Protein AF-A0A843CFZ6-F1 (afdb_monomer)

Radius of gyration: 30.43 Å; Cα contacts (8 Å, |Δi|>4): 442; chains: 1; bounding box: 94×86×79 Å

Mean predicted aligned error: 18.76 Å

Secondary structure (DSSP, 8-state):
----------------------TTTTTSHHHHHHHHHHHHHHHHHHHHHHHHTT-HHHHHHHHHHHHHHHHHTHHHHHHHHHHHHHHHHHHHHHHHHHHHTT--HHHHHHHHHHHHHHHTTS---S-HHHHHHHHHHHHHHHHHHHHHS--HHHHHHHHHHHHHHHHHHHHS--S-HHHHHHHHHHHHHHHHHHHTT--HHHHHHHHHHHHHHHHT-------HHHHHHHHHHHHHHHHHHHHHT-HHHHHHHHHHHIIIIIGGGHHHHHHHHHHHHHHHHIIIIIIHHHHHHTT--HHHHHHHIIIIIHHHHHHHHHHHHHHHHHTTS------PPPTT-S-HHHHHHHHHHHHHHHHHHHHHHHHHTTT-HHHHHHHHHHHIIIIIHHHHHHHHTT-HHHHHHHHHHHHHHHHHHHTT--HHHHHHHHHHHHHHHHHHHHHHH---STTHHHHHHHHHHHHHHHHHHHHHHHHHHHHHHHHTT-GGGHHHHHHHHHH-

pLDDT: mean 76.3, std 19.11, range [22.31, 98.38]

Structure (mmCIF, N/CA/C/O backbone):
data_AF-A0A843CFZ6-F1
#
_entry.id   AF-A0A843CFZ6-F1
#
loop_
_atom_site.group_PDB
_atom_site.id
_atom_site.type_symbol
_atom_site.label_atom_id
_atom_site.label_alt_id
_atom_site.label_comp_id
_atom_site.label_asym_id
_atom_site.label_entity_id
_atom_site.label_seq_id
_atom_site.pdbx_PDB_ins_code
_atom_site.Cartn_x
_atom_site.Cartn_y
_atom_site.Cartn_z
_atom_site.occupancy
_atom_site.B_iso_or_equiv
_atom_site.auth_seq_id
_atom_site.auth_comp_id
_atom_site.auth_asym_id
_atom_site.auth_atom_id
_atom_site.pdbx_PDB_model_num
ATOM 1 N N . MET A 1 1 ? -48.793 -51.932 -9.263 1.00 32.00 1 MET A N 1
ATOM 2 C CA . MET A 1 1 ? -47.905 -52.326 -10.388 1.00 32.00 1 MET A CA 1
ATOM 3 C C . MET A 1 1 ? -47.410 -51.051 -11.051 1.00 32.00 1 MET A C 1
ATOM 5 O O . MET A 1 1 ? -48.258 -50.285 -11.457 1.00 32.00 1 MET A O 1
ATOM 9 N N . LYS A 1 2 ? -46.131 -50.710 -11.186 1.00 32.44 2 LYS A N 1
ATOM 10 C CA . LYS A 1 2 ? -44.848 -51.304 -10.800 1.00 32.44 2 LYS A CA 1
ATOM 11 C C . LYS A 1 2 ? -43.893 -50.121 -10.569 1.00 32.44 2 LYS A C 1
ATOM 13 O O . LYS A 1 2 ? -43.807 -49.246 -11.421 1.00 32.44 2 LYS A O 1
ATOM 18 N N . SER A 1 3 ? -43.192 -50.145 -9.441 1.00 26.53 3 SER A N 1
ATOM 19 C CA . SER A 1 3 ? -41.951 -49.403 -9.212 1.00 26.53 3 SER A CA 1
ATOM 20 C C . SER A 1 3 ? -40.882 -49.868 -10.210 1.00 26.53 3 SER A C 1
ATOM 22 O O . SER A 1 3 ? -40.821 -51.061 -10.526 1.00 26.53 3 SER A O 1
ATOM 24 N N . LYS A 1 4 ? -40.046 -48.948 -10.699 1.00 31.22 4 LYS A N 1
ATOM 25 C CA . LYS A 1 4 ? -38.750 -49.279 -11.299 1.00 31.22 4 LYS A CA 1
ATOM 26 C C . LYS A 1 4 ? -37.666 -48.366 -10.729 1.00 31.22 4 LYS A C 1
ATOM 28 O O . LYS A 1 4 ? -37.460 -47.251 -11.187 1.00 31.22 4 LYS A O 1
ATOM 33 N N . PHE A 1 5 ? -37.008 -48.917 -9.715 1.00 29.53 5 PHE A N 1
ATOM 34 C CA . PHE A 1 5 ? -35.597 -48.740 -9.386 1.00 29.53 5 PHE A CA 1
ATOM 35 C C . PHE A 1 5 ? -34.713 -48.727 -10.644 1.00 29.53 5 PHE A C 1
ATOM 37 O O . PHE A 1 5 ? -34.865 -49.610 -11.490 1.00 29.53 5 PHE A O 1
ATOM 44 N N . TYR A 1 6 ? -33.728 -47.830 -10.695 1.00 26.89 6 TYR A N 1
ATOM 45 C CA . TYR A 1 6 ? -32.476 -48.081 -11.408 1.00 26.89 6 TYR A CA 1
ATOM 46 C C . TYR A 1 6 ? -31.289 -47.726 -10.516 1.00 26.89 6 TYR A C 1
ATOM 48 O O . TYR A 1 6 ? -31.248 -46.681 -9.875 1.00 26.89 6 TYR A O 1
ATOM 56 N N . TRP A 1 7 ? -30.380 -48.691 -10.443 1.00 26.67 7 TRP A N 1
ATOM 57 C CA . TRP A 1 7 ? -29.140 -48.700 -9.687 1.00 26.67 7 TRP A CA 1
ATOM 58 C C . TRP A 1 7 ? -28.034 -47.910 -10.394 1.00 26.67 7 TRP A C 1
ATOM 60 O O . TRP A 1 7 ? -27.889 -47.987 -11.610 1.00 26.67 7 TRP A O 1
ATOM 70 N N . TYR A 1 8 ? -27.246 -47.229 -9.564 1.00 23.91 8 TYR A N 1
ATOM 71 C CA . TYR A 1 8 ? -25.804 -46.986 -9.624 1.00 23.91 8 TYR A CA 1
ATOM 72 C C . TYR A 1 8 ? -25.006 -47.424 -10.866 1.00 23.91 8 TYR A C 1
ATOM 74 O O . TYR A 1 8 ? -24.883 -48.603 -11.190 1.00 23.91 8 TYR A O 1
ATOM 82 N N . SER A 1 9 ? -24.251 -46.466 -11.401 1.00 24.36 9 SER A N 1
ATOM 83 C CA . SER A 1 9 ? -22.844 -46.673 -11.751 1.00 24.36 9 SER A CA 1
ATOM 84 C C . SER A 1 9 ? -22.065 -45.443 -11.290 1.00 24.36 9 SER A C 1
ATOM 86 O O . SER A 1 9 ? -22.062 -44.405 -11.942 1.00 24.36 9 SER A O 1
ATOM 88 N N . ILE A 1 10 ? -21.474 -45.565 -10.099 1.00 24.05 10 ILE A N 1
ATOM 89 C CA . ILE A 1 10 ? -20.398 -44.698 -9.626 1.00 24.05 10 ILE A CA 1
ATOM 90 C C . ILE A 1 10 ? -19.213 -44.937 -10.566 1.00 24.05 10 ILE A C 1
ATOM 92 O O . ILE A 1 10 ? -18.678 -46.044 -10.615 1.00 24.05 10 ILE A O 1
ATOM 96 N N . ILE A 1 11 ? -18.799 -43.905 -11.292 1.00 24.06 11 ILE A N 1
ATOM 97 C CA . ILE A 1 11 ? -17.436 -43.820 -11.808 1.00 24.06 11 ILE A CA 1
ATOM 98 C C . ILE A 1 11 ? -16.659 -43.067 -10.733 1.00 24.06 11 ILE A C 1
ATOM 100 O O . ILE A 1 11 ? -16.766 -41.851 -10.604 1.00 24.06 11 ILE A O 1
ATOM 104 N N . VAL A 1 12 ? -15.936 -43.826 -9.908 1.00 23.72 12 VAL A N 1
ATOM 105 C CA . VAL A 1 12 ? -14.871 -43.289 -9.063 1.00 23.72 12 VAL A CA 1
ATOM 106 C C . VAL A 1 12 ? -13.756 -42.873 -10.017 1.00 23.72 12 VAL A C 1
ATOM 108 O O . VAL A 1 12 ? -13.004 -43.716 -10.504 1.00 23.72 12 VAL A O 1
ATOM 111 N N . LEU A 1 13 ? -13.676 -41.581 -10.317 1.00 22.41 13 LEU A N 1
ATOM 112 C CA . LEU A 1 13 ? -12.478 -40.987 -10.889 1.00 22.41 13 LEU A CA 1
ATOM 113 C C . LEU A 1 13 ? -11.643 -40.520 -9.700 1.00 22.41 13 LEU A C 1
ATOM 115 O O . LEU A 1 13 ? -11.933 -39.509 -9.067 1.00 22.41 13 LEU A O 1
ATOM 119 N N . ILE A 1 14 ? -10.665 -41.354 -9.345 1.00 23.23 14 ILE A N 1
ATOM 120 C CA . ILE A 1 14 ? -9.602 -41.021 -8.402 1.00 23.23 14 ILE A CA 1
ATOM 121 C C . ILE A 1 14 ? -8.819 -39.883 -9.053 1.00 23.23 14 ILE A C 1
ATOM 123 O O . ILE A 1 14 ? -7.937 -40.129 -9.872 1.00 23.23 14 ILE A O 1
ATOM 127 N N . PHE A 1 15 ? -9.153 -38.640 -8.717 1.00 22.80 15 PHE A N 1
ATOM 128 C CA . PHE A 1 15 ? -8.161 -37.584 -8.786 1.00 22.80 15 PHE A CA 1
ATOM 129 C C . PHE A 1 15 ? -7.212 -37.835 -7.624 1.00 22.80 15 PHE A C 1
ATOM 131 O O . PHE A 1 15 ? -7.551 -37.655 -6.455 1.00 22.80 15 PHE A O 1
ATOM 138 N N . SER A 1 16 ? -6.034 -38.347 -7.962 1.00 22.31 16 SER A N 1
ATOM 139 C CA . SER A 1 16 ? -4.859 -38.220 -7.121 1.00 22.31 16 SER A CA 1
ATOM 140 C C . SER A 1 16 ? -4.729 -36.748 -6.752 1.00 22.31 16 SER A C 1
ATOM 142 O O . SER A 1 16 ? -4.431 -35.920 -7.615 1.00 22.31 16 SER A O 1
ATOM 144 N N . VAL A 1 17 ? -5.000 -36.436 -5.484 1.00 24.39 17 VAL A N 1
ATOM 145 C CA . VAL A 1 17 ? -4.617 -35.175 -4.858 1.00 24.39 17 VAL A CA 1
ATOM 146 C C . VAL A 1 17 ? -3.102 -35.120 -4.966 1.00 24.39 17 VAL A C 1
ATOM 148 O O . VAL A 1 17 ? -2.377 -35.728 -4.183 1.00 24.39 17 VAL A O 1
ATOM 151 N N . SER A 1 18 ? -2.632 -34.465 -6.020 1.00 22.95 18 SER A N 1
ATOM 152 C CA . SER A 1 18 ? -1.278 -33.951 -6.048 1.00 22.95 18 SER A CA 1
ATOM 153 C C . SER A 1 18 ? -1.352 -32.744 -5.136 1.00 22.95 18 SER A C 1
ATOM 155 O O . SER A 1 18 ? -1.937 -31.727 -5.496 1.00 22.95 18 SER A O 1
ATOM 157 N N . THR A 1 19 ? -0.879 -32.913 -3.906 1.00 24.81 19 THR A N 1
ATOM 158 C CA . THR A 1 19 ? -0.587 -31.812 -2.997 1.00 24.81 19 THR A CA 1
ATOM 159 C C . THR A 1 19 ? 0.476 -30.951 -3.669 1.00 24.81 19 THR A C 1
ATOM 161 O O . THR A 1 19 ? 1.671 -31.188 -3.500 1.00 24.81 19 THR A O 1
ATOM 164 N N . PHE A 1 20 ? 0.049 -29.998 -4.491 1.00 24.47 20 PHE A N 1
ATOM 165 C CA . PHE A 1 20 ? 0.874 -28.845 -4.787 1.00 24.47 20 PHE A CA 1
ATOM 166 C C . PHE A 1 20 ? 0.827 -27.988 -3.527 1.00 24.47 20 PHE A C 1
ATOM 168 O O . PHE A 1 20 ? -0.209 -27.433 -3.172 1.00 24.47 20 PHE A O 1
ATOM 175 N N . ALA A 1 21 ? 1.930 -28.016 -2.781 1.00 25.16 21 ALA A N 1
ATOM 176 C CA . ALA A 1 21 ? 2.176 -27.074 -1.708 1.00 25.16 21 ALA A CA 1
ATOM 177 C C . ALA A 1 21 ? 2.185 -25.674 -2.334 1.00 25.16 21 ALA A C 1
ATOM 179 O O . ALA A 1 21 ? 3.089 -25.338 -3.100 1.00 25.16 21 ALA A O 1
ATOM 180 N N . ASN A 1 22 ? 1.128 -24.911 -2.065 1.00 27.16 22 ASN A N 1
ATOM 181 C CA . ASN A 1 22 ? 0.983 -23.519 -2.463 1.00 27.16 22 ASN A CA 1
ATOM 182 C C . ASN A 1 22 ? 1.910 -22.690 -1.556 1.00 27.16 22 ASN A C 1
ATOM 184 O O . ASN A 1 22 ? 1.508 -22.229 -0.495 1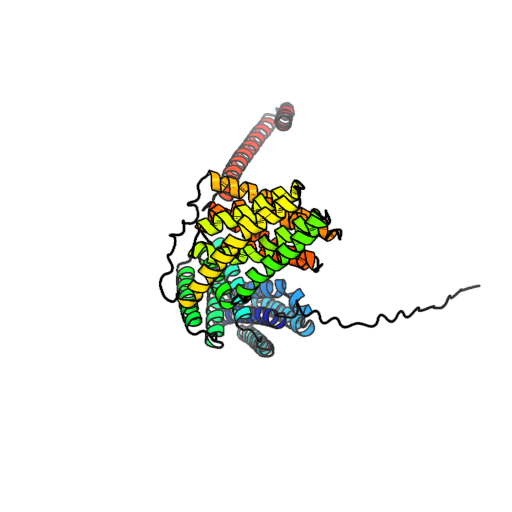.00 27.16 22 ASN A O 1
ATOM 188 N N . ASN A 1 23 ? 3.189 -22.591 -1.920 1.00 25.89 23 ASN A N 1
ATOM 189 C CA . ASN A 1 23 ? 4.229 -21.983 -1.079 1.00 25.89 23 ASN A CA 1
ATOM 190 C C . ASN A 1 23 ? 4.329 -20.444 -1.199 1.00 25.89 23 ASN A C 1
ATOM 192 O O . ASN A 1 23 ? 5.241 -19.874 -0.612 1.00 25.89 23 ASN A O 1
ATOM 196 N N . GLY A 1 24 ? 3.427 -19.773 -1.929 1.00 25.50 24 GLY A N 1
ATOM 197 C CA . GLY A 1 24 ? 3.426 -18.305 -2.077 1.00 25.50 24 GLY A CA 1
ATOM 198 C C . GLY A 1 24 ? 2.516 -17.554 -1.092 1.00 25.50 24 GLY A C 1
ATOM 199 O O . GLY A 1 24 ? 2.907 -16.519 -0.575 1.00 25.50 24 GLY A O 1
ATOM 200 N N . TYR A 1 25 ? 1.341 -18.108 -0.764 1.00 28.41 25 TYR A N 1
ATOM 201 C CA . TYR A 1 25 ? 0.340 -17.472 0.121 1.00 28.41 25 TYR A CA 1
ATOM 202 C C . TYR A 1 25 ? 0.442 -17.874 1.593 1.00 28.41 25 TYR A C 1
ATOM 204 O O . TYR A 1 25 ? -0.149 -17.246 2.463 1.00 28.41 25 TYR A O 1
ATOM 212 N N . ALA A 1 26 ? 1.229 -18.905 1.890 1.00 29.20 26 ALA A N 1
ATOM 213 C CA . ALA A 1 26 ? 1.373 -19.446 3.237 1.00 29.20 26 ALA A CA 1
ATOM 214 C C . ALA A 1 26 ? 2.342 -18.652 4.134 1.00 29.20 26 ALA A C 1
ATOM 216 O O . ALA A 1 26 ? 2.554 -19.051 5.276 1.00 29.20 26 ALA A O 1
ATOM 217 N N . GLN A 1 27 ? 2.986 -17.585 3.640 1.00 42.16 27 GLN A N 1
ATOM 218 C CA . GLN A 1 27 ? 4.142 -17.020 4.345 1.00 42.16 27 GLN A CA 1
ATOM 219 C C . GLN A 1 27 ? 3.799 -16.223 5.611 1.00 42.16 27 GLN A C 1
ATOM 221 O O . GLN A 1 27 ? 4.650 -16.197 6.490 1.00 42.16 27 GLN A O 1
ATOM 226 N N . ASN A 1 28 ? 2.585 -15.660 5.750 1.00 54.31 28 ASN A N 1
ATOM 227 C CA . ASN A 1 28 ? 2.230 -14.793 6.893 1.00 54.31 28 ASN A CA 1
ATOM 228 C C . ASN A 1 28 ? 0.838 -15.061 7.517 1.00 54.31 28 ASN A C 1
ATOM 230 O O . ASN A 1 28 ? 0.320 -14.224 8.260 1.00 54.31 28 ASN A O 1
ATOM 234 N N . GLU A 1 29 ? 0.169 -16.179 7.197 1.00 65.56 29 GLU A N 1
ATOM 235 C CA . GLU A 1 29 ? -1.179 -16.470 7.733 1.00 65.56 29 GLU A CA 1
ATOM 236 C C . GLU A 1 29 ? -1.193 -16.523 9.271 1.00 65.56 29 GLU A C 1
ATOM 238 O O . GLU A 1 29 ? -2.137 -16.046 9.905 1.00 65.56 29 GLU A O 1
ATOM 243 N N . GLU A 1 30 ? -0.132 -17.062 9.876 1.00 75.50 30 GLU A N 1
ATOM 244 C CA . GLU A 1 30 ? 0.016 -17.167 11.329 1.00 75.50 30 GLU A CA 1
ATOM 245 C C . GLU A 1 30 ? 0.242 -15.791 11.977 1.00 75.50 30 GLU A C 1
ATOM 247 O O . GLU A 1 30 ? -0.376 -15.471 12.997 1.00 75.50 30 GLU A O 1
ATOM 252 N N . GLU A 1 31 ? 1.061 -14.935 11.366 1.00 78.12 31 GLU A N 1
ATOM 253 C CA . GLU A 1 31 ? 1.310 -13.559 11.797 1.00 78.12 31 GLU A CA 1
ATOM 254 C C . GLU A 1 31 ? 0.052 -12.701 11.691 1.00 78.12 31 GLU A C 1
ATOM 256 O O . GLU A 1 31 ? -0.293 -11.999 12.642 1.00 78.12 31 GLU A O 1
ATOM 261 N N . ASN A 1 32 ? -0.676 -12.788 10.579 1.00 72.38 32 ASN A N 1
ATOM 262 C CA . ASN A 1 32 ? -1.926 -12.057 10.380 1.00 72.38 32 ASN A CA 1
ATOM 263 C C . ASN A 1 32 ? -2.992 -12.516 11.387 1.00 72.38 32 ASN A C 1
ATOM 265 O O . ASN A 1 32 ? -3.670 -11.691 12.004 1.00 72.38 32 ASN A O 1
ATOM 269 N N . TYR A 1 33 ? -3.092 -13.826 11.636 1.00 82.06 33 TYR A N 1
ATOM 270 C CA . TYR A 1 33 ? -3.968 -14.374 12.672 1.00 82.06 33 TYR A CA 1
ATOM 271 C C . TYR A 1 33 ? -3.599 -13.835 14.059 1.00 82.06 33 TYR A C 1
ATOM 273 O O . TYR A 1 33 ? -4.453 -13.316 14.781 1.00 82.06 33 TYR A O 1
ATOM 281 N N . THR A 1 34 ? -2.313 -13.883 14.411 1.00 88.94 34 THR A N 1
ATOM 282 C CA . THR A 1 34 ? -1.791 -13.374 15.688 1.00 88.94 34 THR A CA 1
ATOM 283 C C . THR A 1 34 ? -2.036 -11.873 15.840 1.00 88.94 34 THR A C 1
ATOM 285 O O . THR A 1 34 ? -2.402 -11.411 16.922 1.00 88.94 34 THR A O 1
ATOM 288 N N . SER A 1 35 ? -1.902 -11.107 14.758 1.00 87.38 35 SER A N 1
ATOM 289 C CA . SER A 1 35 ? -2.106 -9.656 14.729 1.00 87.38 35 SER A CA 1
ATOM 290 C C . SER A 1 35 ? -3.534 -9.282 15.094 1.00 87.38 35 SER A C 1
ATOM 292 O O . SER A 1 35 ? -3.753 -8.455 15.981 1.00 87.38 35 SER A O 1
ATOM 294 N N . VAL A 1 36 ? -4.518 -9.953 14.489 1.00 87.12 36 VAL A N 1
ATOM 295 C CA . VAL A 1 36 ? -5.936 -9.718 14.788 1.00 87.12 36 VAL A CA 1
ATOM 296 C C . VAL A 1 36 ? -6.250 -10.050 16.250 1.00 87.12 36 VAL A C 1
ATOM 298 O O . VAL A 1 36 ? -6.940 -9.284 16.928 1.00 87.12 36 VAL A O 1
ATOM 301 N N . ILE A 1 37 ? -5.713 -11.153 16.781 1.00 94.25 37 ILE A N 1
ATOM 302 C CA . ILE A 1 37 ? -5.885 -11.506 18.199 1.00 94.25 37 ILE A CA 1
ATOM 303 C C . ILE A 1 37 ? -5.216 -10.474 19.119 1.00 94.25 37 ILE A C 1
ATOM 305 O O . ILE A 1 37 ? -5.805 -10.076 20.125 1.00 94.25 37 ILE A O 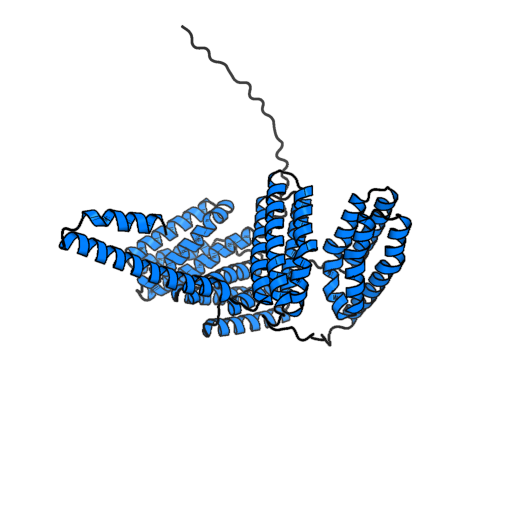1
ATOM 309 N N . THR A 1 38 ? -4.032 -9.987 18.751 1.00 94.25 38 THR A N 1
ATOM 310 C CA . THR A 1 38 ? -3.277 -8.986 19.517 1.00 94.25 38 THR A CA 1
ATOM 311 C C . THR A 1 38 ? -4.031 -7.662 19.598 1.00 94.25 38 THR A C 1
ATOM 313 O O . THR A 1 38 ? -4.274 -7.163 20.697 1.00 94.25 38 THR A O 1
ATOM 316 N N . ILE A 1 39 ? -4.483 -7.129 18.460 1.00 94.00 39 ILE A N 1
ATOM 317 C CA . ILE A 1 39 ? -5.261 -5.885 18.392 1.00 94.00 39 ILE A CA 1
ATOM 318 C C . ILE A 1 39 ? -6.549 -6.017 19.215 1.00 94.00 39 ILE A C 1
ATOM 320 O O . ILE A 1 39 ? -6.865 -5.149 20.027 1.00 94.00 39 ILE A O 1
ATOM 324 N N . THR A 1 40 ? -7.243 -7.153 19.097 1.00 96.44 40 THR A N 1
ATOM 325 C CA . THR A 1 40 ? -8.441 -7.449 19.902 1.00 96.44 40 THR A CA 1
ATOM 326 C C . THR A 1 40 ? -8.131 -7.436 21.401 1.00 96.44 40 THR A C 1
ATOM 328 O O . THR A 1 40 ? -8.904 -6.894 22.192 1.00 96.44 40 THR A O 1
ATOM 331 N N . GLY A 1 41 ? -6.990 -7.997 21.808 1.00 97.38 41 GLY A N 1
ATOM 332 C CA . GLY A 1 41 ? -6.515 -7.968 23.190 1.00 97.38 41 GLY A CA 1
ATOM 333 C C . GLY A 1 41 ? -6.246 -6.552 23.707 1.00 97.38 41 GLY A C 1
ATOM 334 O O . GLY A 1 41 ? -6.640 -6.234 24.831 1.00 97.38 41 GLY A O 1
ATOM 335 N N . VAL A 1 42 ? -5.638 -5.690 22.883 1.00 97.50 42 VAL A N 1
ATOM 336 C CA . VAL A 1 42 ? -5.397 -4.272 23.211 1.00 97.50 42 VAL A CA 1
ATOM 337 C C . VAL A 1 42 ? -6.721 -3.527 23.416 1.00 97.50 42 VAL A C 1
ATOM 339 O O . VAL A 1 42 ? -6.884 -2.828 24.417 1.00 97.50 42 VAL A O 1
ATOM 342 N N . SER A 1 43 ? -7.704 -3.722 22.534 1.00 95.69 43 SER A N 1
ATOM 343 C CA . SER A 1 43 ? -9.021 -3.078 22.653 1.00 95.69 43 SER A CA 1
ATOM 344 C C . SER A 1 43 ? -9.832 -3.583 23.859 1.00 95.69 43 SER A C 1
ATOM 346 O O . SER A 1 43 ? -10.521 -2.802 24.529 1.00 95.69 43 SER A O 1
ATOM 348 N N . LEU A 1 44 ? -9.710 -4.870 24.210 1.00 97.75 44 LEU A N 1
ATOM 349 C CA . LEU A 1 44 ? -10.300 -5.422 25.436 1.00 97.75 44 LEU A CA 1
ATOM 350 C C . LEU A 1 44 ? -9.689 -4.819 26.705 1.00 97.75 44 LEU A C 1
ATOM 352 O O . LEU A 1 44 ? -10.414 -4.582 27.672 1.00 97.75 44 LEU A O 1
ATOM 356 N N . GLU A 1 45 ? -8.389 -4.523 26.708 1.00 97.94 45 GLU A N 1
ATOM 357 C CA . GLU A 1 45 ? -7.740 -3.882 27.854 1.00 97.94 45 GLU A CA 1
ATOM 358 C C . GLU A 1 45 ? -8.302 -2.472 28.102 1.00 97.94 45 GLU A C 1
ATOM 360 O O . GLU A 1 45 ? -8.554 -2.104 29.249 1.00 97.94 45 GLU A O 1
ATOM 365 N N . LEU A 1 46 ? -8.609 -1.707 27.048 1.00 98.06 46 LEU A N 1
ATOM 366 C CA . LEU A 1 46 ? -9.297 -0.414 27.186 1.00 98.06 46 LEU A CA 1
ATOM 367 C C . LEU A 1 46 ? -10.726 -0.564 27.718 1.00 98.06 46 LEU A C 1
ATOM 369 O O . LEU A 1 46 ? -11.153 0.203 28.585 1.00 98.06 46 LEU A O 1
ATOM 373 N N . THR A 1 47 ? -11.446 -1.592 27.262 1.00 98.12 47 THR A N 1
ATOM 374 C CA . THR A 1 47 ? -12.777 -1.932 27.792 1.00 98.12 47 THR A CA 1
ATOM 375 C C . THR A 1 47 ? -12.707 -2.226 29.294 1.00 98.12 47 THR A C 1
ATOM 377 O O . THR A 1 47 ? -13.487 -1.687 30.082 1.00 98.12 47 THR A O 1
ATOM 380 N N . LYS A 1 48 ? -11.723 -3.025 29.718 1.00 98.38 48 LYS A N 1
ATOM 381 C CA . LYS A 1 48 ? -11.468 -3.351 31.125 1.00 98.38 48 LYS A CA 1
ATOM 382 C C . LYS A 1 48 ? -11.100 -2.119 31.949 1.00 98.38 48 LYS A C 1
ATOM 384 O O . LYS A 1 48 ? -11.625 -1.946 33.046 1.00 98.38 48 LYS A O 1
ATOM 389 N N . GLN A 1 49 ? -10.242 -1.242 31.430 1.00 97.75 49 GLN A N 1
ATOM 390 C CA . GLN A 1 49 ? -9.876 0.012 32.097 1.00 97.75 49 GLN A CA 1
ATOM 391 C C . GLN A 1 49 ? -11.089 0.923 32.313 1.00 97.75 49 GLN A C 1
ATOM 393 O O . GLN A 1 49 ? -11.237 1.494 33.394 1.00 97.75 49 GLN A O 1
ATOM 398 N N . ALA A 1 50 ? -11.994 1.010 31.335 1.00 97.56 50 ALA A N 1
ATOM 399 C CA . ALA A 1 50 ? -13.243 1.746 31.490 1.00 97.56 50 ALA A CA 1
ATOM 400 C C . ALA A 1 50 ? -14.125 1.139 32.600 1.00 97.56 50 ALA A C 1
ATOM 402 O O . ALA A 1 50 ? -14.573 1.869 33.489 1.00 97.56 50 ALA A O 1
ATOM 403 N N . LEU A 1 51 ? -14.286 -0.190 32.629 1.00 97.81 51 LEU A N 1
ATOM 404 C CA . LEU A 1 51 ? -15.043 -0.902 33.670 1.00 97.81 51 LEU A CA 1
ATOM 405 C C . LEU A 1 51 ? -14.436 -0.754 35.074 1.00 97.81 51 LEU A C 1
ATOM 407 O O . LEU A 1 51 ? -15.180 -0.604 36.039 1.00 97.81 51 LEU A O 1
ATOM 411 N N . LEU A 1 52 ? -13.105 -0.724 35.205 1.00 97.50 52 LEU A N 1
ATOM 412 C CA . LEU A 1 52 ? -12.417 -0.479 36.484 1.00 97.50 52 LEU A CA 1
ATOM 413 C C . LEU A 1 52 ? -12.731 0.900 37.084 1.00 97.50 52 LEU A C 1
ATOM 415 O O . LEU A 1 52 ? -12.579 1.099 38.288 1.00 97.50 52 LEU A O 1
ATOM 419 N N . THR A 1 53 ? -13.158 1.845 36.247 1.00 95.94 53 THR A N 1
ATOM 420 C CA . THR A 1 53 ? -13.590 3.190 36.654 1.00 95.94 53 THR A CA 1
ATOM 421 C C . THR A 1 53 ? -15.113 3.350 36.678 1.00 95.94 53 THR A C 1
ATOM 423 O O . THR A 1 53 ? -15.602 4.472 36.796 1.00 95.94 53 THR A O 1
ATOM 426 N N . ASP A 1 54 ? -15.860 2.244 36.554 1.00 94.69 54 ASP A N 1
ATOM 427 C CA . ASP A 1 54 ? -17.322 2.197 36.417 1.00 94.69 54 ASP A CA 1
ATOM 428 C C . ASP A 1 54 ? -17.871 3.065 35.258 1.00 94.69 54 ASP A C 1
ATOM 430 O O . ASP A 1 54 ? -19.029 3.494 35.265 1.00 94.69 54 ASP A O 1
ATOM 434 N N . ASN A 1 55 ? -17.058 3.313 34.224 1.00 96.94 55 ASN A N 1
ATOM 435 C CA . ASN A 1 55 ? -17.446 4.078 33.040 1.00 96.94 55 ASN A CA 1
ATOM 436 C C . ASN A 1 55 ? -18.013 3.153 31.950 1.00 96.94 55 ASN A C 1
ATOM 438 O O . ASN A 1 55 ? -17.321 2.768 31.005 1.00 96.94 55 ASN A O 1
ATOM 442 N N . TYR A 1 56 ? -19.293 2.800 32.089 1.00 96.88 56 TYR A N 1
ATOM 443 C CA . TYR A 1 56 ? -19.995 1.929 31.138 1.00 96.88 56 TYR A CA 1
ATOM 444 C C . TYR A 1 56 ? -20.135 2.536 29.742 1.00 96.88 56 TYR A C 1
ATOM 446 O O . TYR A 1 56 ? -20.096 1.792 28.771 1.00 96.88 56 TYR A O 1
ATOM 454 N N . ASP A 1 57 ? -20.249 3.860 29.629 1.00 95.94 57 ASP A N 1
ATOM 455 C CA . ASP A 1 57 ? -20.442 4.516 28.334 1.00 95.94 57 ASP A CA 1
ATOM 456 C C . ASP A 1 57 ? -19.180 4.364 27.462 1.00 95.94 57 ASP A C 1
ATOM 458 O O . ASP A 1 57 ? -19.262 3.998 26.290 1.00 95.94 57 ASP A O 1
ATOM 462 N N . SER A 1 58 ? -17.987 4.559 28.039 1.00 95.94 58 SER A N 1
ATOM 463 C CA . SER A 1 58 ? -16.733 4.275 27.327 1.00 95.94 58 SER A CA 1
ATOM 464 C C . SER A 1 58 ? -16.499 2.772 27.140 1.00 95.94 58 SER A C 1
ATOM 466 O O . SER A 1 58 ? -16.015 2.369 26.085 1.00 95.94 58 SER A O 1
ATOM 468 N N . ALA A 1 59 ? -16.866 1.926 28.111 1.00 97.38 59 ALA A N 1
ATOM 469 C CA . ALA A 1 59 ? -16.746 0.470 27.968 1.00 97.38 59 ALA A CA 1
ATOM 470 C C . ALA A 1 59 ? -17.602 -0.070 26.806 1.00 97.38 59 ALA A C 1
ATOM 472 O O . ALA A 1 59 ? -17.163 -0.940 26.051 1.00 97.38 59 ALA A O 1
ATOM 473 N N . GLU A 1 60 ? -18.809 0.463 26.616 1.00 93.94 60 GLU A N 1
ATOM 474 C CA . GLU A 1 60 ? -19.692 0.112 25.501 1.00 93.94 60 GLU A CA 1
ATOM 475 C C . GLU A 1 60 ? -19.061 0.489 24.155 1.00 93.94 60 GLU A C 1
ATOM 477 O O . GLU A 1 60 ? -19.033 -0.319 23.226 1.00 93.94 60 GLU A O 1
ATOM 482 N N . LYS A 1 61 ? -18.471 1.682 24.051 1.00 95.25 61 LYS A N 1
ATOM 483 C CA . LYS A 1 61 ? -17.797 2.124 22.824 1.00 95.25 61 LYS A CA 1
ATOM 484 C C . LYS A 1 61 ? -16.535 1.316 22.514 1.00 95.25 61 LYS A C 1
ATOM 486 O O . LYS A 1 61 ? -16.374 0.874 21.381 1.00 95.25 61 LYS A O 1
ATOM 491 N N . TYR A 1 62 ? -15.675 1.049 23.500 1.00 97.25 62 TYR A N 1
ATOM 492 C CA . TYR A 1 62 ? -14.493 0.201 23.291 1.00 97.25 62 TYR A CA 1
ATOM 493 C C . TYR A 1 62 ? -14.871 -1.236 22.922 1.00 97.25 62 TYR A C 1
ATOM 495 O O . TYR A 1 62 ? -14.284 -1.812 22.005 1.00 97.25 62 TYR A O 1
ATOM 503 N N . SER A 1 63 ? -15.889 -1.810 23.569 1.00 90.56 63 SER A N 1
ATOM 504 C CA . SER A 1 63 ? -16.388 -3.136 23.187 1.00 90.56 63 SER A CA 1
ATOM 505 C C . SER A 1 63 ? -17.035 -3.138 21.796 1.00 90.56 63 SER A C 1
ATOM 507 O O . SER A 1 63 ? -16.920 -4.137 21.088 1.00 90.56 63 SER A O 1
ATOM 509 N N . THR A 1 64 ? -17.630 -2.023 21.354 1.00 87.50 64 THR A N 1
ATOM 510 C CA . THR A 1 64 ? -18.113 -1.847 19.971 1.00 87.50 64 THR A CA 1
ATOM 511 C C . THR A 1 64 ? -16.954 -1.835 18.974 1.00 87.50 64 THR A C 1
ATOM 513 O O . THR A 1 64 ? -16.977 -2.605 18.017 1.00 87.50 64 THR A O 1
ATOM 516 N N . LEU A 1 65 ? -15.910 -1.033 19.218 1.00 84.88 65 LEU A N 1
ATOM 517 C CA . LEU A 1 65 ? -14.695 -1.014 18.389 1.00 84.88 65 LEU A CA 1
ATOM 518 C C . LEU A 1 65 ? -14.058 -2.410 18.310 1.00 84.88 65 LEU A C 1
ATOM 520 O O . LEU A 1 65 ? -13.726 -2.884 17.227 1.00 84.88 65 LEU A O 1
ATOM 524 N N . THR A 1 66 ? -13.983 -3.109 19.445 1.00 89.00 66 THR A N 1
ATOM 525 C CA . THR A 1 66 ? -13.460 -4.482 19.531 1.00 89.00 66 THR A CA 1
ATOM 526 C C . THR A 1 66 ? -14.277 -5.458 18.679 1.00 89.00 66 THR A C 1
ATOM 528 O O . THR A 1 66 ? -13.710 -6.239 17.916 1.00 89.00 66 THR A O 1
ATOM 531 N N . ASN A 1 67 ? -15.612 -5.420 18.779 1.00 78.69 67 ASN A N 1
ATOM 532 C CA . ASN A 1 67 ? -16.495 -6.298 18.006 1.00 78.69 67 ASN A CA 1
ATOM 533 C C . ASN A 1 67 ? -16.465 -5.985 16.507 1.00 78.69 67 ASN A C 1
ATOM 535 O O . ASN A 1 67 ? -16.464 -6.915 15.703 1.00 78.69 67 ASN A O 1
ATOM 539 N N . ASN A 1 68 ? -16.402 -4.708 16.125 1.00 75.44 68 ASN A N 1
ATOM 540 C CA . ASN A 1 68 ? -16.285 -4.302 14.727 1.00 75.44 68 ASN A CA 1
ATOM 541 C C . ASN A 1 68 ? -14.955 -4.773 14.128 1.00 75.44 68 ASN A C 1
ATOM 543 O O . ASN A 1 68 ? -14.955 -5.386 13.061 1.00 75.44 68 ASN A O 1
ATOM 547 N N . PHE A 1 69 ? -13.842 -4.565 14.839 1.00 81.94 69 PHE A N 1
ATOM 548 C CA . PHE A 1 69 ? -12.519 -5.016 14.410 1.00 81.94 69 PHE A CA 1
ATOM 549 C C . PHE A 1 69 ? -12.432 -6.546 14.289 1.00 81.94 69 PHE A C 1
ATOM 551 O O . PHE A 1 69 ? -11.974 -7.083 13.279 1.00 81.94 69 PHE A O 1
ATOM 558 N N . TYR A 1 70 ? -12.905 -7.281 15.297 1.00 81.25 70 TYR A N 1
ATOM 559 C CA . TYR A 1 70 ? -12.901 -8.743 15.245 1.00 81.25 70 TYR A CA 1
ATOM 560 C C . TYR A 1 70 ? -13.843 -9.268 14.153 1.00 81.25 70 TYR A C 1
ATOM 562 O O . TYR A 1 70 ? -13.512 -10.192 13.410 1.00 81.25 70 TYR A O 1
ATOM 570 N N . GLY A 1 71 ? -15.019 -8.648 14.033 1.00 64.88 71 GLY A N 1
ATOM 571 C CA . GLY A 1 71 ? -16.053 -8.987 13.064 1.00 64.88 71 GLY A CA 1
ATOM 572 C C . GLY A 1 71 ? -15.614 -8.770 11.618 1.00 64.88 71 GLY A C 1
ATOM 573 O O . GLY A 1 71 ? -15.860 -9.652 10.797 1.00 64.88 71 GLY A O 1
ATOM 574 N N . LYS A 1 72 ? -14.912 -7.668 11.300 1.00 70.62 72 LYS A N 1
ATOM 575 C CA . LYS A 1 72 ? -14.380 -7.433 9.941 1.00 70.62 72 LYS A CA 1
ATOM 576 C C . LYS A 1 72 ? -13.373 -8.511 9.517 1.00 70.62 72 LYS A C 1
ATOM 578 O O . LYS A 1 72 ? -13.319 -8.861 8.345 1.00 70.62 72 LYS A O 1
ATOM 583 N N . ASN A 1 73 ? -12.670 -9.118 10.477 1.00 71.56 73 ASN A N 1
ATOM 584 C CA . ASN A 1 73 ? -11.658 -10.154 10.245 1.00 71.56 73 ASN A CA 1
ATOM 585 C C . ASN A 1 73 ? -12.169 -11.604 10.410 1.00 71.56 73 ASN A C 1
ATOM 587 O O . ASN A 1 73 ? -11.404 -12.553 10.228 1.00 71.56 73 ASN A O 1
ATOM 591 N N . ILE A 1 74 ? -13.449 -11.826 10.740 1.00 74.19 74 ILE A N 1
ATOM 592 C CA . ILE A 1 74 ? -13.945 -13.156 11.151 1.00 74.19 74 ILE A CA 1
ATOM 593 C C . ILE A 1 74 ? -13.802 -14.238 10.075 1.00 74.19 74 ILE A C 1
ATOM 595 O O . ILE A 1 74 ? -13.570 -15.401 10.398 1.00 74.19 74 ILE A O 1
ATOM 599 N N . GLN A 1 75 ? -13.953 -13.885 8.795 1.00 61.78 75 GLN A N 1
ATOM 600 C CA . GLN A 1 75 ? -13.850 -14.858 7.703 1.00 61.78 75 GLN A CA 1
ATOM 601 C C . GLN A 1 75 ? -12.420 -15.386 7.565 1.00 61.78 75 GLN A C 1
ATOM 603 O O . GLN A 1 75 ? -12.231 -16.598 7.482 1.00 61.78 75 GLN A O 1
ATOM 608 N N . PHE A 1 76 ? -11.436 -14.487 7.634 1.00 67.12 76 PHE A N 1
ATOM 609 C CA . PHE A 1 76 ? -10.019 -14.833 7.654 1.00 67.12 76 PHE A CA 1
ATOM 610 C C . PHE A 1 76 ? -9.673 -15.689 8.881 1.00 67.12 76 PHE A C 1
ATOM 612 O O . PHE A 1 76 ? -9.117 -16.777 8.751 1.00 67.12 76 PHE A O 1
ATOM 619 N N . LEU A 1 77 ? -10.101 -15.267 10.075 1.00 73.50 77 LEU A N 1
ATOM 620 C CA . LEU A 1 77 ? -9.853 -16.010 11.312 1.00 73.50 77 LEU A CA 1
ATOM 621 C C . LEU A 1 77 ? -10.407 -17.447 11.261 1.00 73.50 77 LEU A C 1
ATOM 623 O O . LEU A 1 77 ? -9.742 -18.387 11.700 1.00 73.50 77 LEU A O 1
ATOM 627 N N . ARG A 1 78 ? -11.597 -17.637 10.674 1.00 75.44 78 ARG A N 1
ATOM 628 C CA . ARG A 1 78 ? -12.214 -18.961 10.508 1.00 75.44 78 ARG A CA 1
ATOM 629 C C . ARG A 1 78 ? -11.448 -19.883 9.568 1.00 75.44 78 ARG A C 1
ATOM 631 O O . ARG A 1 78 ? -11.481 -21.094 9.786 1.00 75.44 78 ARG A O 1
ATOM 638 N N . ALA A 1 79 ? -10.789 -19.332 8.548 1.00 70.75 79 ALA A N 1
ATOM 639 C CA . ALA A 1 79 ? -9.957 -20.117 7.641 1.00 70.75 79 ALA A CA 1
ATOM 640 C C . ALA A 1 79 ? -8.764 -20.751 8.377 1.00 70.75 79 ALA A C 1
ATOM 642 O O . ALA A 1 79 ? -8.413 -21.891 8.083 1.00 70.75 79 ALA A O 1
ATOM 643 N N . VAL A 1 80 ? -8.218 -20.062 9.387 1.00 74.31 80 VAL A N 1
ATOM 644 C CA . VAL A 1 80 ? -7.114 -20.565 10.219 1.00 74.31 80 VAL A CA 1
ATOM 645 C C . VAL A 1 80 ? -7.619 -21.478 11.345 1.00 74.31 80 VAL A C 1
ATOM 647 O O . VAL A 1 80 ? -7.122 -22.591 11.517 1.00 74.31 80 VAL A O 1
ATOM 650 N N . ASN A 1 81 ? -8.614 -21.039 12.131 1.00 82.31 81 ASN A N 1
ATOM 651 C CA . ASN A 1 81 ? -9.154 -21.820 13.252 1.00 82.31 81 ASN A CA 1
ATOM 652 C C . ASN A 1 81 ? -10.623 -21.486 13.569 1.00 82.31 81 ASN A C 1
ATOM 654 O O . ASN A 1 81 ? -10.924 -20.790 14.538 1.00 82.31 81 ASN A O 1
ATOM 658 N N . SER A 1 82 ? -11.556 -22.040 12.786 1.00 80.81 82 SER A N 1
ATOM 659 C CA . SER A 1 82 ? -12.999 -21.783 12.943 1.00 80.81 82 SER A CA 1
ATOM 660 C C . SER A 1 82 ? -13.530 -21.979 14.367 1.00 80.81 82 SER A C 1
ATOM 662 O O . SER A 1 82 ? -14.228 -21.099 14.866 1.00 80.81 82 SER A O 1
ATOM 664 N N . ASP A 1 83 ? -13.187 -23.082 15.043 1.00 83.00 83 ASP A N 1
ATOM 665 C CA . ASP A 1 83 ? -13.720 -23.388 16.381 1.00 83.00 83 ASP A CA 1
ATOM 666 C C . ASP A 1 83 ? -13.279 -22.351 17.424 1.00 83.00 83 ASP A C 1
ATOM 668 O O . ASP A 1 83 ? -14.075 -21.913 18.262 1.00 83.00 83 ASP A O 1
ATOM 672 N N . PHE A 1 84 ? -12.006 -21.948 17.386 1.00 88.81 84 PHE A N 1
ATOM 673 C CA . PHE A 1 84 ? -11.492 -20.909 18.271 1.00 88.81 84 PHE A CA 1
ATOM 674 C C . PHE A 1 84 ? -12.124 -19.557 17.943 1.00 88.81 84 PHE A C 1
ATOM 676 O O . PHE A 1 84 ? -12.623 -18.880 18.844 1.00 88.81 84 PHE A O 1
ATOM 683 N N . SER A 1 85 ? -12.145 -19.178 16.665 1.00 83.25 85 SER A N 1
ATOM 684 C CA . SER A 1 85 ? -12.621 -17.867 16.229 1.00 83.25 85 SER A CA 1
ATOM 685 C C . SER A 1 85 ? -14.105 -17.656 16.512 1.00 83.25 85 SER A C 1
ATOM 687 O O . SER A 1 85 ? -14.493 -16.604 17.017 1.00 83.25 85 SER A O 1
ATOM 689 N N . ASP A 1 86 ? -14.936 -18.675 16.284 1.00 77.56 86 ASP A N 1
ATOM 690 C CA . ASP A 1 86 ? -16.363 -18.620 16.604 1.00 77.56 86 ASP A CA 1
ATOM 691 C C . ASP A 1 86 ? -16.602 -18.491 18.109 1.00 77.56 86 ASP A C 1
ATOM 693 O O . ASP A 1 86 ? -17.441 -17.701 18.549 1.00 77.56 86 ASP A O 1
ATOM 697 N N . LYS A 1 87 ? -15.826 -19.216 18.922 1.00 90.62 87 LYS A N 1
ATOM 698 C CA . LYS A 1 87 ? -15.915 -19.131 20.382 1.00 90.62 87 LYS A CA 1
ATOM 699 C C . LYS A 1 87 ? -15.545 -17.741 20.897 1.00 90.62 87 LYS A C 1
ATOM 701 O O . LYS A 1 87 ? -16.219 -17.241 21.797 1.00 90.62 87 LYS A O 1
ATOM 706 N N . ILE A 1 88 ? -14.487 -17.129 20.366 1.00 90.56 88 ILE A N 1
ATOM 707 C CA . ILE A 1 88 ? -14.102 -15.763 20.736 1.00 90.56 88 ILE A CA 1
ATOM 708 C C . ILE A 1 88 ? -15.167 -14.770 20.275 1.00 90.56 88 ILE A C 1
ATOM 710 O O . ILE A 1 88 ? -15.593 -13.950 21.081 1.00 90.56 88 ILE A O 1
ATOM 714 N N . HIS A 1 89 ? -15.658 -14.882 19.038 1.00 87.62 89 HIS A N 1
ATOM 715 C CA . HIS A 1 89 ? -16.691 -13.985 18.523 1.00 87.62 89 HIS A CA 1
ATOM 716 C C . HIS A 1 89 ? -17.946 -13.982 19.404 1.00 87.62 89 HIS A C 1
ATOM 718 O O . HIS A 1 89 ? -18.415 -12.919 19.800 1.00 87.62 89 HIS A O 1
ATOM 724 N N . ILE A 1 90 ? -18.448 -15.165 19.778 1.00 82.38 90 ILE A N 1
ATOM 725 C CA . ILE A 1 90 ? -19.609 -15.295 20.672 1.00 82.38 90 ILE A CA 1
ATOM 726 C C . ILE A 1 90 ? -19.329 -14.628 22.022 1.00 82.38 90 ILE A C 1
ATOM 728 O O . ILE A 1 90 ? -20.137 -13.832 22.488 1.00 82.38 90 ILE A O 1
ATOM 732 N N . LYS A 1 91 ? -18.163 -14.887 22.625 1.00 90.94 91 LYS A N 1
ATOM 733 C CA . LYS A 1 91 ? -17.794 -14.273 23.906 1.00 90.94 91 LYS A CA 1
ATOM 734 C C . LYS A 1 91 ? -17.683 -12.747 23.834 1.00 90.94 91 LYS A C 1
ATOM 736 O O . LYS A 1 91 ? -18.053 -12.080 24.792 1.00 90.94 91 LYS A O 1
ATOM 741 N N . LEU A 1 92 ? -17.183 -12.187 22.730 1.00 83.69 92 LEU A N 1
ATOM 742 C CA . LEU A 1 92 ? -17.109 -10.734 22.536 1.00 83.69 92 LEU A CA 1
ATOM 743 C C . LEU A 1 92 ? -18.504 -10.097 22.429 1.00 83.69 92 LEU A C 1
ATOM 745 O O . LEU A 1 92 ? -18.715 -8.998 22.950 1.00 83.69 92 LEU A O 1
ATOM 749 N N . LEU A 1 93 ? -19.459 -10.793 21.803 1.00 79.81 93 LEU A N 1
ATOM 750 C CA . LEU A 1 93 ? -20.857 -10.362 21.713 1.00 79.81 93 LEU A CA 1
ATOM 751 C C . LEU A 1 93 ? -21.581 -10.465 23.062 1.00 79.81 93 LEU A C 1
ATOM 753 O O . LEU A 1 93 ? -22.327 -9.552 23.430 1.00 79.81 93 LEU A O 1
ATOM 757 N N . ASP A 1 94 ? -21.346 -11.546 23.809 1.00 83.00 94 ASP A N 1
ATOM 758 C CA . ASP A 1 94 ? -21.893 -11.741 25.156 1.00 83.00 94 ASP A CA 1
ATOM 759 C C . ASP A 1 94 ? -21.364 -10.664 26.115 1.00 83.00 94 ASP A C 1
ATOM 761 O O . ASP A 1 94 ? -22.155 -10.002 26.790 1.00 83.00 94 ASP A O 1
ATOM 765 N N . LEU A 1 95 ? -20.050 -10.408 26.093 1.00 92.81 95 LEU A N 1
ATOM 766 C CA . LEU A 1 95 ? -19.410 -9.352 26.878 1.00 92.81 95 LEU A CA 1
ATOM 767 C C . LEU A 1 95 ? -20.008 -7.977 26.554 1.00 92.81 95 LEU A C 1
ATOM 769 O O . LEU A 1 95 ? -20.388 -7.238 27.461 1.00 92.81 95 LEU A O 1
ATOM 773 N N . HIS A 1 96 ? -20.130 -7.633 25.268 1.00 89.94 96 HIS A N 1
ATOM 774 C CA . HIS A 1 96 ? -20.729 -6.365 24.846 1.00 89.94 96 HIS A CA 1
ATOM 775 C C . HIS A 1 96 ? -22.183 -6.238 25.324 1.00 89.94 96 HIS A C 1
ATOM 777 O O . HIS A 1 96 ? -22.572 -5.207 25.874 1.00 89.94 96 HIS A O 1
ATOM 783 N N . SER A 1 97 ? -22.968 -7.311 25.210 1.00 85.00 97 SER A N 1
ATOM 784 C CA . SER A 1 97 ? -24.348 -7.357 25.708 1.00 85.00 97 SER A CA 1
ATOM 785 C C . SER A 1 97 ? -24.422 -7.190 27.232 1.00 85.00 97 SER A C 1
ATOM 787 O O . SER A 1 97 ? -25.333 -6.532 27.746 1.00 85.00 97 SER A O 1
ATOM 789 N N . GLY A 1 98 ? -23.458 -7.756 27.962 1.00 88.81 98 GLY A N 1
ATOM 790 C CA . GLY A 1 98 ? -23.316 -7.609 29.409 1.00 88.81 98 GLY A CA 1
ATOM 791 C C . GLY A 1 98 ? -22.967 -6.181 29.834 1.00 88.81 98 GLY A C 1
ATOM 792 O O . GLY A 1 98 ? -23.579 -5.655 30.767 1.00 88.81 98 GLY A O 1
ATOM 793 N N . ILE A 1 99 ? -22.058 -5.523 29.107 1.00 92.25 99 ILE A N 1
ATOM 794 C CA . ILE A 1 99 ? -21.708 -4.107 29.301 1.00 92.25 99 ILE A CA 1
ATOM 795 C C . ILE A 1 99 ? -22.927 -3.217 29.034 1.00 92.25 99 ILE A C 1
ATOM 797 O O . ILE A 1 99 ? -23.286 -2.405 29.887 1.00 92.25 99 ILE A O 1
ATOM 801 N N . PHE A 1 100 ? -23.617 -3.418 27.907 1.00 89.06 100 PHE A N 1
ATOM 802 C CA . PHE A 1 100 ? -24.835 -2.680 27.554 1.00 89.06 100 PHE A CA 1
ATOM 803 C C . PHE A 1 100 ? -25.932 -2.831 28.621 1.00 89.06 100 PHE A C 1
ATOM 805 O O . PHE A 1 100 ? -26.623 -1.876 28.981 1.00 89.06 100 PHE A O 1
ATOM 812 N N . SER A 1 101 ? -26.058 -4.034 29.190 1.00 92.00 101 SER A N 1
ATOM 813 C CA . SER A 1 101 ? -27.012 -4.342 30.263 1.00 92.00 101 SER A CA 1
ATOM 814 C C . SER A 1 101 ? -26.557 -3.880 31.653 1.00 92.00 101 SER A C 1
ATOM 816 O O . SER A 1 101 ? -27.305 -4.048 32.617 1.00 92.00 101 SER A O 1
ATOM 818 N N . LYS A 1 102 ? -25.354 -3.301 31.767 1.00 94.62 102 LYS A N 1
ATOM 819 C CA . LYS A 1 102 ? -24.730 -2.847 33.018 1.00 94.62 102 LYS A CA 1
ATOM 820 C C . LYS A 1 102 ? -24.691 -3.938 34.098 1.00 94.62 102 LYS A C 1
ATOM 822 O O . LYS A 1 102 ? -25.082 -3.699 35.242 1.00 94.62 102 LYS A O 1
ATOM 827 N N . LEU A 1 103 ? -24.265 -5.147 33.714 1.00 95.38 103 LEU A N 1
ATOM 828 C CA . LEU A 1 103 ? -23.970 -6.233 34.661 1.00 95.38 103 LEU A CA 1
ATOM 829 C C . LEU A 1 103 ? -22.832 -5.843 35.618 1.00 95.38 103 LEU A C 1
ATOM 831 O O . LEU A 1 103 ? -22.162 -4.845 35.390 1.00 95.38 103 LEU A O 1
ATOM 835 N N . ASP A 1 104 ? -22.619 -6.602 36.698 1.00 96.44 104 ASP A N 1
ATOM 836 C CA . ASP A 1 104 ? -21.585 -6.282 37.694 1.00 96.44 104 ASP A CA 1
ATOM 837 C C . ASP A 1 104 ? -20.193 -6.165 37.045 1.00 96.44 104 ASP A C 1
ATOM 839 O O . ASP A 1 104 ? -19.755 -7.055 36.311 1.00 96.44 104 ASP A O 1
ATOM 843 N N . SER A 1 105 ? -19.484 -5.063 37.320 1.00 95.44 105 SER A N 1
ATOM 844 C CA . SER A 1 105 ? -18.207 -4.766 36.662 1.00 95.44 105 SER A CA 1
ATOM 845 C C . SER A 1 105 ? -17.137 -5.807 36.977 1.00 95.44 105 SER A C 1
ATOM 847 O O . SER A 1 105 ? -16.288 -6.064 36.128 1.00 95.44 105 SER A O 1
ATOM 849 N N . LYS A 1 106 ? -17.176 -6.463 38.145 1.00 96.56 106 LYS A N 1
ATOM 850 C CA . LYS A 1 106 ? -16.200 -7.509 38.487 1.00 96.56 106 LYS A CA 1
ATOM 851 C C . LYS A 1 106 ? -16.418 -8.768 37.667 1.00 96.56 106 LYS A C 1
ATOM 853 O O . LYS A 1 106 ? -15.436 -9.391 37.272 1.00 96.56 106 LYS A O 1
ATOM 858 N N . ASP A 1 107 ? -17.674 -9.120 37.410 1.00 97.31 107 ASP A N 1
ATOM 859 C CA . ASP A 1 107 ? -18.014 -10.273 36.580 1.00 97.31 107 ASP A CA 1
ATOM 860 C C . ASP A 1 107 ? -17.566 -10.026 35.131 1.00 97.31 107 ASP A C 1
ATOM 862 O O . ASP A 1 107 ? -16.859 -10.856 34.561 1.00 97.31 107 ASP A O 1
ATOM 866 N N . LEU A 1 108 ? -17.852 -8.836 34.585 1.00 97.69 108 LEU A N 1
ATOM 867 C CA . LEU A 1 108 ? -17.416 -8.430 33.241 1.00 97.69 108 LEU A CA 1
ATOM 868 C C . LEU A 1 108 ? -15.884 -8.361 33.111 1.00 97.69 108 LEU A C 1
ATOM 870 O O . LEU A 1 108 ? -15.323 -8.818 32.118 1.00 97.69 108 LEU A O 1
ATOM 874 N N . ILE A 1 109 ? -15.182 -7.829 34.117 1.00 98.25 109 ILE A N 1
ATOM 875 C CA . ILE A 1 109 ? -13.710 -7.807 34.139 1.00 98.25 109 ILE A CA 1
ATOM 876 C C . ILE A 1 109 ? -13.151 -9.233 34.165 1.00 98.25 109 ILE A C 1
ATOM 878 O O . ILE A 1 109 ? -12.213 -9.529 33.431 1.00 98.25 109 ILE A O 1
ATOM 882 N N . ASN A 1 110 ? -13.747 -10.130 34.952 1.00 97.75 110 ASN A N 1
ATOM 883 C CA . ASN A 1 110 ? -13.338 -11.531 34.995 1.00 97.75 110 ASN A CA 1
ATOM 884 C C . ASN A 1 110 ? -13.588 -12.250 33.653 1.00 97.75 110 ASN A C 1
ATOM 886 O O . ASN A 1 110 ? -12.792 -13.102 33.260 1.00 97.75 110 ASN A O 1
ATOM 890 N N . GLU A 1 111 ? -14.646 -11.904 32.915 1.00 97.38 111 GLU A N 1
ATOM 891 C CA . GLU A 1 111 ? -14.847 -12.391 31.542 1.00 97.38 111 GLU A CA 1
ATOM 892 C C . GLU A 1 111 ? -13.751 -11.901 30.584 1.00 97.38 111 GLU A C 1
ATOM 894 O O . GLU A 1 111 ? -13.233 -12.695 29.790 1.00 97.38 111 GLU A O 1
ATOM 899 N N . ILE A 1 112 ? -13.349 -10.627 30.688 1.00 98.06 112 ILE A N 1
ATOM 900 C CA . ILE A 1 112 ? -12.229 -10.073 29.910 1.00 98.06 112 ILE A CA 1
ATOM 901 C C . ILE A 1 112 ? -10.917 -10.780 30.264 1.00 98.06 112 ILE A C 1
ATOM 903 O O . ILE A 1 112 ? -10.182 -11.170 29.358 1.00 98.06 112 ILE A O 1
ATOM 907 N N . ASP A 1 113 ? -10.643 -11.012 31.549 1.00 97.81 113 ASP A N 1
ATOM 908 C CA . ASP A 1 113 ? -9.436 -11.714 32.002 1.00 97.81 113 ASP A CA 1
ATOM 909 C C . ASP A 1 113 ? -9.359 -13.131 31.411 1.00 97.81 113 ASP A C 1
ATOM 911 O O . ASP A 1 113 ? -8.311 -13.550 30.921 1.00 97.81 113 ASP A O 1
ATOM 915 N N . GLN A 1 114 ? -10.483 -13.854 31.367 1.00 96.75 114 GLN A N 1
ATOM 916 C CA . GLN A 1 114 ? -10.552 -15.179 30.739 1.00 96.75 114 GLN A CA 1
ATOM 917 C C . GLN A 1 114 ? -10.356 -15.135 29.217 1.00 96.75 114 GLN A C 1
ATOM 919 O O . GLN A 1 114 ? -9.801 -16.073 28.633 1.00 96.75 114 GLN A O 1
ATOM 924 N N . LEU A 1 115 ? -10.846 -14.088 28.547 1.00 96.38 115 LEU A N 1
ATOM 925 C CA . LEU A 1 115 ? -10.599 -13.868 27.119 1.00 96.38 115 LEU A CA 1
ATOM 926 C C . LEU A 1 115 ? -9.115 -13.602 26.856 1.00 96.38 115 LEU A C 1
ATOM 928 O O . LEU A 1 115 ? -8.530 -14.263 26.000 1.00 96.38 115 LEU A O 1
ATOM 932 N N . GLN A 1 116 ? -8.497 -12.713 27.634 1.00 95.75 116 GLN A N 1
ATOM 933 C CA . GLN A 1 116 ? -7.071 -12.402 27.536 1.00 95.75 116 GLN A CA 1
ATOM 934 C C . GLN A 1 116 ? -6.204 -13.636 27.816 1.00 95.75 116 GLN A C 1
ATOM 936 O O . GLN A 1 116 ? -5.285 -13.914 27.051 1.00 95.75 116 GLN A O 1
ATOM 941 N N . GLU A 1 117 ? -6.534 -14.439 28.835 1.00 94.56 117 GLU A N 1
ATOM 942 C CA . GLU A 1 117 ? -5.853 -15.715 29.095 1.00 94.56 117 GLU A CA 1
ATOM 943 C C . GLU A 1 117 ? -5.980 -16.664 27.894 1.00 94.56 117 GLU A C 1
ATOM 945 O O . GLU A 1 117 ? -5.000 -17.287 27.489 1.00 94.56 117 GLU A O 1
ATOM 950 N N . THR A 1 118 ? -7.153 -16.716 27.254 1.00 93.12 118 THR A N 1
ATOM 951 C CA . THR A 1 118 ? -7.358 -17.530 26.046 1.00 93.12 118 THR A CA 1
ATOM 952 C C . THR A 1 118 ? -6.483 -17.052 24.880 1.00 93.12 118 THR A C 1
ATOM 954 O O . THR A 1 118 ? -5.982 -17.88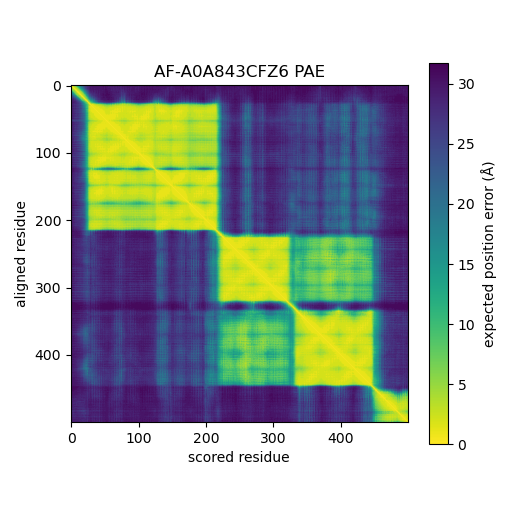2 24.124 1.00 93.12 118 THR A O 1
ATOM 957 N N . PHE A 1 119 ? -6.262 -15.743 24.735 1.00 92.69 119 PHE A N 1
ATOM 958 C CA . PHE A 1 119 ? -5.393 -15.185 23.692 1.00 92.69 119 PHE A CA 1
ATOM 959 C C . PHE A 1 119 ? -3.920 -15.552 23.884 1.00 92.69 119 PHE A C 1
ATOM 961 O O . PHE A 1 119 ? -3.226 -15.744 22.893 1.00 92.69 119 PHE A O 1
ATOM 968 N N . THR A 1 120 ? -3.456 -15.761 25.122 1.00 88.19 120 THR A N 1
ATOM 969 C CA . THR A 1 120 ? -2.075 -16.220 25.383 1.00 88.19 120 THR A CA 1
ATOM 970 C C . THR A 1 120 ? -1.775 -17.629 24.861 1.00 88.19 120 THR A C 1
ATOM 972 O O . THR A 1 120 ? -0.614 -18.024 24.788 1.00 88.19 120 THR A O 1
ATOM 975 N N . LEU A 1 121 ? -2.809 -18.398 24.498 1.00 86.81 121 LEU A N 1
ATOM 976 C CA . LEU A 1 121 ? -2.664 -19.726 23.898 1.00 86.81 121 LEU A CA 1
ATOM 977 C C . LEU A 1 121 ? -2.384 -19.667 22.390 1.00 86.81 121 LEU A C 1
ATOM 979 O O . LEU A 1 121 ? -2.038 -20.694 21.805 1.00 86.81 121 LEU A O 1
ATOM 983 N N . VAL A 1 122 ? -2.570 -18.503 21.761 1.00 85.12 122 VAL A N 1
ATOM 984 C CA . VAL A 1 122 ? -2.222 -18.287 20.356 1.00 85.12 122 VAL A CA 1
ATOM 985 C C . VAL A 1 122 ? -0.700 -18.155 20.267 1.00 85.12 122 VAL A C 1
ATOM 987 O O . VAL A 1 122 ? -0.130 -17.371 21.029 1.00 85.12 122 VAL A O 1
ATOM 990 N N . PRO A 1 123 ? -0.026 -18.931 19.399 1.00 75.06 123 PRO A N 1
ATOM 991 C CA . PRO A 1 123 ? 1.412 -18.811 19.215 1.00 75.06 123 PRO A CA 1
ATOM 992 C C . PRO A 1 123 ? 1.805 -17.365 18.914 1.00 75.06 123 PRO A C 1
ATOM 994 O O . PRO A 1 123 ? 1.143 -16.682 18.138 1.00 75.06 123 PRO A O 1
ATOM 997 N N . SER A 1 124 ? 2.888 -16.894 19.529 1.00 65.56 124 SER A N 1
ATOM 998 C CA . SER A 1 124 ? 3.535 -15.662 19.089 1.00 65.56 124 SER A CA 1
ATOM 999 C C . SER A 1 124 ? 4.072 -15.922 17.679 1.00 65.56 124 SER A C 1
ATOM 1001 O O . SER A 1 124 ? 5.003 -16.715 17.545 1.00 65.56 124 SER A O 1
ATOM 1003 N N . GLY A 1 125 ? 3.454 -15.327 16.651 1.00 61.47 125 GLY A N 1
ATOM 1004 C CA . GLY A 1 125 ? 3.908 -15.434 15.259 1.00 61.47 125 GLY A CA 1
ATOM 1005 C C . GLY A 1 125 ? 5.418 -15.203 15.123 1.00 61.47 125 GLY A C 1
ATOM 1006 O O . GLY A 1 125 ? 6.023 -14.497 15.935 1.00 61.47 125 GLY A O 1
ATOM 1007 N N . VAL A 1 126 ? 6.041 -15.832 14.124 1.00 65.12 126 VAL A N 1
ATOM 1008 C CA . VAL A 1 126 ? 7.507 -15.888 13.997 1.00 65.12 126 VAL A CA 1
ATOM 1009 C C . VAL A 1 126 ? 8.077 -14.509 13.668 1.00 65.12 126 VAL A C 1
ATOM 1011 O O . VAL A 1 126 ? 9.162 -14.166 14.141 1.00 65.12 126 VAL A O 1
ATOM 1014 N N . ASN A 1 127 ? 7.338 -13.703 12.899 1.00 76.50 127 ASN A N 1
ATOM 1015 C CA . ASN A 1 127 ? 7.755 -12.362 12.508 1.00 76.50 127 ASN A CA 1
ATOM 1016 C C . ASN A 1 127 ? 6.997 -11.260 13.273 1.00 76.50 127 ASN A C 1
ATOM 1018 O O . ASN A 1 127 ? 5.905 -10.829 12.893 1.00 76.50 127 ASN A O 1
ATOM 1022 N N . SER A 1 128 ? 7.620 -10.746 14.338 1.00 84.88 128 SER A N 1
ATOM 1023 C CA . SER A 1 128 ? 7.088 -9.636 15.139 1.00 84.88 128 SER A CA 1
ATOM 1024 C C . SER A 1 128 ? 6.878 -8.348 14.342 1.00 84.88 128 SER A C 1
ATOM 1026 O O . SER A 1 128 ? 6.022 -7.548 14.713 1.00 84.88 128 SER A O 1
ATOM 1028 N N . ASN A 1 129 ? 7.612 -8.140 13.247 1.00 81.75 129 ASN A N 1
ATOM 1029 C CA . ASN A 1 129 ? 7.522 -6.909 12.465 1.00 81.75 129 ASN A CA 1
ATOM 1030 C C . ASN A 1 129 ? 6.187 -6.818 11.721 1.00 81.75 129 ASN A C 1
ATOM 1032 O O . ASN A 1 129 ? 5.575 -5.755 11.697 1.00 81.75 129 ASN A O 1
ATOM 1036 N N . ILE A 1 130 ? 5.683 -7.943 11.207 1.00 75.19 130 ILE A N 1
ATOM 1037 C CA . ILE A 1 130 ? 4.368 -8.023 10.548 1.00 75.19 130 ILE A CA 1
ATOM 1038 C C . ILE A 1 130 ? 3.243 -7.730 11.544 1.00 75.19 130 ILE A C 1
ATOM 1040 O O . ILE A 1 130 ? 2.277 -7.032 11.221 1.00 75.19 130 ILE A O 1
ATOM 1044 N N . ILE A 1 131 ? 3.405 -8.200 12.784 1.00 84.38 131 ILE A N 1
ATOM 1045 C CA . ILE A 1 131 ? 2.469 -7.911 13.873 1.00 84.38 131 ILE A CA 1
ATOM 1046 C C . ILE A 1 131 ? 2.463 -6.414 14.187 1.00 84.38 131 ILE A C 1
ATOM 1048 O O . ILE A 1 131 ? 1.393 -5.808 14.263 1.00 84.38 131 ILE A O 1
ATOM 1052 N N . ILE A 1 132 ? 3.642 -5.796 14.319 1.00 86.38 132 ILE A N 1
ATOM 1053 C CA . ILE A 1 132 ? 3.759 -4.353 14.558 1.00 86.38 132 ILE A CA 1
ATOM 1054 C C . ILE A 1 132 ? 3.120 -3.560 13.411 1.00 86.38 132 ILE A C 1
ATOM 1056 O O . ILE A 1 132 ? 2.364 -2.625 13.675 1.00 86.38 132 ILE A O 1
ATOM 1060 N N . THR A 1 133 ? 3.368 -3.946 12.158 1.00 78.88 133 THR A N 1
ATOM 1061 C CA . THR A 1 133 ? 2.786 -3.276 10.991 1.00 78.88 133 THR A CA 1
ATOM 1062 C C . THR A 1 133 ? 1.267 -3.361 10.990 1.00 78.88 133 THR A C 1
ATOM 1064 O O . THR A 1 133 ? 0.611 -2.335 10.834 1.00 78.88 133 THR A O 1
ATOM 1067 N N . SER A 1 134 ? 0.698 -4.534 11.262 1.00 78.44 134 SER A N 1
ATOM 1068 C CA . SER A 1 134 ? -0.756 -4.710 11.341 1.00 78.44 134 SER A CA 1
ATOM 1069 C C . SER A 1 134 ? -1.388 -3.867 12.454 1.00 78.44 134 SER A C 1
ATOM 1071 O O . SER A 1 134 ? -2.445 -3.266 12.264 1.00 78.44 134 SER A O 1
ATOM 1073 N N . ILE A 1 135 ? -0.728 -3.778 13.616 1.00 88.25 135 ILE A N 1
ATOM 1074 C CA . ILE A 1 135 ? -1.163 -2.913 14.724 1.00 88.25 135 ILE A CA 1
ATOM 1075 C C . ILE A 1 135 ? -1.131 -1.442 14.307 1.00 88.25 135 ILE A C 1
ATOM 1077 O O . ILE A 1 135 ? -2.049 -0.695 14.637 1.00 88.25 135 ILE A O 1
ATOM 1081 N N . LEU A 1 136 ? -0.088 -1.025 13.588 1.00 79.44 136 LEU A N 1
ATOM 1082 C CA . LEU A 1 136 ? 0.045 0.339 13.091 1.00 79.44 136 LEU A CA 1
ATOM 1083 C C . LEU A 1 136 ? -0.997 0.688 12.019 1.00 79.44 136 LEU A C 1
ATOM 1085 O O . LEU A 1 136 ? -1.486 1.811 12.030 1.00 79.44 136 LEU A O 1
ATOM 1089 N N . SER A 1 137 ? -1.403 -0.262 11.171 1.00 76.62 137 SER A N 1
ATOM 1090 C CA . SER A 1 137 ? -2.495 -0.054 10.208 1.00 76.62 137 SER A CA 1
ATOM 1091 C C . SER A 1 137 ? -3.823 0.203 10.915 1.00 76.62 137 SER A C 1
ATOM 1093 O O . SER A 1 137 ? -4.549 1.124 10.553 1.00 76.62 137 SER A O 1
ATOM 1095 N N . GLU A 1 138 ? -4.128 -0.561 11.968 1.00 85.19 138 GLU A N 1
ATOM 1096 C CA . GLU A 1 138 ? -5.317 -0.285 12.779 1.00 85.19 138 GLU A CA 1
ATOM 1097 C C . GLU A 1 138 ? -5.172 1.031 13.557 1.00 85.19 138 GLU A C 1
ATOM 1099 O O . GLU A 1 138 ? -6.146 1.762 13.713 1.00 85.19 138 GLU A O 1
ATOM 1104 N N . ALA A 1 139 ? -3.970 1.365 14.040 1.00 85.19 139 ALA A N 1
ATOM 1105 C CA . ALA A 1 139 ? -3.732 2.638 14.716 1.00 85.19 139 ALA A CA 1
ATOM 1106 C C . ALA A 1 139 ? -4.004 3.824 13.784 1.00 85.19 139 ALA A C 1
ATOM 1108 O O . ALA A 1 139 ? -4.622 4.791 14.222 1.00 85.19 139 ALA A O 1
ATOM 1109 N N . ASP A 1 140 ? -3.595 3.735 12.518 1.00 69.50 140 ASP A N 1
ATOM 1110 C CA . ASP A 1 140 ? -3.896 4.745 11.507 1.00 69.50 140 ASP A CA 1
ATOM 1111 C C . ASP A 1 140 ? -5.408 4.856 11.252 1.00 69.50 140 ASP A C 1
ATOM 1113 O O . ASP A 1 140 ? -5.968 5.942 11.390 1.00 69.50 140 ASP A O 1
ATOM 1117 N N . GLU A 1 141 ? -6.106 3.736 11.011 1.00 74.56 141 GLU A N 1
ATOM 1118 C CA . GLU A 1 141 ? -7.570 3.715 10.821 1.00 74.56 141 GLU A CA 1
ATOM 1119 C C . GLU A 1 141 ? -8.301 4.376 12.006 1.00 74.56 141 GLU A C 1
ATOM 1121 O O . GLU A 1 141 ? -9.176 5.229 11.830 1.00 74.56 141 GLU A O 1
ATOM 1126 N N . GLN A 1 142 ? -7.904 4.045 13.238 1.00 83.56 142 GLN A N 1
ATOM 1127 C CA . GLN A 1 142 ? -8.489 4.637 14.440 1.00 83.56 142 GLN A CA 1
ATOM 1128 C C . GLN A 1 142 ? -8.099 6.106 14.624 1.00 83.56 142 GLN A C 1
ATOM 1130 O O . GLN A 1 142 ? -8.909 6.890 15.122 1.00 83.56 142 GLN A O 1
ATOM 1135 N N . TYR A 1 143 ? -6.906 6.520 14.205 1.00 81.94 143 TYR A N 1
ATOM 1136 C CA . TYR A 1 143 ? -6.508 7.921 14.281 1.00 81.94 143 TYR A CA 1
ATOM 1137 C C . TYR A 1 143 ? -7.309 8.783 13.310 1.00 81.94 143 TYR A C 1
ATOM 1139 O O . TYR A 1 143 ? -7.761 9.870 13.674 1.00 81.94 143 TYR A O 1
ATOM 1147 N N . GLN A 1 144 ? -7.560 8.276 12.103 1.00 72.19 144 GLN A N 1
ATOM 1148 C CA . GLN A 1 144 ? -8.419 8.940 11.128 1.00 72.19 144 GLN A CA 1
ATOM 1149 C C . GLN A 1 144 ? -9.823 9.161 11.700 1.00 72.19 144 GLN A C 1
ATOM 1151 O O . GLN A 1 144 ? -10.303 10.295 11.709 1.00 72.19 144 GLN A O 1
ATOM 1156 N N . LEU A 1 145 ? -10.437 8.120 12.276 1.00 73.38 145 LEU A N 1
ATOM 1157 C CA . LEU A 1 145 ? -11.733 8.232 12.961 1.00 73.38 145 LEU A CA 1
ATOM 1158 C C . LEU A 1 145 ? -11.682 9.222 14.134 1.00 73.38 145 LEU A C 1
ATOM 1160 O O . LEU A 1 145 ? -12.605 10.009 14.338 1.00 73.38 145 LEU A O 1
ATOM 1164 N N . ALA A 1 146 ? -10.592 9.219 14.901 1.00 83.62 146 ALA A N 1
ATOM 1165 C CA . ALA A 1 146 ? -10.411 10.125 16.028 1.00 83.62 146 ALA A CA 1
ATOM 1166 C C . ALA A 1 146 ? -10.395 11.602 15.613 1.00 83.62 146 ALA A C 1
ATOM 1168 O O . ALA A 1 146 ? -10.975 12.435 16.310 1.00 83.62 146 ALA A O 1
ATOM 1169 N N . ILE A 1 147 ? -9.728 11.927 14.503 1.00 80.94 147 ILE A N 1
ATOM 1170 C CA . ILE A 1 147 ? -9.594 13.301 14.008 1.00 80.94 147 ILE A CA 1
ATOM 1171 C C . ILE A 1 147 ? -10.833 13.741 13.219 1.00 80.94 147 ILE A C 1
ATOM 1173 O O . ILE A 1 147 ? -11.285 14.872 13.393 1.00 80.94 147 ILE A O 1
ATOM 1177 N N . GLN A 1 148 ? -11.397 12.871 12.379 1.00 73.44 148 GLN A N 1
ATOM 1178 C CA . GLN A 1 148 ? -12.532 13.213 11.515 1.00 73.44 148 GLN A CA 1
ATOM 1179 C C . GLN A 1 148 ? -13.853 13.313 12.287 1.00 73.44 148 GLN A C 1
ATOM 1181 O O . GLN A 1 148 ? -14.608 14.263 12.076 1.00 73.44 148 GLN A O 1
ATOM 1186 N N . ASP A 1 149 ? -14.102 12.384 13.213 1.00 77.38 149 ASP A N 1
ATOM 1187 C CA . ASP A 1 149 ? -15.373 12.290 13.943 1.00 77.38 149 ASP A CA 1
ATOM 1188 C C . ASP A 1 149 ? -15.295 12.850 15.377 1.00 77.38 149 ASP A C 1
ATOM 1190 O O . ASP A 1 149 ? -16.252 12.717 16.143 1.00 77.38 149 ASP A O 1
ATOM 1194 N N . ASP A 1 150 ? -14.162 13.459 15.759 1.00 86.44 150 ASP A N 1
ATOM 1195 C CA . ASP A 1 150 ? -13.839 13.869 17.140 1.00 86.44 150 ASP A CA 1
ATOM 1196 C C . ASP A 1 150 ? -14.104 12.730 18.147 1.00 86.44 150 ASP A C 1
ATOM 1198 O O . ASP A 1 150 ? -14.742 12.909 19.186 1.00 86.44 150 ASP A O 1
ATOM 1202 N N . ASN A 1 151 ? -13.651 11.517 17.802 1.00 87.81 151 ASN A N 1
ATOM 1203 C CA . ASN A 1 151 ? -13.902 10.297 18.566 1.00 87.81 151 ASN A CA 1
ATOM 1204 C C . ASN A 1 151 ? -12.775 10.042 19.593 1.00 87.81 151 ASN A C 1
ATOM 1206 O O . ASN A 1 151 ? -11.687 9.580 19.225 1.00 87.81 151 ASN A O 1
ATOM 1210 N N . PRO A 1 152 ? -12.997 10.306 20.899 1.00 94.19 152 PRO A N 1
ATOM 1211 C CA . PRO A 1 152 ? -11.951 10.156 21.903 1.00 94.19 152 PRO A CA 1
ATOM 1212 C C . PRO A 1 152 ? -11.594 8.690 22.166 1.00 94.19 152 PRO A C 1
ATOM 1214 O O . PRO A 1 152 ? -10.449 8.401 22.500 1.00 94.19 152 PRO A O 1
ATOM 1217 N N . GLU A 1 153 ? -12.531 7.754 22.012 1.00 95.25 153 GLU A N 1
ATOM 1218 C CA . GLU A 1 153 ? -12.251 6.330 22.192 1.00 95.25 153 GLU A CA 1
ATOM 1219 C C . GLU A 1 153 ? -11.318 5.796 21.094 1.00 95.25 153 GLU A C 1
ATOM 1221 O O . GLU A 1 153 ? -10.343 5.111 21.406 1.00 95.25 153 GLU A O 1
ATOM 1226 N N . SER A 1 154 ? -11.527 6.188 19.835 1.00 89.69 154 SER A N 1
ATOM 1227 C CA . SER A 1 154 ? -10.596 5.875 18.741 1.00 89.69 154 SER A CA 1
ATOM 1228 C C . SER A 1 154 ? -9.222 6.533 18.948 1.00 89.69 154 SER A C 1
ATOM 1230 O O . SER A 1 154 ? -8.191 5.907 18.692 1.00 89.69 154 SER A O 1
ATOM 1232 N N . TYR A 1 155 ? -9.170 7.741 19.526 1.00 96.69 155 TYR A N 1
ATOM 1233 C CA . TYR A 1 155 ? -7.902 8.392 19.890 1.00 96.69 155 TYR A CA 1
ATOM 1234 C C . TYR A 1 155 ? -7.116 7.589 20.940 1.00 96.69 155 TYR A C 1
ATOM 1236 O O . TYR A 1 155 ? -5.921 7.332 20.783 1.00 96.69 155 TYR A O 1
ATOM 1244 N N . PHE A 1 156 ? -7.776 7.150 22.016 1.00 97.12 156 PHE A N 1
ATOM 1245 C CA . PHE A 1 156 ? -7.127 6.343 23.055 1.00 97.12 156 PHE A CA 1
ATOM 1246 C C . PHE A 1 156 ? -6.747 4.942 22.570 1.00 97.12 156 PHE A C 1
ATOM 1248 O O . PHE A 1 156 ? -5.723 4.405 23.006 1.00 97.12 156 PHE A O 1
ATOM 1255 N N . LEU A 1 157 ? -7.528 4.366 21.653 1.00 96.94 157 LEU A N 1
ATOM 1256 C CA . LEU A 1 157 ? -7.168 3.121 20.984 1.00 96.94 157 LEU A CA 1
ATOM 1257 C C . LEU A 1 157 ? -5.907 3.298 20.132 1.00 96.94 157 LEU A C 1
ATOM 1259 O O . LEU A 1 157 ? -4.971 2.523 20.307 1.00 96.94 157 LEU A O 1
ATOM 1263 N N . THR A 1 158 ? -5.814 4.370 19.341 1.00 96.69 158 THR A N 1
ATOM 1264 C CA . THR A 1 158 ? -4.604 4.728 18.574 1.00 96.69 158 THR A CA 1
ATOM 1265 C C . THR A 1 158 ? -3.364 4.767 19.469 1.00 96.69 158 THR A C 1
ATOM 1267 O O . THR A 1 158 ? -2.377 4.079 19.214 1.00 96.69 158 THR A O 1
ATOM 1270 N N . LEU A 1 159 ? -3.425 5.525 20.572 1.00 98.06 159 LEU A N 1
ATOM 1271 C CA . LEU A 1 159 ? -2.316 5.631 21.526 1.00 98.06 159 LEU A CA 1
ATOM 1272 C C . LEU A 1 159 ? -1.927 4.270 22.120 1.00 98.06 159 LEU A C 1
ATOM 1274 O O . LEU A 1 159 ? -0.746 3.989 22.334 1.00 98.06 159 LEU A O 1
ATOM 1278 N N . SER A 1 160 ? -2.919 3.424 22.399 1.00 98.00 160 SER A N 1
ATOM 1279 C CA . SER A 1 160 ? -2.700 2.097 22.978 1.00 98.00 160 SER A CA 1
ATOM 1280 C C . SER A 1 160 ? -2.053 1.139 21.984 1.00 98.00 160 SER A C 1
ATOM 1282 O O . SER A 1 160 ? -1.146 0.402 22.368 1.00 98.00 160 SER A O 1
ATOM 1284 N N . LEU A 1 161 ? -2.460 1.196 20.716 1.00 97.75 161 LEU A N 1
ATOM 1285 C CA . LEU A 1 161 ? -1.888 0.411 19.625 1.00 97.75 161 LEU A CA 1
ATOM 1286 C C . LEU A 1 161 ? -0.436 0.827 19.356 1.00 97.75 161 LEU A C 1
ATOM 1288 O O . LEU A 1 161 ? 0.446 -0.023 19.427 1.00 97.75 161 LEU A O 1
ATOM 1292 N N . ILE A 1 162 ? -0.149 2.126 19.203 1.00 97.81 162 ILE A N 1
ATOM 1293 C CA . ILE A 1 162 ? 1.227 2.638 19.027 1.00 97.81 162 ILE A CA 1
ATOM 1294 C C . ILE A 1 162 ? 2.118 2.239 20.209 1.00 97.81 162 ILE A C 1
ATOM 1296 O O . ILE A 1 162 ? 3.260 1.805 20.040 1.00 97.81 162 ILE A O 1
ATOM 1300 N N . LYS A 1 163 ? 1.604 2.347 21.440 1.00 97.69 163 LYS A N 1
ATOM 1301 C CA . LYS A 1 163 ? 2.330 1.892 22.629 1.00 97.69 163 LYS A CA 1
ATOM 1302 C C . LYS A 1 163 ? 2.626 0.394 22.572 1.00 97.69 163 LYS A C 1
ATOM 1304 O O . LYS A 1 163 ? 3.731 -0.009 22.930 1.00 97.69 163 LYS A O 1
ATOM 1309 N N . HIS A 1 164 ? 1.663 -0.420 22.151 1.00 96.38 164 HIS A N 1
ATOM 1310 C CA . HIS A 1 164 ? 1.836 -1.865 22.055 1.00 96.38 164 HIS A CA 1
ATOM 1311 C C . HIS A 1 164 ? 2.851 -2.248 20.968 1.00 96.38 164 HIS A C 1
ATOM 1313 O O . HIS A 1 164 ? 3.718 -3.078 21.227 1.00 96.38 164 HIS A O 1
ATOM 1319 N N . SER A 1 165 ? 2.831 -1.566 19.819 1.00 95.50 165 SER A N 1
ATOM 1320 C CA . SER A 1 165 ? 3.843 -1.678 18.761 1.00 95.50 165 SER A CA 1
ATOM 1321 C C . SER A 1 165 ? 5.265 -1.486 19.292 1.00 95.50 165 SER A C 1
ATOM 1323 O O . SER A 1 165 ? 6.134 -2.324 19.056 1.00 95.50 165 SER A O 1
ATOM 1325 N N . LYS A 1 166 ? 5.494 -0.434 20.090 1.00 96.50 166 LYS A N 1
ATOM 1326 C CA . LYS A 1 166 ? 6.800 -0.174 20.722 1.00 96.50 166 LYS A CA 1
ATOM 1327 C C . LYS A 1 166 ? 7.208 -1.281 21.696 1.00 96.50 166 LYS A C 1
ATOM 1329 O O . LYS A 1 166 ? 8.359 -1.697 21.690 1.00 96.50 166 LYS A O 1
ATOM 1334 N N . ILE A 1 167 ? 6.268 -1.800 22.493 1.00 94.75 167 ILE A N 1
ATOM 1335 C CA . ILE A 1 167 ? 6.534 -2.912 23.422 1.00 94.75 167 ILE A CA 1
ATOM 1336 C C . ILE A 1 167 ? 6.966 -4.173 22.661 1.00 94.75 167 ILE A C 1
ATOM 1338 O O . ILE A 1 167 ? 7.921 -4.828 23.073 1.00 94.75 167 ILE A O 1
ATOM 1342 N N . ILE A 1 168 ? 6.290 -4.512 21.558 1.00 92.25 168 ILE A N 1
ATOM 1343 C CA . ILE A 1 168 ? 6.648 -5.681 20.742 1.00 92.25 168 ILE A CA 1
ATOM 1344 C C . ILE A 1 168 ? 8.043 -5.502 20.133 1.00 92.25 168 ILE A C 1
ATOM 1346 O O . ILE A 1 168 ? 8.837 -6.443 20.183 1.00 92.25 168 ILE A O 1
ATOM 1350 N N . LEU A 1 169 ? 8.360 -4.303 19.628 1.00 90.88 169 LEU A N 1
ATOM 1351 C CA . LEU A 1 169 ? 9.676 -3.979 19.069 1.00 90.88 169 LEU A CA 1
ATOM 1352 C C . LEU A 1 169 ? 10.792 -4.066 20.123 1.00 90.88 169 LEU A C 1
ATOM 1354 O O . LEU A 1 169 ? 11.852 -4.619 19.859 1.00 90.88 169 LEU A O 1
ATOM 1358 N N . GLU A 1 170 ? 10.557 -3.575 21.342 1.00 91.75 170 GLU A N 1
ATOM 1359 C CA . GLU A 1 170 ? 11.523 -3.667 22.447 1.00 91.75 170 GLU A CA 1
ATOM 1360 C C . GLU A 1 170 ? 11.768 -5.114 22.902 1.00 91.75 170 GLU A C 1
ATOM 1362 O O . GLU A 1 170 ? 12.883 -5.466 23.295 1.00 91.75 170 GLU A O 1
ATOM 1367 N N . GLN A 1 171 ? 10.732 -5.958 22.866 1.00 90.88 171 GLN A N 1
ATOM 1368 C CA . GLN A 1 171 ? 10.830 -7.377 23.218 1.00 90.88 171 GLN A CA 1
ATOM 1369 C C . GLN A 1 171 ? 11.489 -8.213 22.116 1.00 90.88 171 GLN A C 1
ATOM 1371 O O . GLN A 1 171 ? 12.126 -9.221 22.422 1.00 90.88 171 GLN A O 1
ATOM 1376 N N . ASN A 1 172 ? 11.359 -7.784 20.859 1.00 88.19 172 ASN A N 1
ATOM 1377 C CA . ASN A 1 172 ? 11.871 -8.467 19.674 1.00 88.19 172 ASN A CA 1
ATOM 1378 C C . ASN A 1 172 ? 12.659 -7.475 18.799 1.00 88.19 172 ASN A C 1
ATOM 1380 O O . ASN A 1 172 ? 12.212 -7.130 17.704 1.00 88.19 172 ASN A O 1
ATOM 1384 N N . PRO A 1 173 ? 13.811 -6.970 19.280 1.00 83.50 173 PRO A N 1
ATOM 1385 C CA . PRO A 1 173 ? 14.565 -5.958 18.554 1.00 83.50 173 PRO A CA 1
ATOM 1386 C C . PRO A 1 173 ? 15.095 -6.515 17.233 1.00 83.50 173 PRO A C 1
ATOM 1388 O O . PRO A 1 173 ? 15.526 -7.669 17.150 1.00 83.50 173 PRO A O 1
ATOM 1391 N N . ILE A 1 174 ? 15.129 -5.662 16.209 1.00 79.75 174 ILE A N 1
ATOM 1392 C CA . ILE A 1 174 ? 15.671 -6.030 14.898 1.00 79.75 174 ILE A CA 1
ATOM 1393 C C . ILE A 1 174 ? 17.183 -6.268 15.029 1.00 79.75 174 ILE A C 1
ATOM 1395 O O . ILE A 1 174 ? 17.847 -5.682 15.884 1.00 79.75 174 ILE A O 1
ATOM 1399 N N . SER A 1 175 ? 17.771 -7.122 14.190 1.00 74.25 175 SER A N 1
ATOM 1400 C CA . SER A 1 175 ? 19.216 -7.400 14.266 1.00 74.25 175 SER A CA 1
ATOM 1401 C C . SER A 1 175 ? 20.091 -6.165 13.980 1.00 74.25 175 SER A C 1
ATOM 1403 O O . SER A 1 175 ? 21.191 -6.058 14.524 1.00 74.25 175 SER A O 1
ATOM 1405 N N . ASP A 1 176 ? 19.617 -5.220 13.159 1.00 71.88 176 ASP A N 1
ATOM 1406 C CA . ASP A 1 176 ? 20.319 -3.965 12.867 1.00 71.88 176 ASP A CA 1
ATOM 1407 C C . ASP A 1 176 ? 20.098 -2.932 13.989 1.00 71.88 176 ASP A C 1
ATOM 1409 O O . ASP A 1 176 ? 19.016 -2.365 14.164 1.00 71.88 176 ASP A O 1
ATOM 1413 N N . SER A 1 177 ? 21.152 -2.649 14.759 1.00 70.06 177 SER A N 1
ATOM 1414 C CA . SER A 1 177 ? 21.108 -1.669 15.851 1.00 70.06 177 SER A CA 1
ATOM 1415 C C . SER A 1 177 ? 20.839 -0.234 15.391 1.00 70.06 177 SER A C 1
ATOM 1417 O O . SER A 1 177 ? 20.279 0.541 16.162 1.00 70.06 177 SER A O 1
ATOM 1419 N N . ARG A 1 178 ? 21.246 0.135 14.169 1.00 61.72 178 ARG A N 1
ATOM 1420 C CA . ARG A 1 178 ? 21.010 1.471 13.606 1.00 61.72 178 ARG A CA 1
ATOM 1421 C C . ARG A 1 178 ? 19.533 1.636 13.272 1.00 61.72 178 ARG A C 1
ATOM 1423 O O . ARG A 1 178 ? 18.937 2.624 13.685 1.00 61.72 178 ARG A O 1
ATOM 1430 N N . LEU A 1 179 ? 18.942 0.634 12.624 1.00 69.38 179 LEU A N 1
ATOM 1431 C CA . LEU A 1 179 ? 17.518 0.632 12.298 1.00 69.38 179 LEU A CA 1
ATOM 1432 C C . LEU A 1 179 ? 16.643 0.720 13.556 1.00 69.38 179 LEU A C 1
ATOM 1434 O O . LEU A 1 179 ? 15.700 1.498 13.595 1.00 69.38 179 LEU A O 1
ATOM 1438 N N . ASN A 1 180 ? 16.987 0.003 14.632 1.00 75.75 180 ASN A N 1
ATOM 1439 C CA . ASN A 1 180 ? 16.255 0.148 15.899 1.00 75.75 180 ASN A CA 1
ATOM 1440 C C . ASN A 1 180 ? 16.326 1.577 16.473 1.00 75.75 180 ASN A C 1
ATOM 1442 O O . ASN A 1 180 ? 15.368 2.033 17.094 1.00 75.75 180 ASN A O 1
ATOM 1446 N N . GLN A 1 181 ? 17.449 2.287 16.303 1.00 72.44 181 GLN A N 1
ATOM 1447 C CA . GLN A 1 181 ? 17.571 3.682 16.750 1.00 72.44 181 GLN A CA 1
ATOM 1448 C C . GLN A 1 181 ? 16.723 4.630 15.898 1.00 72.44 181 GLN A C 1
ATOM 1450 O O . GLN A 1 181 ? 16.088 5.530 16.445 1.00 72.44 181 GLN A O 1
ATOM 1455 N N . GLU A 1 182 ? 16.706 4.414 14.586 1.00 69.94 182 GLU A N 1
ATOM 1456 C CA . GLU A 1 182 ? 15.908 5.172 13.621 1.00 69.94 182 GLU A CA 1
ATOM 1457 C C . GLU A 1 182 ? 14.409 4.990 13.870 1.00 69.94 182 GLU A C 1
ATOM 1459 O O . GLU A 1 182 ? 13.712 5.971 14.131 1.00 69.94 182 GLU A O 1
ATOM 1464 N N . LEU A 1 183 ? 13.949 3.739 13.970 1.00 80.00 183 LEU A N 1
ATOM 1465 C CA . LEU A 1 183 ? 12.582 3.408 14.376 1.00 80.00 183 LEU A CA 1
ATOM 1466 C C . LEU A 1 183 ? 12.235 4.031 15.730 1.00 80.00 183 LEU A C 1
ATOM 1468 O O . LEU A 1 183 ? 11.151 4.584 15.898 1.00 80.00 183 LEU A O 1
ATOM 1472 N N . GLY A 1 184 ? 13.161 4.010 16.692 1.00 82.38 184 GLY A N 1
ATOM 1473 C CA . GLY A 1 184 ? 12.983 4.685 17.977 1.00 82.38 184 GLY A CA 1
ATOM 1474 C C . GLY A 1 184 ? 12.758 6.198 17.847 1.00 82.38 184 GLY A C 1
ATOM 1475 O O . GLY A 1 184 ? 11.957 6.757 18.599 1.00 82.38 184 GLY A O 1
ATOM 1476 N N . SER A 1 185 ? 13.421 6.863 16.893 1.00 73.75 185 SER A N 1
ATOM 1477 C CA . SER A 1 185 ? 13.164 8.276 16.585 1.00 73.75 185 SER A CA 1
ATOM 1478 C C . SER A 1 185 ? 11.793 8.459 15.946 1.00 73.75 185 SER A C 1
ATOM 1480 O O . SER A 1 185 ? 11.017 9.273 16.437 1.00 73.75 185 SER A O 1
ATOM 1482 N N . PHE A 1 186 ? 11.456 7.667 14.928 1.00 76.00 186 PHE A N 1
ATOM 1483 C CA . PHE A 1 186 ? 10.165 7.770 14.246 1.00 76.00 186 PHE A CA 1
ATOM 1484 C C . PHE A 1 186 ? 8.988 7.519 15.181 1.00 76.00 186 PHE A C 1
ATOM 1486 O O . PHE A 1 186 ? 8.022 8.269 15.163 1.00 76.00 186 PHE A O 1
ATOM 1493 N N . PHE A 1 187 ? 9.076 6.534 16.072 1.00 93.88 187 PHE A N 1
ATOM 1494 C CA . PHE A 1 187 ? 8.040 6.298 17.074 1.00 93.88 187 PHE A CA 1
ATOM 1495 C C . PHE A 1 187 ? 7.882 7.461 18.064 1.00 93.88 187 PHE A C 1
ATOM 1497 O O . PHE A 1 187 ? 6.771 7.727 18.522 1.00 93.88 187 PHE A O 1
ATOM 1504 N N . ARG A 1 188 ? 8.971 8.163 18.400 1.00 90.88 188 ARG A N 1
ATOM 1505 C CA . ARG A 1 188 ? 8.913 9.362 19.247 1.00 90.88 188 ARG A CA 1
ATOM 1506 C C . ARG A 1 188 ? 8.279 10.536 18.503 1.00 90.88 188 ARG A C 1
ATOM 1508 O O . ARG A 1 188 ? 7.473 11.252 19.091 1.00 90.88 188 ARG A O 1
ATOM 1515 N N . ASP A 1 189 ? 8.625 10.716 17.235 1.00 78.38 189 ASP A N 1
ATOM 1516 C CA . ASP A 1 189 ? 8.044 11.761 16.396 1.00 78.38 189 ASP A CA 1
ATOM 1517 C C . ASP A 1 189 ? 6.546 11.470 16.169 1.00 78.38 189 ASP A C 1
ATOM 1519 O O . ASP A 1 189 ? 5.712 12.365 16.274 1.00 78.38 189 ASP A O 1
ATOM 1523 N N . LEU A 1 190 ? 6.175 10.195 16.005 1.00 88.81 190 LEU A N 1
ATOM 1524 C CA . LEU A 1 190 ? 4.789 9.732 15.925 1.00 88.81 190 LEU A CA 1
ATOM 1525 C C . LEU A 1 190 ? 4.013 10.033 17.210 1.00 88.81 190 LEU A C 1
ATOM 1527 O O . LEU A 1 190 ? 2.901 10.557 17.139 1.00 88.81 190 LEU A O 1
ATOM 1531 N N . ASP A 1 191 ? 4.598 9.759 18.382 1.00 94.69 191 ASP A N 1
ATOM 1532 C CA . ASP A 1 191 ? 3.996 10.132 19.667 1.00 94.69 191 ASP A CA 1
ATOM 1533 C C . ASP A 1 191 ? 3.736 11.647 19.736 1.00 94.69 191 ASP A C 1
ATOM 1535 O O . ASP A 1 191 ? 2.675 12.065 20.200 1.00 94.69 191 ASP A O 1
ATOM 1539 N N . GLU A 1 192 ? 4.678 12.475 19.273 1.00 90.69 192 GLU A N 1
ATOM 1540 C CA . GLU A 1 192 ? 4.539 13.935 19.267 1.00 90.69 192 GLU A CA 1
ATOM 1541 C C . GLU A 1 192 ? 3.423 14.404 18.323 1.00 90.69 192 GLU A C 1
ATOM 1543 O O . GLU A 1 192 ? 2.566 15.194 18.731 1.00 90.69 192 GLU A O 1
ATOM 1548 N N . LEU A 1 193 ? 3.382 13.894 17.090 1.00 80.06 193 LEU A N 1
ATOM 1549 C CA . LEU A 1 193 ? 2.340 14.228 16.114 1.00 80.06 193 LEU A CA 1
ATOM 1550 C C . LEU A 1 193 ? 0.944 13.842 16.627 1.00 80.06 193 LEU A C 1
ATOM 1552 O O . LEU A 1 193 ? 0.014 14.652 16.587 1.00 80.06 193 LEU A O 1
ATOM 1556 N N . VAL A 1 194 ? 0.803 12.628 17.168 1.00 91.81 194 VAL A N 1
ATOM 1557 C CA . VAL A 1 194 ? -0.468 12.127 17.708 1.00 91.81 194 VAL A CA 1
ATOM 1558 C C . VAL A 1 194 ? -0.876 12.903 18.964 1.00 91.81 194 VAL A C 1
ATOM 1560 O O . VAL A 1 194 ? -2.051 13.259 19.113 1.00 91.81 194 VAL A O 1
ATOM 1563 N N . ALA A 1 195 ? 0.064 13.229 19.859 1.00 93.81 195 ALA A N 1
ATOM 1564 C CA . ALA A 1 195 ? -0.199 14.032 21.057 1.00 93.81 195 ALA A CA 1
ATOM 1565 C C . ALA A 1 195 ? -0.669 15.454 20.718 1.00 93.81 195 ALA A C 1
ATOM 1567 O O . ALA A 1 195 ? -1.563 15.987 21.379 1.00 93.81 195 ALA A O 1
ATOM 1568 N N . ASN A 1 196 ? -0.111 16.043 19.660 1.00 90.12 196 ASN A N 1
ATOM 1569 C CA . ASN A 1 196 ? -0.491 17.364 19.169 1.00 90.12 196 ASN A CA 1
ATOM 1570 C C . ASN A 1 196 ? -1.787 17.360 18.337 1.00 90.12 196 ASN A C 1
ATOM 1572 O O . ASN A 1 196 ? -2.249 18.431 17.943 1.00 90.12 196 ASN A O 1
ATOM 1576 N N . LYS A 1 197 ? -2.407 16.187 18.124 1.00 91.31 197 LYS A N 1
ATOM 1577 C CA . LYS A 1 197 ? -3.582 16.001 17.254 1.00 91.31 197 LYS A CA 1
ATOM 1578 C C . LYS A 1 197 ? -3.347 16.575 15.851 1.00 91.31 197 LYS A C 1
ATOM 1580 O O . LYS A 1 197 ? -4.198 17.286 15.315 1.00 91.31 197 LYS A O 1
ATOM 1585 N N . ASN A 1 198 ? -2.162 16.311 15.304 1.00 78.25 198 ASN A N 1
ATOM 1586 C CA . ASN A 1 198 ? -1.813 16.734 13.957 1.00 78.25 198 ASN A CA 1
ATOM 1587 C C . ASN A 1 198 ? -2.721 16.066 12.914 1.00 78.25 198 ASN A C 1
ATOM 1589 O O . ASN A 1 198 ? -3.451 15.119 13.197 1.00 78.25 198 ASN A O 1
ATOM 1593 N N . ASP A 1 199 ? -2.689 16.596 11.694 1.00 72.94 199 ASP A N 1
ATOM 1594 C CA . ASP A 1 199 ? -3.475 16.058 10.590 1.00 72.94 199 ASP A CA 1
ATOM 1595 C C . ASP A 1 199 ? -3.177 14.563 10.364 1.00 72.94 199 ASP A C 1
ATOM 1597 O O . ASP A 1 199 ? -2.017 14.136 10.421 1.00 72.94 199 ASP A O 1
ATOM 1601 N N . PHE A 1 200 ? -4.228 13.772 10.124 1.00 60.78 200 PHE A N 1
ATOM 1602 C CA . PHE A 1 200 ? -4.116 12.317 10.009 1.00 60.78 200 PHE A CA 1
ATOM 1603 C C . PHE A 1 200 ? -3.230 11.883 8.839 1.00 60.78 200 PHE A C 1
ATOM 1605 O O . PHE A 1 200 ? -2.638 10.817 8.915 1.00 60.78 200 PHE A O 1
ATOM 1612 N N . VAL A 1 201 ? -3.052 12.719 7.810 1.00 46.78 201 VAL A N 1
ATOM 1613 C CA . VAL A 1 201 ? -2.127 12.443 6.704 1.00 46.78 201 VAL A CA 1
ATOM 1614 C C . VAL A 1 201 ? -0.675 12.499 7.177 1.00 46.78 201 VAL A C 1
ATOM 1616 O O . VAL A 1 201 ? 0.125 11.634 6.840 1.00 46.78 201 VAL A O 1
ATOM 1619 N N . VAL A 1 202 ? -0.317 13.489 8.002 1.00 55.56 202 VAL A N 1
ATOM 1620 C CA . VAL A 1 202 ? 1.054 13.623 8.529 1.00 55.56 202 VAL A CA 1
ATOM 1621 C C . VAL A 1 202 ? 1.397 12.437 9.434 1.00 55.56 202 VAL A C 1
ATOM 1623 O O . VAL A 1 202 ? 2.516 11.927 9.397 1.00 55.56 202 VAL A O 1
ATOM 1626 N N . VAL A 1 203 ? 0.424 11.980 10.224 1.00 55.25 203 VAL A N 1
ATOM 1627 C CA . VAL A 1 203 ? 0.558 10.792 11.075 1.00 55.25 203 VAL A CA 1
ATOM 1628 C C . VAL A 1 203 ? 0.632 9.511 10.239 1.00 55.25 203 VAL A C 1
ATOM 1630 O O . VAL A 1 203 ? 1.542 8.712 10.457 1.00 55.25 203 VAL A O 1
ATOM 1633 N N . GLY A 1 204 ? -0.251 9.348 9.251 1.00 46.81 204 GLY A N 1
ATOM 1634 C CA . GLY A 1 204 ? -0.287 8.193 8.352 1.00 46.81 204 GLY A CA 1
ATOM 1635 C C . GLY A 1 204 ? 0.990 8.030 7.523 1.00 46.81 204 GLY A C 1
ATOM 1636 O O . GLY A 1 204 ? 1.499 6.917 7.393 1.00 46.81 204 GLY A O 1
ATOM 1637 N N . ASN A 1 205 ? 1.589 9.129 7.052 1.00 51.47 205 ASN A N 1
ATOM 1638 C CA . ASN A 1 205 ? 2.872 9.103 6.339 1.00 51.47 205 ASN A CA 1
ATOM 1639 C C . ASN A 1 205 ? 4.003 8.557 7.217 1.00 51.47 205 ASN A C 1
ATOM 1641 O O . ASN A 1 205 ? 4.788 7.714 6.782 1.00 51.47 205 ASN A O 1
ATOM 1645 N N . LEU A 1 206 ? 4.078 9.002 8.474 1.00 58.28 206 LEU A N 1
ATOM 1646 C CA . LEU A 1 206 ? 5.093 8.508 9.400 1.00 58.28 206 LEU A CA 1
ATOM 1647 C C . LEU A 1 206 ? 4.836 7.051 9.803 1.00 58.28 206 LEU A C 1
ATOM 1649 O O . LEU A 1 206 ? 5.782 6.274 9.906 1.00 58.28 206 LEU A O 1
ATOM 1653 N N . ILE A 1 207 ? 3.571 6.662 9.990 1.00 61.00 207 ILE A N 1
ATOM 1654 C CA . ILE A 1 207 ? 3.192 5.259 10.195 1.00 61.00 207 ILE A CA 1
ATOM 1655 C C . ILE A 1 207 ? 3.657 4.404 9.011 1.00 61.00 207 ILE A C 1
ATOM 1657 O O . ILE A 1 207 ? 4.283 3.370 9.232 1.00 61.00 207 ILE A O 1
ATOM 1661 N N . THR A 1 208 ? 3.436 4.861 7.781 1.00 57.12 208 THR A N 1
ATOM 1662 C CA . THR A 1 208 ? 3.849 4.158 6.558 1.00 57.12 208 THR A CA 1
ATOM 1663 C C . THR A 1 208 ? 5.371 4.012 6.486 1.00 57.12 208 THR A C 1
ATOM 1665 O O . THR A 1 208 ? 5.870 2.915 6.240 1.00 57.12 208 THR A O 1
ATOM 1668 N N . ALA A 1 209 ? 6.130 5.070 6.798 1.00 55.56 209 ALA A N 1
ATOM 1669 C CA . ALA A 1 209 ? 7.593 5.010 6.864 1.00 55.56 209 ALA A CA 1
ATOM 1670 C C . ALA A 1 209 ? 8.089 3.994 7.911 1.00 55.56 209 ALA A C 1
ATOM 1672 O O . ALA A 1 209 ? 8.976 3.189 7.632 1.00 55.56 209 ALA A O 1
ATOM 1673 N N . ILE A 1 210 ? 7.468 3.971 9.097 1.00 71.38 210 ILE A N 1
ATOM 1674 C CA . ILE A 1 210 ? 7.768 2.983 10.142 1.00 71.38 210 ILE A CA 1
ATOM 1675 C C . ILE A 1 210 ? 7.447 1.562 9.654 1.00 71.38 210 ILE A C 1
ATOM 1677 O O . ILE A 1 210 ? 8.250 0.653 9.847 1.00 71.38 210 ILE A O 1
ATOM 1681 N N . GLN A 1 211 ? 6.288 1.352 9.027 1.00 64.81 211 GLN A N 1
ATOM 1682 C CA . GLN A 1 211 ? 5.858 0.050 8.509 1.00 64.81 211 GLN A CA 1
ATOM 1683 C C . GLN A 1 211 ? 6.798 -0.480 7.422 1.00 64.81 211 GLN A C 1
ATOM 1685 O O . GLN A 1 211 ? 7.164 -1.657 7.461 1.00 64.81 211 GLN A O 1
ATOM 1690 N N . ARG A 1 212 ? 7.231 0.387 6.502 1.00 58.16 212 ARG A N 1
ATOM 1691 C CA . ARG A 1 212 ? 8.231 0.089 5.468 1.00 58.16 212 ARG A CA 1
ATOM 1692 C C . ARG A 1 212 ? 9.538 -0.405 6.087 1.00 58.16 212 ARG A C 1
ATOM 1694 O O . ARG A 1 212 ? 10.023 -1.486 5.753 1.00 58.16 212 ARG A O 1
ATOM 1701 N N . ASP A 1 213 ? 10.070 0.360 7.035 1.00 64.25 213 ASP A N 1
ATOM 1702 C CA . ASP A 1 213 ? 11.337 0.073 7.708 1.00 64.25 213 ASP A CA 1
ATOM 1703 C C . ASP A 1 213 ? 11.265 -1.190 8.593 1.00 64.25 213 ASP A C 1
ATOM 1705 O O . ASP A 1 213 ? 12.249 -1.921 8.721 1.00 64.25 213 ASP A O 1
ATOM 1709 N N . LEU A 1 214 ? 10.096 -1.477 9.181 1.00 69.38 214 LEU A N 1
ATOM 1710 C CA . LEU A 1 214 ? 9.830 -2.661 10.007 1.00 69.38 214 LEU A CA 1
ATOM 1711 C C . LEU A 1 214 ? 9.713 -3.938 9.198 1.00 69.38 214 LEU A C 1
ATOM 1713 O O . LEU A 1 214 ? 10.361 -4.933 9.526 1.00 69.38 214 LEU A O 1
ATOM 1717 N N . ILE A 1 215 ? 8.871 -3.932 8.161 1.00 63.53 215 ILE A N 1
ATOM 1718 C CA . ILE A 1 215 ? 8.750 -5.096 7.285 1.00 63.53 215 ILE A CA 1
ATOM 1719 C C . ILE A 1 215 ? 10.117 -5.380 6.679 1.00 63.53 215 ILE A C 1
ATOM 1721 O O . ILE A 1 215 ? 10.360 -6.537 6.347 1.00 63.53 215 ILE A O 1
ATOM 1725 N N . GLN A 1 216 ? 10.996 -4.355 6.607 1.00 55.78 216 GLN A N 1
ATOM 1726 C CA . GLN A 1 216 ? 12.150 -4.342 5.733 1.00 55.78 216 GLN A CA 1
ATOM 1727 C C . GLN A 1 216 ? 11.657 -5.026 4.484 1.00 55.78 216 GLN A C 1
ATOM 1729 O O . GLN A 1 216 ? 12.169 -6.124 4.253 1.00 55.78 216 GLN A O 1
ATOM 1734 N N . THR A 1 217 ? 10.577 -4.494 3.831 1.00 38.06 217 THR A N 1
ATOM 1735 C CA . THR A 1 217 ? 10.055 -5.042 2.550 1.00 38.06 217 THR A CA 1
ATOM 1736 C C . THR A 1 217 ? 11.290 -5.518 1.922 1.00 38.06 217 THR A C 1
ATOM 1738 O O . THR A 1 217 ? 12.154 -4.632 1.785 1.00 38.06 217 THR A O 1
ATOM 1741 N N . GLU A 1 218 ? 11.446 -6.852 1.808 1.00 33.03 218 GLU A N 1
ATOM 1742 C CA . GLU A 1 218 ? 12.733 -7.390 1.438 1.00 33.03 218 GLU A CA 1
ATOM 1743 C C . GLU A 1 218 ? 13.068 -6.457 0.298 1.00 33.03 218 GLU A C 1
ATOM 1745 O O . GLU A 1 218 ? 12.348 -6.375 -0.704 1.00 33.03 218 GLU A O 1
ATOM 1750 N N . THR A 1 219 ? 14.128 -5.660 0.478 1.00 31.11 219 THR A N 1
ATOM 1751 C CA . THR A 1 219 ? 14.944 -5.473 -0.673 1.00 31.11 219 THR A CA 1
ATOM 1752 C C . THR A 1 219 ? 15.232 -6.939 -0.864 1.00 31.11 219 THR A C 1
ATOM 1754 O O . THR A 1 219 ? 16.032 -7.540 -0.147 1.00 31.11 219 THR A O 1
ATOM 1757 N N . ILE A 1 220 ? 14.444 -7.558 -1.768 1.00 32.94 220 ILE A N 1
ATOM 1758 C CA . ILE A 1 220 ? 14.960 -8.521 -2.682 1.00 32.94 220 ILE A CA 1
ATOM 1759 C C . ILE A 1 220 ? 16.285 -7.849 -2.901 1.00 32.94 220 ILE A C 1
ATOM 1761 O O . ILE A 1 220 ? 16.350 -6.682 -3.330 1.00 32.94 220 ILE A O 1
ATOM 1765 N N . VAL A 1 221 ? 17.327 -8.453 -2.344 1.00 32.56 221 VAL A N 1
ATOM 1766 C CA . VAL A 1 221 ? 18.655 -8.090 -2.748 1.00 32.56 221 VAL A CA 1
ATOM 1767 C C . VAL A 1 221 ? 18.577 -8.558 -4.185 1.00 32.56 221 VAL A C 1
ATOM 1769 O O . VAL A 1 221 ? 18.882 -9.706 -4.493 1.00 32.56 221 VAL A O 1
ATOM 1772 N N . ILE A 1 222 ? 17.950 -7.720 -5.023 1.00 40.53 222 ILE A N 1
ATOM 1773 C CA . ILE A 1 222 ? 17.921 -7.839 -6.438 1.00 40.53 222 ILE A CA 1
ATOM 1774 C C . ILE A 1 222 ? 19.387 -7.644 -6.608 1.00 40.53 222 ILE A C 1
ATOM 1776 O O . ILE A 1 222 ? 19.930 -6.588 -6.268 1.00 40.53 222 ILE A O 1
ATOM 1780 N N . ASP A 1 223 ? 20.044 -8.758 -6.874 1.00 48.06 223 ASP A N 1
ATOM 1781 C CA . ASP A 1 223 ? 21.450 -8.748 -7.125 1.00 48.06 223 ASP A CA 1
ATOM 1782 C C . ASP A 1 223 ? 21.579 -7.802 -8.318 1.00 48.06 223 ASP A C 1
ATOM 1784 O O . ASP A 1 223 ? 21.279 -8.165 -9.452 1.00 48.06 223 ASP A O 1
ATOM 1788 N N . LYS A 1 224 ? 21.848 -6.520 -8.043 1.00 52.59 224 LYS A N 1
ATOM 1789 C CA . LYS A 1 224 ? 21.805 -5.465 -9.056 1.00 52.59 224 LYS A CA 1
ATOM 1790 C C . LYS A 1 224 ? 22.906 -5.734 -10.074 1.00 52.59 224 LYS A C 1
ATOM 1792 O O . LYS A 1 224 ? 22.775 -5.387 -11.241 1.00 52.59 224 LYS A O 1
ATOM 1797 N N . THR A 1 225 ? 23.953 -6.444 -9.642 1.00 57.88 225 THR A N 1
ATOM 1798 C CA . THR A 1 225 ? 24.980 -7.031 -10.498 1.00 57.88 225 THR A CA 1
ATOM 1799 C C . THR A 1 225 ? 24.397 -8.098 -11.433 1.00 57.88 225 THR A C 1
ATOM 1801 O O . THR A 1 225 ? 24.787 -8.163 -12.596 1.00 57.88 225 THR A O 1
ATOM 1804 N N . ASN A 1 226 ? 23.421 -8.889 -10.983 1.00 71.81 226 ASN A N 1
ATOM 1805 C CA . ASN A 1 226 ? 22.681 -9.819 -11.837 1.00 71.81 226 ASN A CA 1
ATOM 1806 C C . ASN A 1 226 ? 21.738 -9.098 -12.821 1.00 71.81 226 ASN A C 1
ATOM 1808 O O . ASN A 1 226 ? 21.644 -9.531 -13.962 1.00 71.81 226 ASN A O 1
ATOM 1812 N N . LEU A 1 227 ? 21.112 -7.968 -12.467 1.00 75.69 227 LEU A N 1
ATOM 1813 C CA . LEU A 1 227 ? 20.215 -7.242 -13.392 1.00 75.69 227 LEU A CA 1
ATOM 1814 C C . LEU A 1 227 ? 20.912 -6.789 -14.678 1.00 75.69 227 LEU A C 1
ATOM 1816 O O . LEU A 1 227 ? 20.391 -7.003 -15.771 1.00 75.69 227 LEU A O 1
ATOM 1820 N N . TYR A 1 228 ? 22.121 -6.224 -14.582 1.00 85.25 228 TYR A N 1
ATOM 1821 C CA . TYR A 1 228 ? 22.895 -5.860 -15.774 1.00 85.25 228 TYR A CA 1
ATOM 1822 C C . TYR A 1 228 ? 23.222 -7.077 -16.653 1.00 85.25 228 TYR A C 1
ATOM 1824 O O . TYR A 1 228 ? 23.333 -6.943 -17.873 1.00 85.25 228 TYR A O 1
ATOM 1832 N N . ALA A 1 229 ? 23.408 -8.261 -16.062 1.00 82.75 229 ALA A N 1
ATOM 1833 C CA . ALA A 1 229 ? 23.603 -9.501 -16.810 1.00 82.75 229 ALA A CA 1
ATOM 1834 C C . ALA A 1 229 ? 22.293 -9.971 -17.465 1.00 82.75 229 ALA A C 1
ATOM 1836 O O . ALA A 1 229 ? 22.288 -10.229 -18.667 1.00 82.75 229 ALA A O 1
ATOM 1837 N N . VAL A 1 230 ? 21.182 -9.971 -16.724 1.00 79.31 230 VAL A N 1
ATOM 1838 C CA . VAL A 1 230 ? 19.845 -10.327 -17.227 1.00 79.31 230 VAL A CA 1
ATOM 1839 C C . VAL A 1 230 ? 19.448 -9.444 -18.410 1.00 79.31 230 VAL A C 1
ATOM 1841 O O . VAL A 1 230 ? 19.036 -9.963 -19.442 1.00 79.31 230 VAL A O 1
ATOM 1844 N N . ILE A 1 231 ? 19.661 -8.126 -18.336 1.00 90.75 231 ILE A N 1
ATOM 1845 C CA . ILE A 1 231 ? 19.377 -7.199 -19.447 1.00 90.75 231 ILE A CA 1
ATOM 1846 C C . ILE A 1 231 ? 20.178 -7.568 -20.708 1.00 90.75 231 ILE A C 1
ATOM 1848 O O . ILE A 1 231 ? 19.661 -7.502 -21.824 1.00 90.75 231 ILE A O 1
ATOM 1852 N N . ARG A 1 232 ? 21.444 -7.981 -20.564 1.00 93.12 232 ARG A N 1
ATOM 1853 C CA . ARG A 1 232 ? 22.286 -8.400 -21.702 1.00 93.12 232 ARG A CA 1
ATOM 1854 C C . ARG A 1 232 ? 21.834 -9.730 -22.301 1.00 93.12 232 ARG A C 1
ATOM 1856 O O . ARG A 1 232 ? 21.887 -9.891 -23.525 1.00 93.12 232 ARG A O 1
ATOM 1863 N N . ASP A 1 233 ? 21.393 -10.657 -21.460 1.00 88.12 233 ASP A N 1
ATOM 1864 C CA . ASP A 1 233 ? 20.836 -11.935 -21.900 1.00 88.12 233 ASP A CA 1
ATOM 1865 C C . ASP A 1 233 ? 19.517 -11.706 -22.652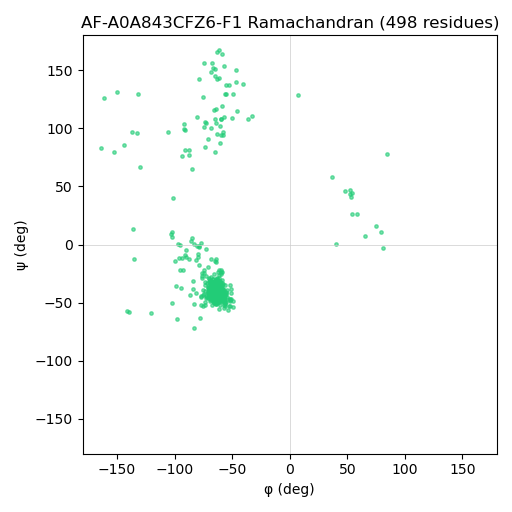 1.00 88.12 233 ASP A C 1
ATOM 1867 O O . ASP A 1 233 ? 19.379 -12.164 -23.788 1.00 88.12 233 ASP A O 1
ATOM 1871 N N . LEU A 1 234 ? 18.626 -10.868 -22.112 1.00 84.06 234 LEU A N 1
ATOM 1872 C CA . LEU A 1 234 ? 17.403 -10.428 -22.787 1.00 84.06 234 LEU A CA 1
ATOM 1873 C C . LEU A 1 234 ? 17.718 -9.772 -24.137 1.00 84.06 234 LEU A C 1
ATOM 1875 O O . LEU A 1 234 ? 17.122 -10.133 -25.145 1.00 84.06 234 LEU A O 1
ATOM 1879 N N . TYR A 1 235 ? 18.714 -8.888 -24.238 1.00 97.06 235 TYR A N 1
ATOM 1880 C CA . TYR A 1 235 ? 19.094 -8.341 -25.546 1.00 97.06 235 TYR A CA 1
ATOM 1881 C C . TYR A 1 235 ? 19.638 -9.389 -26.523 1.00 97.06 235 TYR A C 1
ATOM 1883 O O . TYR A 1 235 ? 19.391 -9.284 -27.726 1.00 97.06 235 TYR A O 1
ATOM 1891 N N . SER A 1 236 ? 20.303 -10.436 -26.040 1.00 94.00 236 SER A N 1
ATOM 1892 C CA . SER A 1 236 ? 20.734 -11.557 -26.885 1.00 94.00 236 SER A CA 1
ATOM 1893 C C . SER A 1 236 ? 19.541 -12.371 -27.412 1.00 94.00 236 SER A C 1
ATOM 1895 O O . SER A 1 236 ? 19.528 -12.799 -28.574 1.00 94.00 236 SER A O 1
ATOM 1897 N N . GLU A 1 237 ? 18.504 -12.545 -26.595 1.00 88.75 237 GLU A N 1
ATOM 1898 C CA . GLU A 1 237 ? 17.232 -13.142 -27.012 1.00 88.75 237 GLU A CA 1
ATOM 1899 C C . GLU A 1 237 ? 16.484 -12.241 -27.999 1.00 88.75 237 GLU A C 1
ATOM 1901 O O . GLU A 1 237 ? 16.031 -12.714 -29.045 1.00 88.75 237 GLU A O 1
ATOM 1906 N N . LEU A 1 238 ? 16.457 -10.929 -27.748 1.00 95.44 238 LEU A N 1
ATOM 1907 C CA . LEU A 1 238 ? 15.880 -9.927 -28.643 1.00 95.44 238 LEU A CA 1
ATOM 1908 C C . LEU A 1 238 ? 16.538 -9.990 -30.020 1.00 95.44 238 LEU A C 1
ATOM 1910 O O . LEU A 1 238 ? 15.835 -10.010 -31.029 1.00 95.44 238 LEU A O 1
ATOM 1914 N N . PHE A 1 239 ? 17.871 -10.096 -30.085 1.00 96.62 239 PHE A N 1
ATOM 1915 C CA . PHE A 1 239 ? 18.600 -10.266 -31.346 1.00 96.62 239 PHE A CA 1
ATOM 1916 C C . PHE A 1 239 ? 18.124 -11.503 -32.111 1.00 96.62 239 PHE A C 1
ATOM 1918 O O . PHE A 1 239 ? 18.001 -11.472 -33.338 1.00 96.62 239 PHE A O 1
ATOM 1925 N N . THR A 1 240 ? 17.835 -12.594 -31.405 1.00 93.88 240 THR A N 1
ATOM 1926 C CA . THR A 1 240 ? 17.306 -13.820 -32.010 1.00 93.88 240 THR A CA 1
ATOM 1927 C C . THR A 1 240 ? 15.888 -13.598 -32.539 1.00 93.88 240 THR A C 1
ATOM 1929 O O . THR A 1 240 ? 15.604 -13.948 -33.689 1.00 93.88 240 THR A O 1
ATOM 1932 N N . ALA A 1 241 ? 15.029 -12.949 -31.752 1.00 89.06 241 ALA A N 1
ATOM 1933 C CA . ALA A 1 241 ? 13.653 -12.635 -32.120 1.00 89.06 241 ALA A CA 1
ATOM 1934 C C . ALA A 1 241 ? 13.583 -11.746 -33.376 1.00 89.06 241 ALA A C 1
ATOM 1936 O O . ALA A 1 241 ? 12.969 -12.146 -34.370 1.00 89.06 241 ALA A O 1
ATOM 1937 N N . VAL A 1 242 ? 14.308 -10.619 -33.417 1.00 94.31 242 VAL A N 1
ATOM 1938 C CA . VAL A 1 242 ? 14.305 -9.721 -34.592 1.00 94.31 242 VAL A CA 1
ATOM 1939 C C . VAL A 1 242 ? 14.881 -10.389 -35.843 1.00 94.31 242 VAL A C 1
ATOM 1941 O O . VAL A 1 242 ? 14.342 -10.209 -36.933 1.00 94.31 242 VAL A O 1
ATOM 1944 N N . ASN A 1 243 ? 15.920 -11.225 -35.714 1.00 94.88 243 ASN A N 1
ATOM 1945 C CA . ASN A 1 243 ? 16.482 -11.969 -36.850 1.00 94.88 243 ASN A CA 1
ATOM 1946 C C . ASN A 1 243 ? 15.533 -13.051 -37.384 1.00 94.88 243 ASN A C 1
ATOM 1948 O O . ASN A 1 243 ? 15.577 -13.383 -38.570 1.00 94.88 243 ASN A O 1
ATOM 1952 N N . SER A 1 244 ? 14.669 -13.595 -36.526 1.00 93.62 244 SER A N 1
ATOM 1953 C CA . SER A 1 244 ? 13.614 -14.530 -36.927 1.00 93.62 244 SER A CA 1
ATOM 1954 C C . SER A 1 244 ? 12.379 -13.837 -37.525 1.00 93.62 244 SER A C 1
ATOM 1956 O O . SER A 1 244 ? 11.512 -14.506 -38.089 1.00 93.62 244 SER A O 1
ATOM 1958 N N . GLY A 1 245 ? 12.318 -12.501 -37.460 1.00 92.88 245 GLY A N 1
ATOM 1959 C CA . GLY A 1 245 ? 11.169 -11.697 -37.880 1.00 92.88 245 GLY A CA 1
ATOM 1960 C C . GLY A 1 245 ? 10.028 -11.661 -36.858 1.00 92.88 245 GLY A C 1
ATOM 1961 O O . GLY A 1 245 ? 8.943 -11.175 -37.186 1.00 92.88 245 GLY A O 1
ATOM 1962 N N . ASP A 1 246 ? 10.257 -12.159 -35.640 1.00 91.25 246 ASP A N 1
ATOM 1963 C CA . ASP A 1 246 ? 9.290 -12.133 -34.545 1.00 91.25 246 ASP A CA 1
ATOM 1964 C C . ASP A 1 246 ? 9.398 -10.821 -33.758 1.00 91.25 246 ASP A C 1
ATOM 1966 O O . ASP A 1 246 ? 9.992 -10.732 -32.685 1.00 91.25 246 ASP A O 1
ATOM 1970 N N . TYR A 1 247 ? 8.845 -9.761 -34.346 1.00 85.62 247 TYR A N 1
ATOM 1971 C CA . TYR A 1 247 ? 8.856 -8.427 -33.743 1.00 85.62 247 TYR A CA 1
ATOM 1972 C C . TYR A 1 247 ? 7.942 -8.305 -32.518 1.00 85.62 247 TYR A C 1
ATOM 1974 O O . TYR A 1 247 ? 8.136 -7.386 -31.733 1.00 85.62 247 TYR A O 1
ATOM 1982 N N . LEU A 1 248 ? 6.969 -9.208 -32.343 1.00 77.06 248 LEU A N 1
ATOM 1983 C CA . LEU A 1 248 ? 6.122 -9.216 -31.148 1.00 77.06 248 LEU A CA 1
ATOM 1984 C C . LEU A 1 248 ? 6.915 -9.738 -29.951 1.00 77.06 248 LEU A C 1
ATOM 1986 O O . LEU A 1 248 ? 6.993 -9.050 -28.938 1.00 77.06 248 LEU A O 1
ATOM 1990 N N . ALA A 1 249 ? 7.588 -10.883 -30.109 1.00 76.56 249 ALA A N 1
ATOM 1991 C CA . ALA A 1 249 ? 8.488 -11.401 -29.083 1.00 76.56 249 ALA A CA 1
ATOM 1992 C C . ALA A 1 249 ? 9.648 -10.430 -28.807 1.00 76.56 249 ALA A C 1
ATOM 1994 O O . ALA A 1 249 ? 10.012 -10.204 -27.658 1.00 76.56 249 ALA A O 1
ATOM 1995 N N . ALA A 1 250 ? 10.208 -9.804 -29.850 1.00 85.06 250 ALA A N 1
ATOM 1996 C CA . ALA A 1 250 ? 11.257 -8.801 -29.674 1.00 85.06 250 ALA A CA 1
ATOM 1997 C C . ALA A 1 250 ? 10.781 -7.586 -28.866 1.00 85.06 250 ALA A C 1
ATOM 1999 O O . ALA A 1 250 ? 11.547 -7.064 -28.058 1.00 85.06 250 ALA A O 1
ATOM 2000 N N . GLU A 1 251 ? 9.539 -7.135 -29.079 1.00 82.25 251 GLU A N 1
ATOM 2001 C CA . GLU A 1 251 ? 8.973 -6.046 -28.289 1.00 82.25 251 GLU A CA 1
ATOM 2002 C C . GLU A 1 251 ? 8.835 -6.479 -26.830 1.00 82.25 251 GLU A C 1
ATOM 2004 O O . GLU A 1 251 ? 9.362 -5.775 -25.976 1.00 82.25 251 GLU A O 1
ATOM 2009 N N . GLU A 1 252 ? 8.221 -7.644 -26.562 1.00 72.94 252 GLU A N 1
ATOM 2010 C CA . GLU A 1 252 ? 8.067 -8.249 -25.222 1.00 72.94 252 GLU A CA 1
ATOM 2011 C C . GLU A 1 252 ? 9.387 -8.291 -24.444 1.00 72.94 252 GLU A C 1
ATOM 2013 O O . GLU A 1 252 ? 9.457 -7.799 -23.317 1.00 72.94 252 GLU A O 1
ATOM 2018 N N . ILE A 1 253 ? 10.449 -8.777 -25.085 1.00 73.19 253 ILE A N 1
ATOM 2019 C CA . ILE A 1 253 ? 11.789 -8.849 -24.498 1.00 73.19 253 ILE A CA 1
ATOM 2020 C C . ILE A 1 253 ? 12.364 -7.449 -24.223 1.00 73.19 253 ILE A C 1
ATOM 2022 O O . ILE A 1 253 ? 12.985 -7.238 -23.183 1.00 73.19 253 ILE A O 1
ATOM 2026 N N . ALA A 1 254 ? 12.156 -6.475 -25.119 1.00 80.12 254 ALA A N 1
ATOM 2027 C CA . ALA A 1 254 ? 12.630 -5.102 -24.916 1.00 80.12 254 ALA A CA 1
ATOM 2028 C C . ALA A 1 254 ? 11.974 -4.440 -23.697 1.00 80.12 254 ALA A C 1
ATOM 2030 O O . ALA A 1 254 ? 12.632 -3.721 -22.949 1.00 80.12 254 ALA A O 1
ATOM 2031 N N . ILE A 1 255 ? 10.682 -4.694 -23.484 1.00 72.56 255 ILE A N 1
ATOM 2032 C CA . ILE A 1 255 ? 9.956 -4.180 -22.317 1.00 72.56 255 ILE A CA 1
ATOM 2033 C C . ILE A 1 255 ? 10.429 -4.868 -21.054 1.00 72.56 255 ILE A C 1
ATOM 2035 O O . ILE A 1 255 ? 10.609 -4.196 -20.053 1.00 72.56 255 ILE A O 1
ATOM 2039 N N . GLU A 1 256 ? 10.626 -6.184 -21.089 1.00 74.31 256 GLU A N 1
ATOM 2040 C CA . GLU A 1 256 ? 11.121 -6.923 -19.931 1.00 74.31 256 GLU A CA 1
ATOM 2041 C C . GLU A 1 256 ? 12.516 -6.437 -19.524 1.00 74.31 256 GLU A C 1
ATOM 2043 O O . GLU A 1 256 ? 12.782 -6.232 -18.342 1.00 74.31 256 GLU A O 1
ATOM 2048 N N . ALA A 1 257 ? 13.381 -6.153 -20.500 1.00 78.38 257 ALA A N 1
ATOM 2049 C CA . ALA A 1 257 ? 14.692 -5.564 -20.251 1.00 78.38 257 ALA A CA 1
ATOM 2050 C C . ALA A 1 257 ? 14.601 -4.167 -19.614 1.00 78.38 257 ALA A C 1
ATOM 2052 O O . ALA A 1 257 ? 15.456 -3.818 -18.801 1.00 78.38 257 ALA A O 1
ATOM 2053 N N . TYR A 1 258 ? 13.586 -3.376 -19.969 1.00 84.44 258 TYR A N 1
ATOM 2054 C CA . TYR A 1 258 ? 13.368 -2.049 -19.399 1.00 84.44 258 TYR A CA 1
ATOM 2055 C C . TYR A 1 258 ? 12.615 -2.107 -18.056 1.00 84.44 258 TYR A C 1
ATOM 2057 O O . TYR A 1 258 ? 13.226 -1.943 -17.006 1.00 84.44 258 TYR A O 1
ATOM 2065 N N . LEU A 1 259 ? 11.321 -2.425 -18.089 1.00 67.38 259 LEU A N 1
ATOM 2066 C CA . LEU A 1 259 ? 10.403 -2.363 -16.948 1.00 67.38 259 LEU A CA 1
ATOM 2067 C C . LEU A 1 259 ? 10.731 -3.342 -15.824 1.00 67.38 259 LEU A C 1
ATOM 2069 O O . LEU A 1 259 ? 10.630 -3.022 -14.651 1.00 67.38 259 LEU A O 1
ATOM 2073 N N . GLU A 1 260 ? 11.076 -4.583 -16.163 1.00 70.06 260 GLU A N 1
ATOM 2074 C CA . GLU A 1 260 ? 11.243 -5.621 -15.136 1.00 70.06 260 GLU A CA 1
ATOM 2075 C C . GLU A 1 260 ? 12.681 -5.680 -14.606 1.00 70.06 260 GLU A C 1
ATOM 2077 O O . GLU A 1 260 ? 12.972 -6.462 -13.703 1.00 70.06 260 GLU A O 1
ATOM 2082 N N . ASN A 1 261 ? 13.604 -4.896 -15.178 1.00 77.00 261 ASN A N 1
ATOM 2083 C CA . ASN A 1 261 ? 15.024 -4.982 -14.844 1.00 77.00 261 ASN A CA 1
ATOM 2084 C C . ASN A 1 261 ? 15.714 -3.617 -14.751 1.00 77.00 261 ASN A C 1
ATOM 2086 O O . ASN A 1 261 ? 16.299 -3.311 -13.715 1.00 77.00 261 ASN A O 1
ATOM 2090 N N . PHE A 1 262 ? 15.701 -2.810 -15.813 1.00 84.69 262 PHE A N 1
ATOM 2091 C CA . PHE A 1 262 ? 16.423 -1.535 -15.835 1.00 84.69 262 PHE A CA 1
ATOM 2092 C C . PHE A 1 262 ? 15.838 -0.487 -14.885 1.00 84.69 262 PHE A C 1
ATOM 2094 O O . PHE A 1 262 ? 16.616 0.223 -14.257 1.00 84.69 262 PHE A O 1
ATOM 2101 N N . GLU A 1 263 ? 14.515 -0.437 -14.729 1.00 73.25 263 GLU A N 1
ATOM 2102 C CA . GLU A 1 263 ? 13.806 0.492 -13.830 1.00 73.25 263 GLU A CA 1
ATOM 2103 C C . GLU A 1 263 ? 14.393 0.453 -12.399 1.00 73.25 263 GLU A C 1
ATOM 2105 O O . GLU A 1 263 ? 14.747 1.468 -11.803 1.00 73.25 263 GLU A O 1
ATOM 2110 N N . TYR A 1 264 ? 14.704 -0.746 -11.893 1.00 68.69 264 TYR A N 1
ATOM 2111 C CA . TYR A 1 264 ? 15.326 -0.948 -10.575 1.00 68.69 264 TYR A CA 1
ATOM 2112 C C . TYR A 1 264 ? 16.782 -0.456 -10.451 1.00 68.69 264 TYR A C 1
ATOM 2114 O O . TYR A 1 264 ? 17.341 -0.403 -9.344 1.00 68.69 264 TYR A O 1
ATOM 2122 N N . LEU A 1 265 ? 17.431 -0.143 -11.573 1.00 79.00 265 LEU A N 1
ATOM 2123 C CA . LEU A 1 265 ? 18.781 0.414 -11.632 1.00 79.00 265 LEU A CA 1
ATOM 2124 C C . LEU A 1 265 ? 18.767 1.948 -11.674 1.00 79.00 265 LEU A C 1
ATOM 2126 O O . LEU A 1 265 ? 19.767 2.553 -11.276 1.00 79.00 265 LEU A O 1
ATOM 2130 N N . GLU A 1 266 ? 17.660 2.574 -12.092 1.00 77.69 266 GLU A N 1
ATOM 2131 C CA . GLU A 1 266 ? 17.557 4.027 -12.293 1.00 77.69 266 GLU A CA 1
ATOM 2132 C C . GLU A 1 266 ? 18.011 4.840 -11.069 1.00 77.69 266 GLU A C 1
ATOM 2134 O O . GLU A 1 266 ? 18.882 5.703 -11.238 1.00 77.69 266 GLU A O 1
ATOM 2139 N N . PRO A 1 267 ? 17.591 4.521 -9.822 1.00 70.62 267 PRO A N 1
ATOM 2140 C CA . PRO A 1 267 ? 17.966 5.326 -8.658 1.00 70.62 267 PRO A CA 1
ATOM 2141 C C . PRO A 1 267 ? 19.474 5.355 -8.375 1.00 70.62 267 PRO A C 1
ATOM 2143 O O . PRO A 1 267 ? 19.992 6.323 -7.819 1.00 70.62 267 PRO A O 1
ATOM 2146 N N . ASP A 1 268 ? 20.208 4.290 -8.710 1.00 71.50 268 ASP A N 1
ATOM 2147 C CA . ASP A 1 268 ? 21.659 4.247 -8.494 1.00 71.50 268 ASP A CA 1
ATOM 2148 C C . ASP A 1 268 ? 22.422 4.916 -9.639 1.00 71.50 268 ASP A C 1
ATOM 2150 O O . ASP A 1 268 ? 23.470 5.525 -9.403 1.00 71.50 268 ASP A O 1
ATOM 2154 N N . ILE A 1 269 ? 21.884 4.855 -10.859 1.00 83.12 269 ILE A N 1
ATOM 2155 C CA . ILE A 1 269 ? 22.443 5.544 -12.024 1.00 83.12 269 ILE A CA 1
ATOM 2156 C C . ILE A 1 269 ? 22.240 7.061 -11.889 1.00 83.12 269 ILE A C 1
ATOM 2158 O O . ILE A 1 269 ? 23.184 7.812 -12.141 1.00 83.12 269 ILE A O 1
ATOM 2162 N N . GLU A 1 270 ? 21.078 7.521 -11.409 1.00 79.31 270 GLU A N 1
ATOM 2163 C CA . GLU A 1 270 ? 20.799 8.949 -11.181 1.00 79.31 270 GLU A CA 1
ATOM 2164 C C . GLU A 1 270 ? 21.851 9.581 -10.256 1.00 79.31 270 GLU A C 1
ATOM 2166 O O . GLU A 1 270 ? 22.377 10.661 -10.537 1.00 79.31 270 GLU A O 1
ATOM 2171 N N . LYS A 1 271 ? 22.228 8.867 -9.184 1.00 76.00 271 LYS A N 1
ATOM 2172 C CA . LYS A 1 271 ? 23.222 9.327 -8.197 1.00 76.00 271 LYS A CA 1
ATOM 2173 C C . LYS A 1 271 ? 24.611 9.546 -8.795 1.00 76.00 271 LYS A C 1
ATOM 2175 O O . LYS A 1 271 ? 25.362 10.372 -8.275 1.00 76.00 271 LYS A O 1
ATOM 2180 N N . VAL A 1 272 ? 24.989 8.791 -9.830 1.00 81.44 272 VAL A N 1
ATOM 2181 C CA . VAL A 1 272 ? 26.330 8.875 -10.436 1.00 81.44 272 VAL A CA 1
ATOM 2182 C C . VAL A 1 272 ? 26.374 9.725 -11.695 1.00 81.44 272 VAL A C 1
ATOM 2184 O O . VAL A 1 272 ? 27.390 10.379 -11.936 1.00 81.44 272 VAL A O 1
ATOM 2187 N N . ASP A 1 273 ? 25.321 9.695 -12.514 1.00 84.50 273 ASP A N 1
ATOM 2188 C CA . ASP A 1 273 ? 25.258 10.380 -13.806 1.00 84.50 273 ASP A CA 1
ATOM 2189 C C . ASP A 1 273 ? 23.801 10.486 -14.310 1.00 84.50 273 ASP A C 1
ATOM 2191 O O . ASP A 1 273 ? 23.356 9.702 -15.145 1.00 84.50 273 ASP A O 1
ATOM 2195 N N . GLU A 1 274 ? 23.067 11.501 -13.839 1.00 82.94 274 GLU A N 1
ATOM 2196 C CA . GLU A 1 274 ? 21.683 11.821 -14.257 1.00 82.94 274 GLU A CA 1
ATOM 2197 C C . GLU A 1 274 ? 21.521 11.927 -15.790 1.00 82.94 274 GLU A C 1
ATOM 2199 O O . GLU A 1 274 ? 20.517 11.497 -16.347 1.00 82.94 274 GLU A O 1
ATOM 2204 N N . LYS A 1 275 ? 22.536 12.426 -16.514 1.00 88.38 275 LYS A N 1
ATOM 2205 C CA . LYS A 1 275 ? 22.485 12.521 -17.988 1.00 88.38 275 LYS A CA 1
ATOM 2206 C C . LYS A 1 275 ? 22.633 11.170 -18.674 1.00 88.38 275 LYS A C 1
ATOM 2208 O O . LYS A 1 275 ? 22.127 10.976 -19.778 1.00 88.38 275 LYS A O 1
ATOM 2213 N N . LEU A 1 276 ? 23.403 10.268 -18.070 1.00 91.81 276 LEU A N 1
ATOM 2214 C CA . LEU A 1 276 ? 23.520 8.897 -18.549 1.00 91.81 276 LEU A CA 1
ATOM 2215 C C . LEU A 1 276 ? 22.206 8.146 -18.335 1.00 91.81 276 LEU A C 1
ATOM 2217 O O . LEU A 1 276 ? 21.797 7.431 -19.246 1.00 91.81 276 LEU A O 1
ATOM 2221 N N . LEU A 1 277 ? 21.549 8.348 -17.187 1.00 88.62 277 LEU A N 1
ATOM 2222 C CA . LEU A 1 277 ? 20.213 7.815 -16.922 1.00 88.62 277 LEU A CA 1
ATOM 2223 C C . LEU A 1 277 ? 19.214 8.284 -17.986 1.00 88.62 277 LEU A C 1
ATOM 2225 O O . LEU A 1 277 ? 18.647 7.445 -18.675 1.00 88.62 277 LEU A O 1
ATOM 2229 N N . GLU A 1 278 ? 19.101 9.597 -18.210 1.00 82.81 278 GLU A N 1
ATOM 2230 C CA . GLU A 1 278 ? 18.189 10.168 -19.216 1.00 82.81 278 GLU A CA 1
ATOM 2231 C C . GLU A 1 278 ? 18.445 9.577 -20.621 1.00 82.81 278 GLU A C 1
ATOM 2233 O O . GLU A 1 278 ? 17.518 9.227 -21.352 1.00 82.81 278 GLU A O 1
ATOM 2238 N N . SER A 1 279 ? 19.718 9.405 -21.009 1.00 91.25 279 SER A N 1
ATOM 2239 C CA . SER A 1 279 ? 20.085 8.746 -22.275 1.00 91.25 279 SER A CA 1
ATOM 2240 C C . SER A 1 279 ? 19.601 7.294 -22.334 1.00 91.25 279 SER A C 1
ATOM 2242 O O . SER A 1 279 ? 19.075 6.860 -23.364 1.00 91.25 279 SER A O 1
ATOM 2244 N N . LEU A 1 280 ? 19.795 6.534 -21.254 1.00 93.88 280 LEU A N 1
ATOM 2245 C CA . LEU A 1 280 ? 19.416 5.127 -21.167 1.00 93.88 280 LEU A CA 1
ATOM 2246 C C . LEU A 1 280 ? 17.898 4.944 -21.166 1.00 93.88 280 LEU A C 1
ATOM 2248 O O . LEU A 1 280 ? 17.424 4.139 -21.965 1.00 93.88 280 LEU A O 1
ATOM 2252 N N . GLU A 1 281 ? 17.156 5.723 -20.375 1.00 84.75 281 GLU A N 1
ATOM 2253 C CA . GLU A 1 281 ? 15.687 5.744 -20.364 1.00 84.75 281 GLU A CA 1
ATOM 2254 C C . GLU A 1 281 ? 15.157 5.983 -21.782 1.00 84.75 281 GLU A C 1
ATOM 2256 O O . GLU A 1 281 ? 14.492 5.121 -22.355 1.00 84.75 281 GLU A O 1
ATOM 2261 N N . ILE A 1 282 ? 15.564 7.080 -22.433 1.00 84.38 282 ILE A N 1
ATOM 2262 C CA . ILE A 1 282 ? 15.118 7.412 -23.797 1.00 84.38 282 ILE A CA 1
ATOM 2263 C C . ILE A 1 282 ? 15.453 6.288 -24.789 1.00 84.38 282 ILE A C 1
ATOM 2265 O O . ILE A 1 282 ? 14.658 5.957 -25.675 1.00 84.38 282 ILE A O 1
ATOM 2269 N N . ASN A 1 283 ? 16.652 5.713 -24.707 1.00 92.44 283 ASN A N 1
ATOM 2270 C CA . ASN A 1 283 ? 17.083 4.717 -25.682 1.00 92.44 283 ASN A CA 1
ATOM 2271 C C . ASN A 1 283 ? 16.407 3.355 -25.463 1.00 92.44 283 ASN A C 1
ATOM 2273 O O . ASN A 1 283 ? 15.989 2.742 -26.446 1.00 92.44 283 ASN A O 1
ATOM 2277 N N . MET A 1 284 ? 16.302 2.882 -24.219 1.00 93.56 284 MET A N 1
ATOM 2278 C CA . MET A 1 284 ? 15.735 1.573 -23.879 1.00 93.56 284 MET A CA 1
ATOM 2279 C C . MET A 1 284 ? 14.209 1.577 -23.941 1.00 93.56 284 MET A C 1
ATOM 2281 O O . MET A 1 284 ? 13.619 0.678 -24.543 1.00 93.56 284 MET A O 1
ATOM 2285 N N . ARG A 1 285 ? 13.577 2.610 -23.381 1.00 84.25 285 ARG A N 1
ATOM 2286 C CA . ARG A 1 285 ? 12.123 2.728 -23.305 1.00 84.25 285 ARG A CA 1
ATOM 2287 C C . ARG A 1 285 ? 11.500 3.141 -24.625 1.00 84.25 285 ARG A C 1
ATOM 2289 O O . ARG A 1 285 ? 10.555 2.510 -25.087 1.00 84.25 285 ARG A O 1
ATOM 2296 N N . GLU A 1 286 ? 11.997 4.220 -25.223 1.00 84.25 286 GLU A N 1
ATOM 2297 C CA . GLU A 1 286 ? 11.299 4.876 -26.331 1.00 84.25 286 GLU A CA 1
ATOM 2298 C C . GLU A 1 286 ? 11.864 4.439 -27.676 1.00 84.25 286 GLU A C 1
ATOM 2300 O O . GLU A 1 286 ? 11.175 3.781 -28.455 1.00 84.25 286 GLU A O 1
ATOM 2305 N N . LYS A 1 287 ? 13.136 4.756 -27.949 1.00 92.19 287 LYS A N 1
ATOM 2306 C CA . LYS A 1 287 ? 13.711 4.564 -29.289 1.00 92.19 287 LYS A CA 1
ATOM 2307 C C . LYS A 1 287 ? 13.796 3.100 -29.686 1.00 92.19 287 LYS A C 1
ATOM 2309 O O . LYS A 1 287 ? 13.443 2.758 -30.811 1.00 92.19 287 LYS A O 1
ATOM 2314 N N . LEU A 1 288 ? 14.251 2.224 -28.787 1.00 95.69 288 LEU A N 1
ATOM 2315 C CA . LEU A 1 288 ? 14.334 0.798 -29.094 1.00 95.69 288 LEU A CA 1
ATOM 2316 C C . LEU A 1 288 ? 12.948 0.227 -29.417 1.00 95.69 288 LEU A C 1
ATOM 2318 O O . LEU A 1 288 ? 12.782 -0.454 -30.432 1.00 95.69 288 LEU A O 1
ATOM 2322 N N . ARG A 1 289 ? 11.944 0.543 -28.589 1.00 90.19 289 ARG A N 1
ATOM 2323 C CA . ARG A 1 289 ? 10.561 0.120 -28.830 1.00 90.19 289 ARG A CA 1
ATOM 2324 C C . ARG A 1 289 ? 10.019 0.688 -30.136 1.00 90.19 289 ARG A C 1
ATOM 2326 O O . ARG A 1 289 ? 9.415 -0.060 -30.899 1.00 90.19 289 ARG A O 1
ATOM 2333 N N . GLU A 1 290 ? 10.277 1.960 -30.435 1.00 92.00 290 GLU A N 1
ATOM 2334 C CA . GLU A 1 290 ? 9.882 2.590 -31.697 1.00 92.00 290 GLU A CA 1
ATOM 2335 C C . GLU A 1 290 ? 10.439 1.819 -32.903 1.00 92.00 290 GLU A C 1
ATOM 2337 O O . GLU A 1 290 ? 9.670 1.425 -33.783 1.00 92.00 290 GLU A O 1
ATOM 2342 N N . MET A 1 291 ? 11.742 1.521 -32.916 1.00 96.69 291 MET A N 1
ATOM 2343 C CA . MET A 1 291 ? 12.381 0.778 -34.010 1.00 96.69 291 MET A CA 1
ATOM 2344 C C . MET A 1 291 ? 11.784 -0.631 -34.184 1.00 96.69 291 MET A C 1
ATOM 2346 O O . MET A 1 291 ? 11.582 -1.094 -35.313 1.00 96.69 291 MET A O 1
ATOM 2350 N N . ILE A 1 292 ? 11.481 -1.323 -33.079 1.00 93.38 292 ILE A N 1
ATOM 2351 C CA . ILE A 1 292 ? 10.878 -2.666 -33.095 1.00 93.38 292 ILE A CA 1
ATOM 2352 C C . ILE A 1 292 ? 9.439 -2.614 -33.623 1.00 93.38 292 ILE A C 1
ATOM 2354 O O . ILE A 1 292 ? 9.088 -3.377 -34.527 1.00 93.38 292 ILE A O 1
ATOM 2358 N N . VAL A 1 293 ? 8.619 -1.688 -33.119 1.00 85.44 293 VAL A N 1
ATOM 2359 C CA . VAL A 1 293 ? 7.213 -1.514 -33.523 1.00 85.44 293 VAL A CA 1
ATOM 2360 C C . VAL A 1 293 ? 7.109 -1.094 -34.993 1.00 85.44 293 VAL A C 1
ATOM 2362 O O . VAL A 1 293 ? 6.245 -1.588 -35.723 1.00 85.44 293 VAL A O 1
ATOM 2365 N N . GLN A 1 294 ? 8.030 -0.249 -35.468 1.00 95.25 294 GLN A N 1
ATOM 2366 C CA . GLN A 1 294 ? 8.142 0.136 -36.881 1.00 95.25 294 GLN A CA 1
ATOM 2367 C C . GLN A 1 294 ? 8.708 -0.979 -37.774 1.00 95.25 294 GLN A C 1
ATOM 2369 O O . GLN A 1 294 ? 8.732 -0.834 -39.000 1.00 95.25 294 GLN A O 1
ATOM 2374 N N . LYS A 1 295 ? 9.103 -2.116 -37.186 1.00 94.69 295 LYS A N 1
ATOM 2375 C CA . LYS A 1 295 ? 9.691 -3.274 -37.868 1.00 94.69 295 LYS A CA 1
ATOM 2376 C C . LYS A 1 295 ? 10.897 -2.886 -38.711 1.00 94.69 295 LYS A C 1
ATOM 2378 O O . LYS A 1 295 ? 11.030 -3.302 -39.867 1.00 94.69 295 LYS A O 1
ATOM 2383 N N . GLU A 1 296 ? 11.767 -2.061 -38.139 1.00 96.12 296 GLU A N 1
ATOM 2384 C CA . GLU A 1 296 ? 13.015 -1.685 -38.783 1.00 96.12 296 GLU A CA 1
ATOM 2385 C C . GLU A 1 296 ? 13.889 -2.909 -39.095 1.00 96.12 296 GLU A C 1
ATOM 2387 O O . GLU A 1 296 ? 13.686 -4.021 -38.593 1.00 96.12 296 GLU A O 1
ATOM 2392 N N . ASN A 1 297 ? 14.879 -2.707 -39.968 1.00 95.69 297 ASN A N 1
ATOM 2393 C CA . ASN A 1 297 ? 15.816 -3.760 -40.340 1.00 95.69 297 ASN A CA 1
ATOM 2394 C C . ASN A 1 297 ? 16.484 -4.342 -39.071 1.00 95.69 297 ASN A C 1
ATOM 2396 O O . ASN A 1 297 ? 17.033 -3.558 -38.292 1.00 95.69 297 ASN A O 1
ATOM 2400 N N . PRO A 1 298 ? 16.510 -5.679 -38.880 1.00 96.25 298 PRO A N 1
ATOM 2401 C CA . PRO A 1 298 ? 17.142 -6.307 -37.717 1.00 96.25 298 PRO A CA 1
ATOM 2402 C C . PRO A 1 298 ? 18.579 -5.834 -37.467 1.00 96.25 298 PRO A C 1
ATOM 2404 O O . PRO A 1 298 ? 18.962 -5.589 -36.329 1.00 96.25 298 PRO A O 1
ATOM 2407 N N . GLU A 1 299 ? 19.365 -5.612 -38.525 1.00 96.31 299 GLU A N 1
ATOM 2408 C CA . GLU A 1 299 ? 20.739 -5.111 -38.417 1.00 96.31 299 GLU A CA 1
ATOM 2409 C C . GLU A 1 299 ? 20.800 -3.681 -37.853 1.00 96.31 299 GLU A C 1
ATOM 2411 O O . GLU A 1 299 ? 21.759 -3.331 -37.169 1.00 96.31 299 GLU A O 1
ATOM 2416 N N . ALA A 1 300 ? 19.791 -2.846 -38.122 1.00 97.00 300 ALA A N 1
ATOM 2417 C CA . ALA A 1 300 ? 19.709 -1.495 -37.570 1.00 97.00 300 ALA A CA 1
ATOM 2418 C C . ALA A 1 300 ? 19.373 -1.523 -36.072 1.00 97.00 300 ALA A C 1
ATOM 2420 O O . ALA A 1 300 ? 20.049 -0.850 -35.297 1.00 97.00 300 ALA A O 1
ATOM 2421 N N . ILE A 1 301 ? 18.400 -2.349 -35.667 1.00 96.38 301 ILE A N 1
ATOM 2422 C CA . ILE A 1 301 ? 18.001 -2.527 -34.259 1.00 96.38 301 ILE A CA 1
ATOM 2423 C C . ILE A 1 301 ? 19.176 -3.063 -33.432 1.00 96.38 301 ILE A C 1
ATOM 2425 O O . ILE A 1 301 ? 19.523 -2.493 -32.399 1.00 96.38 301 ILE A O 1
ATOM 2429 N N . ILE A 1 302 ? 19.847 -4.112 -33.922 1.00 97.44 302 ILE A N 1
ATOM 2430 C CA . ILE A 1 302 ? 21.009 -4.707 -33.247 1.00 97.44 302 ILE A CA 1
ATOM 2431 C C . ILE A 1 302 ? 22.127 -3.669 -33.101 1.00 97.44 302 ILE A C 1
ATOM 2433 O O . ILE A 1 302 ? 22.647 -3.475 -32.006 1.00 97.44 302 ILE A O 1
ATOM 2437 N N . LYS A 1 303 ? 22.448 -2.923 -34.169 1.00 97.38 303 LYS A N 1
ATOM 2438 C CA . LYS A 1 303 ? 23.465 -1.863 -34.104 1.00 97.38 303 LYS A CA 1
ATOM 2439 C C . LYS A 1 303 ? 23.096 -0.743 -33.142 1.00 97.38 303 LYS A C 1
ATOM 2441 O O . LYS A 1 303 ? 24.003 -0.163 -32.552 1.00 97.38 303 LYS A O 1
ATOM 2446 N N . PHE A 1 304 ? 21.821 -0.394 -33.009 1.00 98.06 304 PHE A N 1
ATOM 2447 C CA . PHE A 1 304 ? 21.395 0.610 -32.039 1.00 98.06 304 PHE A CA 1
ATOM 2448 C C . PHE A 1 304 ? 21.670 0.133 -30.607 1.00 98.06 304 PHE A C 1
ATOM 2450 O O . PHE A 1 304 ? 22.316 0.844 -29.838 1.00 98.06 304 PHE A O 1
ATOM 2457 N N . ILE A 1 305 ? 21.298 -1.108 -30.280 1.00 97.19 305 ILE A N 1
ATOM 2458 C CA . ILE A 1 305 ? 21.584 -1.704 -28.968 1.00 97.19 305 ILE A CA 1
ATOM 2459 C C . ILE A 1 305 ? 23.100 -1.782 -28.715 1.00 97.19 305 ILE A C 1
ATOM 2461 O O . ILE A 1 305 ? 23.572 -1.339 -27.669 1.00 97.19 305 ILE A O 1
ATOM 2465 N N . GLU A 1 306 ? 23.879 -2.283 -29.678 1.00 97.38 306 GLU A N 1
ATOM 2466 C CA . GLU A 1 306 ? 25.333 -2.466 -29.546 1.00 97.38 306 GLU A CA 1
ATOM 2467 C C . GLU A 1 306 ? 26.118 -1.154 -29.430 1.00 97.38 306 GLU A C 1
ATOM 2469 O O . GLU A 1 306 ? 27.123 -1.104 -28.722 1.00 97.38 306 GLU A O 1
ATOM 2474 N N . ASN A 1 307 ? 25.695 -0.098 -30.132 1.00 96.50 307 ASN A N 1
ATOM 2475 C CA . ASN A 1 307 ? 26.452 1.155 -30.205 1.00 96.50 307 ASN A CA 1
ATOM 2476 C C . ASN A 1 307 ? 25.932 2.249 -29.267 1.00 96.50 307 ASN A C 1
ATOM 2478 O O . ASN A 1 307 ? 26.629 3.246 -29.085 1.00 96.50 307 ASN A O 1
ATOM 2482 N N . SER A 1 308 ? 24.725 2.106 -28.715 1.00 94.94 308 SER A N 1
ATOM 2483 C CA . SER A 1 308 ? 24.113 3.115 -27.843 1.00 94.94 308 SER A CA 1
ATOM 2484 C C . SER A 1 308 ? 23.804 2.557 -26.458 1.00 94.94 308 SER A C 1
ATOM 2486 O O . SER A 1 308 ? 24.374 3.031 -25.484 1.00 94.94 308 SER A O 1
ATOM 2488 N N . ILE A 1 309 ? 22.983 1.510 -26.354 1.00 96.88 309 ILE A N 1
ATOM 2489 C CA . ILE A 1 309 ? 22.491 1.030 -25.052 1.00 96.88 309 ILE A CA 1
ATOM 2490 C C . ILE A 1 309 ? 23.563 0.252 -24.272 1.00 96.88 309 ILE A C 1
ATOM 2492 O O . ILE A 1 309 ? 23.853 0.577 -23.125 1.00 96.88 309 ILE A O 1
ATOM 2496 N N . LEU A 1 310 ? 24.181 -0.772 -24.873 1.00 96.69 310 LEU A N 1
ATOM 2497 C CA . LEU A 1 310 ? 25.148 -1.633 -24.174 1.00 96.69 310 LEU A CA 1
ATOM 2498 C C . LEU A 1 310 ? 26.397 -0.888 -23.658 1.00 96.69 310 LEU A C 1
ATOM 2500 O O . LEU A 1 310 ? 26.849 -1.198 -22.547 1.00 96.69 310 LEU A O 1
ATOM 2504 N N . PRO A 1 311 ? 26.976 0.079 -24.400 1.00 97.06 311 PRO A N 1
ATOM 2505 C CA . PRO A 1 311 ? 28.077 0.890 -23.889 1.00 97.06 311 PRO A CA 1
ATOM 2506 C C . PRO A 1 311 ? 27.662 1.747 -22.690 1.00 97.06 311 PRO A C 1
ATOM 2508 O O . PRO A 1 311 ? 28.398 1.793 -21.703 1.00 97.06 311 PRO A O 1
ATOM 2511 N N . ASP A 1 312 ? 26.481 2.368 -22.751 1.00 96.12 312 ASP A N 1
ATOM 2512 C CA . ASP A 1 312 ? 25.957 3.206 -21.672 1.00 96.12 312 ASP A CA 1
ATOM 2513 C C . ASP A 1 312 ? 25.632 2.365 -20.425 1.00 96.12 312 ASP A C 1
ATOM 2515 O O . ASP A 1 312 ? 26.032 2.747 -19.328 1.00 96.12 312 ASP A O 1
ATOM 2519 N N . LEU A 1 313 ? 25.051 1.167 -20.579 1.00 94.06 313 LEU A N 1
ATOM 2520 C CA . LEU A 1 313 ? 24.841 0.215 -19.477 1.00 94.06 313 LEU A CA 1
ATOM 2521 C C . LEU A 1 313 ? 26.158 -0.237 -18.840 1.00 94.06 313 LEU A C 1
ATOM 2523 O O . LEU A 1 313 ? 26.258 -0.351 -17.624 1.00 94.06 313 LEU A O 1
ATOM 2527 N N . THR A 1 314 ? 27.195 -0.473 -19.647 1.00 94.06 314 THR A N 1
ATOM 2528 C CA . THR A 1 314 ? 28.524 -0.855 -19.139 1.00 94.06 314 THR A CA 1
ATOM 2529 C C . THR A 1 314 ? 29.174 0.290 -18.363 1.00 94.06 314 THR A C 1
ATOM 2531 O O . THR A 1 314 ? 29.828 0.066 -17.344 1.00 94.06 314 THR A O 1
ATOM 2534 N N . LYS A 1 315 ? 28.994 1.529 -18.834 1.00 93.69 315 LYS A N 1
ATOM 2535 C CA . LYS A 1 315 ? 29.446 2.728 -18.128 1.00 93.69 315 LYS A CA 1
ATOM 2536 C C . LYS A 1 315 ? 28.683 2.899 -16.810 1.00 93.69 315 LYS A C 1
ATOM 2538 O O . LYS A 1 315 ? 29.326 3.119 -15.788 1.00 93.69 315 LYS A O 1
ATOM 2543 N N . ALA A 1 316 ? 27.357 2.762 -16.837 1.00 91.00 316 ALA A N 1
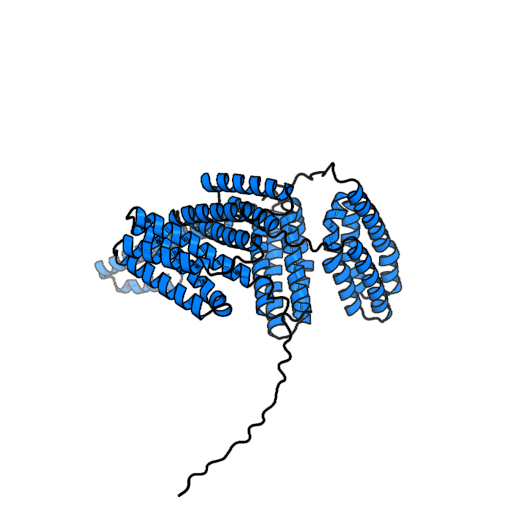ATOM 2544 C CA . ALA A 1 316 ? 26.495 2.835 -15.663 1.00 91.00 316 ALA A CA 1
ATOM 2545 C C . ALA A 1 316 ? 26.913 1.798 -14.612 1.00 91.00 316 ALA A C 1
ATOM 2547 O O . ALA A 1 316 ? 27.254 2.181 -13.499 1.00 91.00 316 ALA A O 1
ATOM 2548 N N . GLU A 1 317 ? 27.042 0.526 -15.002 1.00 90.69 317 GLU A N 1
ATOM 2549 C CA . GLU A 1 317 ? 27.470 -0.567 -14.121 1.00 90.69 317 GLU A CA 1
ATOM 2550 C C . GLU A 1 317 ? 28.830 -0.292 -13.463 1.00 90.69 317 GLU A C 1
ATOM 2552 O O . GLU A 1 317 ? 29.002 -0.508 -12.263 1.00 90.69 317 GLU A O 1
ATOM 2557 N N . ALA A 1 318 ? 29.807 0.219 -14.220 1.00 89.06 318 ALA A N 1
ATOM 2558 C CA . ALA A 1 318 ? 31.114 0.572 -13.671 1.00 89.06 318 ALA A CA 1
ATOM 2559 C C . ALA A 1 318 ? 31.018 1.706 -12.633 1.00 89.06 318 ALA A C 1
ATOM 2561 O O . ALA A 1 318 ? 31.638 1.623 -11.573 1.00 89.06 318 ALA A O 1
ATOM 2562 N N . MET A 1 319 ? 30.224 2.743 -12.916 1.00 84.88 319 MET A N 1
ATOM 2563 C CA . MET A 1 319 ? 30.051 3.899 -12.030 1.00 84.88 319 MET A CA 1
ATOM 2564 C C . MET A 1 319 ? 29.263 3.544 -10.762 1.00 84.88 319 MET A C 1
ATOM 2566 O O . MET A 1 319 ? 29.632 3.978 -9.670 1.00 84.88 319 MET A O 1
ATOM 2570 N N . THR A 1 320 ? 28.218 2.720 -10.878 1.00 81.19 320 THR A N 1
ATOM 2571 C CA . THR A 1 320 ? 27.417 2.266 -9.733 1.00 81.19 320 THR A CA 1
ATOM 2572 C C . THR A 1 320 ? 28.172 1.258 -8.867 1.00 81.19 320 THR A C 1
ATOM 2574 O O . THR A 1 320 ? 28.036 1.274 -7.645 1.00 81.19 320 THR A O 1
ATOM 2577 N N . ASN A 1 321 ? 29.033 0.421 -9.455 1.00 74.69 321 ASN A N 1
ATOM 2578 C CA . ASN A 1 321 ? 29.904 -0.471 -8.685 1.00 74.69 321 ASN A CA 1
ATOM 2579 C C . ASN A 1 321 ? 30.968 0.309 -7.893 1.00 74.69 321 ASN A C 1
ATOM 2581 O O . ASN A 1 321 ? 31.249 -0.044 -6.747 1.00 74.69 321 ASN A O 1
ATOM 2585 N N . ASP A 1 322 ? 31.502 1.412 -8.428 1.00 59.81 322 ASP A N 1
ATOM 2586 C CA . ASP A 1 322 ? 32.437 2.272 -7.689 1.00 59.81 322 ASP A CA 1
ATOM 2587 C C . ASP A 1 322 ? 31.779 2.952 -6.464 1.00 59.81 322 ASP A C 1
ATOM 2589 O O . ASP A 1 322 ? 32.436 3.083 -5.425 1.00 59.81 322 ASP A O 1
ATOM 2593 N N . LEU A 1 323 ? 30.474 3.281 -6.506 1.00 54.75 323 LEU A N 1
ATOM 2594 C CA . LEU A 1 323 ? 29.717 3.769 -5.333 1.00 54.75 323 LEU A CA 1
ATOM 2595 C C . LEU A 1 323 ? 29.706 2.753 -4.178 1.00 54.75 323 LEU A C 1
ATOM 2597 O O . LEU A 1 323 ? 29.880 3.143 -3.020 1.00 54.75 323 LEU A O 1
ATOM 2601 N N . THR A 1 324 ? 29.562 1.452 -4.461 1.00 46.78 324 THR A N 1
ATOM 2602 C CA . THR A 1 324 ? 29.548 0.416 -3.406 1.00 46.78 324 THR A CA 1
ATOM 2603 C C . THR A 1 324 ? 30.875 0.309 -2.642 1.00 46.78 324 THR A C 1
ATOM 2605 O O . THR A 1 324 ? 30.909 -0.232 -1.537 1.00 46.78 324 THR A O 1
ATOM 2608 N N . SER A 1 325 ? 31.961 0.888 -3.173 1.00 40.44 325 SER A N 1
ATOM 2609 C CA . SER A 1 325 ? 33.278 0.918 -2.525 1.00 40.44 325 SER A CA 1
ATOM 2610 C C . SER A 1 325 ? 33.585 2.203 -1.731 1.00 40.44 325 SER A C 1
ATOM 2612 O O . SER A 1 325 ? 34.548 2.209 -0.960 1.00 40.44 325 SER A O 1
ATOM 2614 N N . VAL A 1 326 ? 32.787 3.280 -1.864 1.00 37.78 326 VAL A N 1
ATOM 2615 C CA . VAL A 1 326 ? 33.108 4.611 -1.287 1.00 37.78 326 VAL A CA 1
ATOM 2616 C C . VAL A 1 326 ? 31.939 5.322 -0.570 1.00 37.78 326 VAL A C 1
ATOM 2618 O O . VAL A 1 326 ? 32.188 6.254 0.195 1.00 37.78 326 VAL A O 1
ATOM 2621 N N . VAL A 1 327 ? 30.675 4.898 -0.683 1.00 38.06 327 VAL A N 1
ATOM 2622 C CA . VAL A 1 327 ? 29.536 5.639 -0.086 1.00 38.06 327 VAL A CA 1
ATOM 2623 C C . VAL A 1 327 ? 29.303 5.281 1.392 1.00 38.06 327 VAL A C 1
ATOM 2625 O O . VAL A 1 327 ? 28.279 4.744 1.794 1.00 38.06 327 VAL A O 1
ATOM 2628 N N . ALA A 1 328 ? 30.284 5.623 2.228 1.00 34.00 328 ALA A N 1
ATOM 2629 C CA . ALA A 1 328 ? 30.088 5.956 3.643 1.00 34.00 328 ALA A CA 1
ATOM 2630 C C . ALA A 1 328 ? 30.151 7.480 3.877 1.00 34.00 328 ALA A C 1
ATOM 2632 O O . ALA A 1 328 ? 30.203 7.947 5.014 1.00 34.00 328 ALA A O 1
ATOM 2633 N N . SER A 1 329 ? 30.175 8.285 2.816 1.00 31.92 329 SER A N 1
ATOM 2634 C CA . SER A 1 329 ? 30.242 9.738 2.933 1.00 31.92 329 SER A CA 1
ATOM 2635 C C . SER A 1 329 ? 29.797 10.406 1.638 1.00 31.92 329 SER A C 1
ATOM 2637 O O . SER A 1 329 ? 30.391 10.137 0.602 1.00 31.92 329 SER A O 1
ATOM 2639 N N . SER A 1 330 ? 28.820 11.308 1.767 1.00 33.12 330 SER A N 1
ATOM 2640 C CA . SER A 1 330 ? 28.235 12.216 0.766 1.00 33.12 330 SER A CA 1
ATOM 2641 C C . SER A 1 330 ? 27.119 11.650 -0.120 1.00 33.12 330 SER A C 1
ATOM 2643 O O . SER A 1 330 ? 27.318 11.395 -1.305 1.00 33.12 330 SER A O 1
ATOM 2645 N N . SER A 1 331 ? 25.911 11.561 0.439 1.00 34.94 331 SER A N 1
ATOM 2646 C CA . SER A 1 331 ? 24.685 11.800 -0.323 1.00 34.94 331 SER A CA 1
ATOM 2647 C C . SER A 1 331 ? 24.663 13.273 -0.739 1.00 34.94 331 SER A C 1
ATOM 2649 O O . SER A 1 331 ? 24.637 14.178 0.095 1.00 34.94 331 SER A O 1
ATOM 2651 N N . SER A 1 332 ? 24.718 13.535 -2.040 1.00 33.53 332 SER A N 1
ATOM 2652 C CA . SER A 1 332 ? 24.195 14.788 -2.570 1.00 33.53 332 SER A CA 1
ATOM 2653 C C . SER A 1 332 ? 22.676 14.699 -2.464 1.00 33.53 332 SER A C 1
ATOM 2655 O O . SER A 1 332 ? 22.030 14.148 -3.345 1.00 33.53 332 SER A O 1
ATOM 2657 N N . GLU A 1 333 ? 22.118 15.164 -1.346 1.00 41.03 333 GLU A N 1
ATOM 2658 C CA . GLU A 1 333 ? 20.681 15.412 -1.224 1.00 41.03 333 GLU A CA 1
ATOM 2659 C C . GLU A 1 333 ? 20.302 16.463 -2.275 1.00 41.03 333 GLU A C 1
ATOM 2661 O O . GLU A 1 333 ? 20.597 17.652 -2.130 1.00 41.03 333 GLU A O 1
ATOM 2666 N N . LYS A 1 334 ? 19.710 16.014 -3.385 1.00 47.31 334 LYS A N 1
ATOM 2667 C CA . LYS A 1 334 ? 18.911 16.870 -4.265 1.00 47.31 334 LYS A CA 1
ATOM 2668 C C . LYS A 1 334 ? 17.794 17.419 -3.368 1.00 47.31 334 LYS A C 1
ATOM 2670 O O . LYS A 1 334 ? 17.083 16.629 -2.756 1.00 47.31 334 LYS A O 1
ATOM 2675 N N . GLU A 1 335 ? 17.706 18.742 -3.197 1.00 51.03 335 GLU A N 1
ATOM 2676 C CA . GLU A 1 335 ? 16.615 19.355 -2.421 1.00 51.03 335 GLU A CA 1
ATOM 2677 C C . GLU A 1 335 ? 15.286 18.918 -3.050 1.00 51.03 335 GLU A C 1
ATOM 2679 O O . GLU A 1 335 ? 14.970 19.317 -4.174 1.00 51.03 335 GLU A O 1
ATOM 2684 N N . LEU A 1 336 ? 14.546 18.059 -2.344 1.00 67.50 336 LEU A N 1
ATOM 2685 C CA . LEU A 1 336 ? 13.223 17.614 -2.768 1.00 67.50 336 LEU A CA 1
ATOM 2686 C C . LEU A 1 336 ? 12.277 18.814 -2.815 1.00 67.50 336 LEU A C 1
ATOM 2688 O O . LEU A 1 336 ? 12.340 19.716 -1.972 1.00 67.50 336 LEU A O 1
ATOM 2692 N N . LYS A 1 337 ? 11.391 18.828 -3.810 1.00 69.19 337 LYS A N 1
ATOM 2693 C CA . LYS A 1 337 ? 10.295 19.796 -3.862 1.00 69.19 337 LYS A CA 1
ATOM 2694 C C . LYS A 1 337 ? 9.301 19.491 -2.744 1.00 69.19 337 LYS A C 1
ATOM 2696 O O . LYS A 1 337 ? 9.103 18.333 -2.385 1.00 69.19 337 LYS A O 1
ATOM 2701 N N . SER A 1 338 ? 8.640 20.517 -2.210 1.00 65.31 338 SER A N 1
ATOM 2702 C CA . SER A 1 338 ? 7.567 20.277 -1.246 1.00 65.31 338 SER A CA 1
ATOM 2703 C C . SER A 1 338 ? 6.325 19.762 -1.968 1.00 65.31 338 SER A C 1
ATOM 2705 O O . SER A 1 338 ? 6.088 20.031 -3.147 1.00 65.31 338 SER A O 1
ATOM 2707 N N . MET A 1 339 ? 5.483 19.054 -1.228 1.00 63.75 339 MET A N 1
ATOM 2708 C CA . MET A 1 339 ? 4.151 18.670 -1.677 1.00 63.75 339 MET A CA 1
ATOM 2709 C C . MET A 1 339 ? 3.383 19.877 -2.244 1.00 63.75 339 MET A C 1
ATOM 2711 O O . MET A 1 339 ? 3.282 20.916 -1.590 1.00 63.75 339 MET A O 1
ATOM 2715 N N . GLY A 1 340 ? 2.808 19.740 -3.441 1.00 62.25 340 GLY A N 1
ATOM 2716 C CA . GLY A 1 340 ? 2.076 20.826 -4.105 1.00 62.25 340 GLY A CA 1
ATOM 2717 C C . GLY A 1 340 ? 2.915 21.863 -4.851 1.00 62.25 340 GLY A C 1
ATOM 2718 O O . GLY A 1 340 ? 2.327 22.734 -5.502 1.00 62.25 340 GLY A O 1
ATOM 2719 N N . ASP A 1 341 ? 4.248 21.757 -4.812 1.00 69.44 341 ASP A N 1
ATOM 2720 C CA . ASP A 1 341 ? 5.168 22.664 -5.517 1.00 69.44 341 ASP A CA 1
ATOM 2721 C C . ASP A 1 341 ? 5.264 22.377 -7.030 1.00 69.44 341 ASP A C 1
ATOM 2723 O O . ASP A 1 341 ? 6.003 23.056 -7.751 1.00 69.44 341 ASP A O 1
ATOM 2727 N N . ALA A 1 342 ? 4.522 21.388 -7.542 1.00 74.25 342 ALA A N 1
ATOM 2728 C CA . ALA A 1 342 ? 4.372 21.168 -8.976 1.00 74.25 342 ALA A CA 1
ATOM 2729 C C . ALA A 1 342 ? 3.639 22.345 -9.654 1.00 74.25 342 ALA A C 1
ATOM 2731 O O . ALA A 1 342 ? 2.806 23.035 -9.059 1.00 74.25 342 ALA A O 1
ATOM 2732 N N . SER A 1 343 ? 3.936 22.582 -10.928 1.00 76.56 343 SER A N 1
ATOM 2733 C CA . SER A 1 343 ? 3.236 23.558 -11.762 1.00 76.56 343 SER A CA 1
ATOM 2734 C C . SER A 1 343 ? 1.790 23.131 -12.036 1.00 76.56 343 SER A C 1
ATOM 2736 O O . SER A 1 343 ? 1.451 21.952 -12.011 1.00 76.56 343 SER A O 1
ATOM 2738 N N . GLU A 1 344 ? 0.913 24.088 -12.350 1.00 71.19 344 GLU A N 1
ATOM 2739 C CA . GLU A 1 344 ? -0.491 23.784 -12.679 1.00 71.19 344 GLU A CA 1
ATOM 2740 C C . GLU A 1 344 ? -0.636 22.884 -13.920 1.00 71.19 344 GLU A C 1
ATOM 2742 O O . GLU A 1 344 ? -1.606 22.135 -14.033 1.00 71.19 344 GLU A O 1
ATOM 2747 N N . GLU A 1 345 ? 0.339 22.928 -14.832 1.00 73.12 345 GLU A N 1
ATOM 2748 C CA . GLU A 1 345 ? 0.394 22.055 -16.007 1.00 73.12 345 GLU A CA 1
ATOM 2749 C C . GLU A 1 345 ? 0.772 20.617 -15.617 1.00 73.12 345 GLU A C 1
ATOM 2751 O O . GLU A 1 345 ? 0.072 19.690 -16.016 1.00 73.12 345 GLU A O 1
ATOM 2756 N N . GLU A 1 346 ? 1.775 20.430 -14.748 1.00 77.38 346 GLU A N 1
ATOM 2757 C CA . GLU A 1 346 ? 2.124 19.119 -14.168 1.00 77.38 346 GLU A CA 1
ATOM 2758 C C . GLU A 1 346 ? 0.954 18.531 -13.361 1.00 77.38 346 GLU A C 1
ATOM 2760 O O . GLU A 1 346 ? 0.618 17.361 -13.527 1.00 77.38 346 GLU A O 1
ATOM 2765 N N . LYS A 1 347 ? 0.267 19.346 -12.549 1.00 76.62 347 LYS A N 1
ATOM 2766 C CA . LYS A 1 347 ? -0.910 18.918 -11.769 1.00 76.62 347 LYS A CA 1
ATOM 2767 C C . LYS A 1 347 ? -2.054 18.441 -12.659 1.00 76.62 347 LYS A C 1
ATOM 2769 O O . LYS A 1 347 ? -2.644 17.393 -12.406 1.00 76.62 347 LYS A O 1
ATOM 2774 N N . SER A 1 348 ? -2.390 19.215 -13.694 1.00 69.94 348 SER A N 1
ATOM 2775 C CA . SER A 1 348 ? -3.446 18.824 -14.629 1.00 69.94 348 SER A CA 1
ATOM 2776 C C . SER A 1 348 ? -3.044 17.615 -15.474 1.00 69.94 348 SER A C 1
ATOM 2778 O O . SER A 1 348 ? -3.921 16.820 -15.803 1.00 69.94 348 SER A O 1
ATOM 2780 N N . GLY A 1 349 ? -1.763 17.491 -15.834 1.00 73.00 349 GLY A N 1
ATOM 2781 C CA . GLY A 1 349 ? -1.220 16.331 -16.536 1.00 73.00 349 GLY A CA 1
ATOM 2782 C C . GLY A 1 349 ? -1.379 15.061 -15.707 1.00 73.00 349 GLY A C 1
ATOM 2783 O O . GLY A 1 349 ? -2.070 14.145 -16.136 1.00 73.00 349 GLY A O 1
ATOM 2784 N N . VAL A 1 350 ? -0.861 15.065 -14.476 1.00 80.50 350 VAL A N 1
ATOM 2785 C CA . VAL A 1 350 ? -0.952 13.941 -13.529 1.00 80.50 350 VAL A CA 1
ATOM 2786 C C . VAL A 1 350 ? -2.387 13.469 -13.336 1.00 80.50 350 VAL A C 1
ATOM 2788 O O . VAL A 1 350 ? -2.661 12.278 -13.434 1.00 80.50 350 VAL A O 1
ATOM 2791 N N . LYS A 1 351 ? -3.327 14.395 -13.131 1.00 79.12 351 LYS A N 1
ATOM 2792 C CA . LYS A 1 351 ? -4.739 14.039 -12.981 1.00 79.12 351 LYS A CA 1
ATOM 2793 C C . LYS A 1 351 ? -5.301 13.310 -14.208 1.00 79.12 351 LYS A C 1
ATOM 2795 O O . LYS A 1 351 ? -5.998 12.310 -14.058 1.00 79.12 351 LYS A O 1
ATOM 2800 N N . ASN A 1 352 ? -5.025 13.822 -15.409 1.00 74.50 352 ASN A N 1
ATOM 2801 C CA . ASN A 1 352 ? -5.522 13.216 -16.644 1.00 74.50 352 ASN A CA 1
ATOM 2802 C C . ASN A 1 352 ? -4.942 11.811 -16.845 1.00 74.50 352 ASN A C 1
ATOM 2804 O O . ASN A 1 352 ? -5.679 10.898 -17.204 1.00 74.50 352 ASN A O 1
ATOM 2808 N N . GLU A 1 353 ? -3.647 11.636 -16.582 1.00 84.88 353 GLU A N 1
ATOM 2809 C CA . GLU A 1 353 ? -2.982 10.340 -16.715 1.00 84.88 353 GLU A CA 1
ATOM 2810 C C . GLU A 1 353 ? -3.508 9.334 -15.692 1.00 84.88 353 GLU A C 1
ATOM 2812 O O . GLU A 1 353 ? -3.813 8.202 -16.050 1.00 84.88 353 GLU A O 1
ATOM 2817 N N . ILE A 1 354 ? -3.751 9.750 -14.447 1.00 85.12 354 ILE A N 1
ATOM 2818 C CA . ILE A 1 354 ? -4.374 8.893 -13.430 1.00 85.12 354 ILE A CA 1
ATOM 2819 C C . ILE A 1 354 ? -5.757 8.387 -13.871 1.00 85.12 354 ILE A C 1
ATOM 2821 O O . ILE A 1 354 ? -6.078 7.215 -13.653 1.00 85.12 354 ILE A O 1
ATOM 2825 N N . ASP A 1 355 ? -6.574 9.222 -14.514 1.00 75.69 355 ASP A N 1
ATOM 2826 C CA . ASP A 1 355 ? -7.872 8.784 -15.040 1.00 75.69 355 ASP A CA 1
ATOM 2827 C C . ASP A 1 355 ? -7.715 7.719 -16.145 1.00 75.69 355 ASP A C 1
ATOM 2829 O O . ASP A 1 355 ? -8.453 6.729 -16.146 1.00 75.69 355 ASP A O 1
ATOM 2833 N N . VAL A 1 356 ? -6.715 7.858 -17.025 1.00 75.25 356 VAL A N 1
ATOM 2834 C CA . VAL A 1 356 ? -6.383 6.848 -18.050 1.00 75.25 356 VAL A CA 1
ATOM 2835 C C . VAL A 1 356 ? -5.897 5.546 -17.406 1.00 75.25 356 VAL A C 1
ATOM 2837 O O . VAL A 1 356 ? -6.338 4.459 -17.790 1.00 75.25 356 VAL A O 1
ATOM 2840 N N . ILE A 1 357 ? -5.045 5.632 -16.383 1.00 88.19 357 ILE A N 1
ATOM 2841 C CA . ILE A 1 357 ? -4.556 4.469 -15.632 1.00 88.19 357 ILE A CA 1
ATOM 2842 C C . ILE A 1 357 ? -5.730 3.708 -15.017 1.00 88.19 357 ILE A C 1
ATOM 2844 O O . ILE A 1 357 ? -5.813 2.486 -15.150 1.00 88.19 357 ILE A O 1
ATOM 2848 N N . ARG A 1 358 ? -6.675 4.408 -14.376 1.00 83.62 358 ARG A N 1
ATOM 2849 C CA . ARG A 1 358 ? -7.855 3.778 -13.765 1.00 83.62 358 ARG A CA 1
ATOM 2850 C C . ARG A 1 358 ? -8.661 2.980 -14.790 1.00 83.62 358 ARG A C 1
ATOM 2852 O O . ARG A 1 358 ? -9.039 1.852 -14.468 1.00 83.62 358 ARG A O 1
ATOM 2859 N N . GLU A 1 359 ? -8.871 3.519 -15.994 1.00 75.31 359 GLU A N 1
ATOM 2860 C CA . GLU A 1 359 ? -9.540 2.827 -17.107 1.00 75.31 359 GLU A CA 1
ATOM 2861 C C . GLU A 1 359 ? -8.764 1.569 -17.537 1.00 75.31 359 GLU A C 1
ATOM 2863 O O . GLU A 1 359 ? -9.334 0.478 -17.610 1.00 75.31 359 GLU A O 1
ATOM 2868 N N . ARG A 1 360 ? -7.443 1.672 -17.722 1.00 76.69 360 ARG A N 1
ATOM 2869 C CA . ARG A 1 360 ? -6.578 0.538 -18.103 1.00 76.69 360 ARG A CA 1
ATOM 2870 C C . ARG A 1 360 ? -6.544 -0.576 -17.053 1.00 76.69 360 ARG A C 1
ATOM 2872 O O . ARG A 1 360 ? -6.492 -1.760 -17.401 1.00 76.69 360 ARG A O 1
ATOM 2879 N N . LEU A 1 361 ? -6.626 -0.235 -15.769 1.00 87.44 361 LEU A N 1
ATOM 2880 C CA . LEU A 1 361 ? -6.737 -1.218 -14.688 1.00 87.44 361 LEU A CA 1
ATOM 2881 C C . LEU A 1 361 ? -8.101 -1.941 -14.703 1.00 87.44 361 LEU A C 1
ATOM 2883 O O . LEU A 1 361 ? -8.170 -3.126 -14.376 1.00 87.44 361 LEU A O 1
ATOM 2887 N N . GLU A 1 362 ? -9.187 -1.287 -15.136 1.00 82.19 362 GLU A N 1
ATOM 2888 C CA . GLU A 1 362 ? -10.486 -1.960 -15.343 1.00 82.19 362 GLU A CA 1
ATOM 2889 C C . GLU A 1 362 ? -10.448 -2.913 -16.527 1.00 82.19 362 GLU A C 1
ATOM 2891 O O . GLU A 1 362 ? -10.947 -4.037 -16.435 1.00 82.19 362 GLU A O 1
ATOM 2896 N N . GLU A 1 363 ? -9.826 -2.488 -17.626 1.00 71.38 363 GLU A N 1
ATOM 2897 C CA . GLU A 1 363 ? -9.595 -3.346 -18.786 1.00 71.38 363 GLU A CA 1
ATOM 2898 C C . GLU A 1 363 ? -8.774 -4.577 -18.398 1.00 71.38 363 GLU A C 1
ATOM 2900 O O . GLU A 1 363 ? -9.157 -5.696 -18.744 1.00 71.38 363 GLU A O 1
ATOM 2905 N N . THR A 1 364 ? -7.717 -4.391 -17.602 1.00 78.75 364 THR A N 1
ATOM 2906 C CA . THR A 1 364 ? -6.894 -5.479 -17.052 1.00 78.75 364 THR A CA 1
ATOM 2907 C C . THR A 1 364 ? -7.757 -6.521 -16.342 1.00 78.75 364 THR A C 1
ATOM 2909 O O . THR A 1 364 ? -7.715 -7.702 -16.693 1.00 78.75 364 THR A O 1
ATOM 2912 N N . LEU A 1 365 ? -8.605 -6.093 -15.400 1.00 84.25 365 LEU A N 1
ATOM 2913 C CA . LEU A 1 365 ? -9.512 -6.986 -14.670 1.00 84.25 365 LEU A CA 1
ATOM 2914 C C . LEU A 1 365 ? -10.520 -7.686 -15.584 1.00 84.25 365 LEU A C 1
ATOM 2916 O O . LEU A 1 365 ? -10.826 -8.866 -15.395 1.00 84.25 365 LEU A O 1
ATOM 2920 N N . LEU A 1 366 ? -11.053 -6.967 -16.569 1.00 80.88 366 LEU A N 1
ATOM 2921 C CA . LEU A 1 366 ? -12.046 -7.486 -17.501 1.00 80.88 366 LEU A CA 1
ATOM 2922 C C . LEU A 1 366 ? -11.453 -8.537 -18.445 1.00 80.88 366 LEU A C 1
ATOM 2924 O O . LEU A 1 366 ? -12.110 -9.549 -18.706 1.00 80.88 366 LEU A O 1
ATOM 2928 N N . HIS A 1 367 ? -10.239 -8.319 -18.951 1.00 77.88 367 HIS A N 1
ATOM 2929 C CA . HIS A 1 367 ? -9.513 -9.297 -19.757 1.00 77.88 367 HIS A CA 1
ATOM 2930 C C . HIS A 1 367 ? -9.139 -10.520 -18.921 1.00 77.88 367 HIS A C 1
ATOM 2932 O O . HIS A 1 367 ? -9.438 -11.651 -19.317 1.00 77.88 367 HIS A O 1
ATOM 2938 N N . TYR A 1 368 ? -8.607 -10.300 -17.718 1.00 87.38 368 TYR A N 1
ATOM 2939 C CA . TYR A 1 368 ? -8.184 -11.384 -16.841 1.00 87.38 368 TYR A CA 1
ATOM 2940 C C . TYR A 1 368 ? -9.356 -12.275 -16.413 1.00 87.38 368 TYR A C 1
ATOM 2942 O O . TYR A 1 368 ? -9.299 -13.495 -16.546 1.00 87.38 368 TYR A O 1
ATOM 2950 N N . GLY A 1 369 ? -10.489 -11.677 -16.025 1.00 82.12 369 GLY A N 1
ATOM 2951 C CA . GLY A 1 369 ? -11.707 -12.411 -15.663 1.00 82.12 369 GLY A CA 1
ATOM 2952 C C . GLY A 1 369 ? -12.341 -13.208 -16.815 1.00 82.12 369 GLY A C 1
ATOM 2953 O O . GLY A 1 369 ? -13.215 -14.044 -16.584 1.00 82.12 369 GLY A O 1
ATOM 2954 N N . ARG A 1 370 ? -11.920 -12.974 -18.065 1.00 88.81 370 ARG A N 1
ATOM 2955 C CA . ARG A 1 370 ? -12.314 -13.765 -19.246 1.00 88.81 370 ARG A CA 1
ATOM 2956 C C . ARG A 1 370 ? -11.307 -14.865 -19.596 1.00 88.81 370 ARG A C 1
ATOM 2958 O O . ARG A 1 370 ? -11.540 -15.589 -20.563 1.00 88.81 370 ARG A O 1
ATOM 2965 N N . GLY A 1 371 ? -10.220 -14.989 -18.834 1.00 85.06 371 GLY A N 1
ATOM 2966 C CA . GLY A 1 371 ? -9.097 -15.880 -19.126 1.00 85.06 371 GLY A CA 1
ATOM 2967 C C . GLY A 1 371 ? -8.186 -15.376 -20.249 1.00 85.06 371 GLY A C 1
ATOM 2968 O O . GLY A 1 371 ? -7.425 -16.161 -20.803 1.00 85.06 371 GLY A O 1
ATOM 2969 N N . ASP A 1 372 ? -8.277 -14.095 -20.621 1.00 80.81 372 ASP A N 1
ATOM 2970 C CA . ASP A 1 372 ? -7.424 -13.468 -21.636 1.00 80.81 372 ASP A CA 1
ATOM 2971 C C . ASP A 1 372 ? -6.219 -12.795 -20.961 1.00 80.81 372 ASP A C 1
ATOM 2973 O O . ASP A 1 372 ? -6.176 -11.579 -20.762 1.00 80.81 372 ASP A O 1
ATOM 2977 N N . THR A 1 373 ? -5.255 -13.622 -20.550 1.00 75.94 373 THR A N 1
ATOM 2978 C CA . THR A 1 373 ? -4.058 -13.203 -19.802 1.00 75.94 373 THR A CA 1
ATOM 2979 C C . THR A 1 373 ? -3.154 -12.291 -20.627 1.00 75.94 373 THR A C 1
ATOM 2981 O O . THR A 1 373 ? -2.592 -11.338 -20.091 1.00 75.94 373 THR A O 1
ATOM 2984 N N . GLN A 1 374 ? -3.079 -12.510 -21.943 1.00 73.56 374 GLN A N 1
ATOM 2985 C CA . GLN A 1 374 ? -2.285 -11.689 -22.856 1.00 73.56 374 GLN A CA 1
ATOM 2986 C C . GLN A 1 374 ? -2.811 -10.251 -22.925 1.00 73.56 374 GLN A C 1
ATOM 2988 O O . GLN A 1 374 ? -2.040 -9.306 -22.752 1.00 73.56 374 GLN A O 1
ATOM 2993 N N . SER A 1 375 ? -4.119 -10.069 -23.135 1.00 68.38 375 SER A N 1
ATOM 2994 C CA . SER A 1 375 ? -4.704 -8.724 -23.163 1.00 68.38 375 SER A CA 1
ATOM 2995 C C . SER A 1 375 ? -4.687 -8.069 -21.782 1.00 68.38 375 SER A C 1
ATOM 2997 O O . SER A 1 375 ? -4.444 -6.871 -21.690 1.00 68.38 375 SER A O 1
ATOM 2999 N N . ALA A 1 376 ? -4.871 -8.840 -20.703 1.00 66.50 376 ALA A N 1
ATOM 3000 C CA . ALA A 1 376 ? -4.760 -8.317 -19.341 1.00 66.50 376 ALA A CA 1
ATOM 3001 C C . ALA A 1 376 ? -3.354 -7.771 -19.060 1.00 66.50 376 ALA A C 1
ATOM 3003 O O . ALA A 1 376 ? -3.207 -6.655 -18.567 1.00 66.50 376 ALA A O 1
ATOM 3004 N N . HIS A 1 377 ? -2.322 -8.528 -19.435 1.00 77.62 377 HIS A N 1
ATOM 3005 C CA . HIS A 1 377 ? -0.933 -8.115 -19.278 1.00 77.62 377 HIS A CA 1
ATOM 3006 C C . HIS A 1 377 ? -0.619 -6.874 -20.124 1.00 77.62 377 HIS A C 1
ATOM 3008 O O . HIS A 1 377 ? 0.048 -5.953 -19.654 1.00 77.62 377 HIS A O 1
ATOM 3014 N N . ALA A 1 378 ? -1.137 -6.811 -21.355 1.00 70.56 378 ALA A N 1
ATOM 3015 C CA . ALA A 1 378 ? -0.985 -5.648 -22.223 1.00 70.56 378 ALA A CA 1
ATOM 3016 C C . ALA A 1 378 ? -1.657 -4.388 -21.644 1.00 70.56 378 ALA A C 1
ATOM 3018 O O . ALA A 1 378 ? -1.044 -3.321 -21.662 1.00 70.56 378 ALA A O 1
ATOM 3019 N N . SER A 1 379 ? -2.868 -4.503 -21.087 1.00 70.44 379 SER A N 1
ATOM 3020 C CA . SER A 1 379 ? -3.560 -3.394 -20.416 1.00 70.44 379 SER A CA 1
ATOM 3021 C C . SER A 1 379 ? -2.807 -2.916 -19.170 1.00 70.44 379 SER A C 1
ATOM 3023 O O . SER A 1 379 ? -2.598 -1.713 -19.024 1.00 70.44 379 SER A O 1
ATOM 3025 N N . ALA A 1 380 ? -2.331 -3.832 -18.317 1.00 73.44 380 ALA A N 1
ATOM 3026 C CA . ALA A 1 380 ? -1.553 -3.496 -17.120 1.00 73.44 380 ALA A CA 1
ATOM 3027 C C . ALA A 1 380 ? -0.226 -2.807 -17.469 1.00 73.44 380 ALA A C 1
ATOM 3029 O O . ALA A 1 380 ? 0.195 -1.857 -16.814 1.00 73.44 380 ALA A O 1
ATOM 3030 N N . ARG A 1 381 ? 0.420 -3.263 -18.543 1.00 76.69 381 ARG A N 1
ATOM 3031 C CA . ARG A 1 381 ? 1.627 -2.647 -19.092 1.00 76.69 381 ARG A CA 1
ATOM 3032 C C . ARG A 1 381 ? 1.364 -1.246 -19.649 1.00 76.69 381 ARG A C 1
ATOM 3034 O O . ARG A 1 381 ? 2.151 -0.350 -19.373 1.00 76.69 381 ARG A O 1
ATOM 3041 N N . SER A 1 382 ? 0.299 -1.065 -20.431 1.00 74.00 382 SER A N 1
ATOM 3042 C CA . SER A 1 382 ? -0.078 0.239 -21.000 1.00 74.00 382 SER A CA 1
ATOM 3043 C C . SER A 1 382 ? -0.414 1.249 -19.904 1.00 74.00 382 SER A C 1
ATOM 3045 O O . SER A 1 382 ? 0.010 2.394 -19.991 1.00 74.00 382 SER A O 1
ATOM 3047 N N . ALA A 1 383 ? -1.080 0.811 -18.828 1.00 75.56 383 ALA A N 1
ATOM 3048 C CA . ALA A 1 383 ? -1.336 1.647 -17.656 1.00 75.56 383 ALA A CA 1
ATOM 3049 C C . ALA A 1 383 ? -0.042 2.258 -17.087 1.00 75.56 383 ALA A C 1
ATOM 3051 O O . ALA A 1 383 ? -0.025 3.421 -16.699 1.00 75.56 383 ALA A O 1
ATOM 3052 N N . TYR A 1 384 ? 1.045 1.486 -17.071 1.00 80.50 384 TYR A N 1
ATOM 3053 C CA . TYR A 1 384 ? 2.336 1.974 -16.612 1.00 80.50 384 TYR A CA 1
ATOM 3054 C C . TYR A 1 384 ? 3.035 2.839 -17.679 1.00 80.50 384 TYR A C 1
ATOM 3056 O O . TYR A 1 384 ? 3.189 4.040 -17.485 1.00 80.50 384 TYR A O 1
ATOM 3064 N N . LEU A 1 385 ? 3.379 2.251 -18.833 1.00 71.50 385 LEU A N 1
ATOM 3065 C CA . LEU A 1 385 ? 4.231 2.887 -19.853 1.00 71.50 385 LEU A CA 1
ATOM 3066 C C . LEU A 1 385 ? 3.597 4.103 -20.529 1.00 71.50 385 LEU A C 1
ATOM 3068 O O . LEU A 1 385 ? 4.265 5.067 -20.878 1.00 71.50 385 LEU A O 1
ATOM 3072 N N . ASP A 1 386 ? 2.300 4.028 -20.810 1.00 72.88 386 ASP A N 1
ATOM 3073 C CA . ASP A 1 386 ? 1.651 5.064 -21.607 1.00 72.88 386 ASP A CA 1
ATOM 3074 C C . ASP A 1 386 ? 1.078 6.180 -20.721 1.00 72.88 386 ASP A C 1
ATOM 3076 O O . ASP A 1 386 ? 0.653 7.199 -21.261 1.00 72.88 386 ASP A O 1
ATOM 3080 N N . SER A 1 387 ? 1.064 5.996 -19.390 1.00 84.62 387 SER A N 1
ATOM 3081 C CA . SER A 1 387 ? 0.448 6.942 -18.452 1.00 84.62 387 SER A CA 1
ATOM 3082 C C . SER A 1 387 ? 1.209 7.148 -17.139 1.00 84.62 387 SER A C 1
ATOM 3084 O O . SER A 1 387 ? 1.549 8.289 -16.829 1.00 84.62 387 SER A O 1
ATOM 3086 N N . TYR A 1 388 ? 1.487 6.106 -16.343 1.00 89.12 388 TYR A N 1
ATOM 3087 C CA . TYR A 1 388 ? 2.105 6.291 -15.017 1.00 89.12 388 TYR A CA 1
ATOM 3088 C C . TYR A 1 388 ? 3.487 6.957 -15.071 1.00 89.12 388 TYR A C 1
ATOM 3090 O O . TYR A 1 388 ? 3.778 7.787 -14.216 1.00 89.12 388 TYR A O 1
ATOM 3098 N N . GLU A 1 389 ? 4.288 6.721 -16.109 1.00 79.56 389 GLU A N 1
ATOM 3099 C CA . GLU A 1 389 ? 5.591 7.392 -16.269 1.00 79.56 389 GLU A CA 1
ATOM 3100 C C . GLU A 1 389 ? 5.474 8.929 -16.326 1.00 79.56 389 GLU A C 1
ATOM 3102 O O . GLU A 1 389 ? 6.343 9.662 -15.855 1.00 79.56 389 GLU A O 1
ATOM 3107 N N . PHE A 1 390 ? 4.362 9.456 -16.848 1.00 82.38 390 PHE A N 1
ATOM 3108 C CA . PHE A 1 390 ? 4.093 10.898 -16.841 1.00 82.38 390 PHE A CA 1
ATOM 3109 C C . PHE A 1 390 ? 3.652 11.411 -15.464 1.00 82.38 390 PHE A C 1
ATOM 3111 O O . PHE A 1 390 ? 3.851 12.588 -15.156 1.00 82.38 390 PHE A O 1
ATOM 3118 N N . VAL A 1 391 ? 3.047 10.544 -14.646 1.00 89.00 391 VAL A N 1
ATOM 3119 C CA . VAL A 1 391 ? 2.682 10.835 -13.250 1.00 89.00 391 VAL A CA 1
ATOM 3120 C C . VAL A 1 391 ? 3.924 10.854 -12.369 1.00 89.00 391 VAL A C 1
ATOM 3122 O O . VAL A 1 391 ? 4.067 11.716 -11.502 1.00 89.00 391 VAL A O 1
ATOM 3125 N N . GLU A 1 392 ? 4.828 9.922 -12.624 1.00 82.44 392 GLU A N 1
ATOM 3126 C CA . GLU A 1 392 ? 6.072 9.756 -11.906 1.00 82.44 392 GLU A CA 1
ATOM 3127 C C . GLU A 1 392 ? 6.987 10.983 -12.008 1.00 82.44 392 GLU A C 1
ATOM 3129 O O . GLU A 1 392 ? 7.499 11.424 -10.987 1.00 82.44 392 GLU A O 1
ATOM 3134 N N . ILE A 1 393 ? 7.190 11.574 -13.190 1.00 77.75 393 ILE A N 1
ATOM 3135 C CA . ILE A 1 393 ? 8.151 12.682 -13.378 1.00 77.75 393 ILE A CA 1
ATOM 3136 C C . ILE A 1 393 ? 7.988 13.813 -12.334 1.00 77.75 393 ILE A C 1
ATOM 3138 O O . ILE A 1 393 ? 8.970 14.178 -11.676 1.00 77.75 393 ILE A O 1
ATOM 3142 N N . PRO A 1 394 ? 6.786 14.398 -12.141 1.00 79.75 394 PRO A N 1
ATOM 3143 C CA . PRO A 1 394 ? 6.576 15.407 -11.106 1.00 79.75 394 PRO A CA 1
ATOM 3144 C C . PRO A 1 394 ? 6.512 14.826 -9.686 1.00 79.75 394 PRO A C 1
ATOM 3146 O O . PRO A 1 394 ? 6.750 15.573 -8.737 1.00 79.75 394 PRO A O 1
ATOM 3149 N N . LEU A 1 395 ? 6.204 13.536 -9.521 1.00 77.75 395 LEU A N 1
ATOM 3150 C CA . LEU A 1 395 ? 6.123 12.866 -8.222 1.00 77.75 395 LEU A CA 1
ATOM 3151 C C . LEU A 1 395 ? 7.511 12.533 -7.656 1.00 77.75 395 LEU A C 1
ATOM 3153 O O . LEU A 1 395 ? 7.775 12.856 -6.505 1.00 77.75 395 LEU A O 1
ATOM 3157 N N . ARG A 1 396 ? 8.427 12.001 -8.472 1.00 75.56 396 ARG A N 1
ATOM 3158 C CA . ARG A 1 396 ? 9.783 11.548 -8.110 1.00 75.56 396 ARG A CA 1
ATOM 3159 C C . ARG A 1 396 ? 10.629 12.658 -7.488 1.00 75.56 396 ARG A C 1
ATOM 3161 O O . ARG A 1 396 ? 11.430 12.423 -6.591 1.00 75.56 396 ARG A O 1
ATOM 3168 N N . VAL A 1 397 ? 10.428 13.901 -7.932 1.00 73.12 397 VAL A N 1
ATOM 3169 C CA . VAL A 1 397 ? 11.121 15.083 -7.385 1.00 73.12 397 VAL A CA 1
ATOM 3170 C C . VAL A 1 397 ? 10.517 15.607 -6.074 1.00 73.12 397 VAL A C 1
ATOM 3172 O O . VAL A 1 397 ? 11.122 16.480 -5.450 1.00 73.12 397 VAL A O 1
ATOM 3175 N N . ILE A 1 398 ? 9.335 15.121 -5.681 1.00 62.72 398 ILE A N 1
ATOM 3176 C CA . ILE A 1 398 ? 8.643 15.441 -4.422 1.00 62.72 398 ILE A CA 1
ATOM 3177 C C . ILE A 1 398 ? 8.822 14.290 -3.420 1.00 62.72 398 ILE A C 1
ATOM 3179 O O . ILE A 1 398 ? 9.221 14.530 -2.284 1.00 62.72 398 ILE A O 1
ATOM 3183 N N . ASP A 1 399 ? 8.547 13.055 -3.849 1.00 58.09 399 ASP A N 1
ATOM 3184 C CA . ASP A 1 399 ? 8.592 11.836 -3.040 1.00 58.09 399 ASP A CA 1
ATOM 3185 C C . ASP A 1 399 ? 9.112 10.631 -3.866 1.00 58.09 399 ASP A C 1
ATOM 3187 O O . ASP A 1 399 ? 8.331 9.881 -4.467 1.00 58.09 399 ASP A O 1
ATOM 3191 N N . PRO A 1 400 ? 10.445 10.452 -3.958 1.00 55.88 400 PRO A N 1
ATOM 3192 C CA . PRO A 1 400 ? 11.056 9.379 -4.747 1.00 55.88 400 PRO A CA 1
ATOM 3193 C C . PRO A 1 400 ? 10.819 7.984 -4.152 1.00 55.88 400 PRO A C 1
ATOM 3195 O O . PRO A 1 400 ? 10.705 7.018 -4.902 1.00 55.88 400 PRO A O 1
ATOM 3198 N N . ASP A 1 401 ? 10.707 7.872 -2.826 1.00 52.38 401 ASP A N 1
ATOM 3199 C CA . ASP A 1 401 ? 10.458 6.591 -2.157 1.00 52.38 401 ASP A CA 1
ATOM 3200 C C . ASP A 1 401 ? 9.033 6.103 -2.445 1.00 52.38 401 ASP A C 1
ATOM 3202 O O . ASP A 1 401 ? 8.831 4.933 -2.774 1.00 52.38 401 ASP A O 1
ATOM 3206 N N . PHE A 1 402 ? 8.047 7.003 -2.363 1.00 60.00 402 PHE A N 1
ATOM 3207 C CA . PHE A 1 402 ? 6.667 6.684 -2.714 1.00 60.00 402 PHE A CA 1
ATOM 3208 C C . PHE A 1 402 ? 6.522 6.349 -4.202 1.00 60.00 402 PHE A C 1
ATOM 3210 O O . PHE A 1 402 ? 5.812 5.413 -4.556 1.00 60.00 402 PHE A O 1
ATOM 3217 N N . THR A 1 403 ? 7.233 7.067 -5.076 1.00 66.31 403 THR A N 1
ATOM 3218 C CA . THR A 1 403 ? 7.250 6.778 -6.519 1.00 66.31 403 THR A CA 1
ATOM 3219 C C . THR A 1 403 ? 7.662 5.326 -6.785 1.00 66.31 403 THR A C 1
ATOM 3221 O O . THR A 1 403 ? 6.919 4.601 -7.450 1.00 66.31 403 THR A O 1
ATOM 3224 N N . LEU A 1 404 ? 8.763 4.884 -6.165 1.00 61.59 404 LEU A N 1
ATOM 3225 C CA . LEU A 1 404 ? 9.290 3.521 -6.285 1.00 61.59 404 LEU A CA 1
ATOM 3226 C C . LEU A 1 404 ? 8.325 2.448 -5.755 1.00 61.59 404 LEU A C 1
ATOM 3228 O O . LEU A 1 404 ? 8.258 1.336 -6.282 1.00 61.59 404 LEU A O 1
ATOM 3232 N N . GLU A 1 405 ? 7.551 2.759 -4.713 1.00 62.81 405 GLU A N 1
ATOM 3233 C CA . GLU A 1 405 ? 6.525 1.846 -4.195 1.00 62.81 405 GLU A CA 1
ATOM 3234 C C . GLU A 1 405 ? 5.456 1.546 -5.255 1.00 62.81 405 GLU A C 1
ATOM 3236 O O . GLU A 1 405 ? 5.079 0.389 -5.464 1.00 62.81 405 GLU A O 1
ATOM 3241 N N . VAL A 1 406 ? 4.961 2.580 -5.936 1.00 72.88 406 VAL A N 1
ATOM 3242 C CA . VAL A 1 406 ? 3.907 2.420 -6.943 1.00 72.88 406 VAL A CA 1
ATOM 3243 C C . VAL A 1 406 ? 4.441 1.709 -8.188 1.00 72.88 406 VAL A C 1
ATOM 3245 O O . VAL A 1 406 ? 3.765 0.819 -8.709 1.00 72.88 406 VAL A O 1
ATOM 3248 N N . GLU A 1 407 ? 5.664 2.028 -8.622 1.00 70.69 407 GLU A N 1
ATOM 3249 C CA . GLU A 1 407 ? 6.383 1.298 -9.680 1.00 70.69 407 GLU A CA 1
ATOM 3250 C C . GLU A 1 407 ? 6.417 -0.211 -9.393 1.00 70.69 407 GLU A C 1
ATOM 3252 O O . GLU A 1 407 ? 5.999 -1.041 -10.213 1.00 70.69 407 GLU A O 1
ATOM 3257 N N . TYR A 1 408 ? 6.792 -0.580 -8.164 1.00 69.94 408 TYR A N 1
ATOM 3258 C CA . TYR A 1 408 ? 6.821 -1.973 -7.731 1.00 69.94 408 TYR A CA 1
ATOM 3259 C C . TYR A 1 408 ? 5.439 -2.644 -7.764 1.00 69.94 408 TYR A C 1
ATOM 3261 O O . TYR A 1 408 ? 5.326 -3.818 -8.136 1.00 69.94 408 TYR A O 1
ATOM 3269 N N . GLN A 1 409 ? 4.363 -1.932 -7.415 1.00 74.00 409 GLN A N 1
ATOM 3270 C CA . GLN A 1 409 ? 3.007 -2.485 -7.501 1.00 74.00 409 GLN A CA 1
ATOM 3271 C C . GLN A 1 409 ? 2.593 -2.779 -8.947 1.00 74.00 409 GLN A C 1
ATOM 3273 O O . GLN A 1 409 ? 1.985 -3.822 -9.209 1.00 74.00 409 GLN A O 1
ATOM 3278 N N . PHE A 1 410 ? 2.954 -1.914 -9.898 1.00 82.25 410 PHE A N 1
ATOM 3279 C CA . PHE A 1 410 ? 2.712 -2.167 -11.318 1.00 82.25 410 PHE A CA 1
ATOM 3280 C C . PHE A 1 410 ? 3.506 -3.372 -11.834 1.00 82.25 410 PHE A C 1
ATOM 3282 O O . PHE A 1 410 ? 2.941 -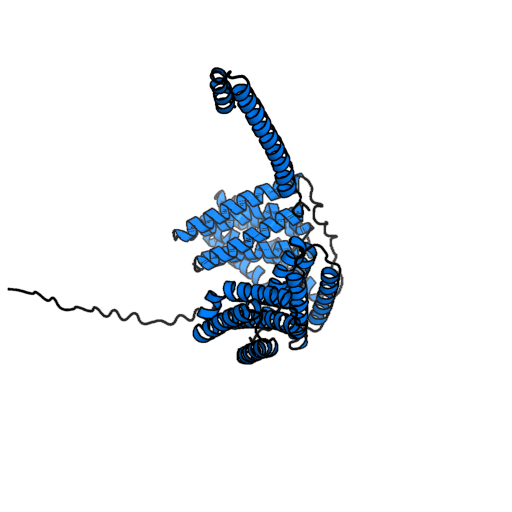4.205 -12.549 1.00 82.25 410 PHE A O 1
ATOM 3289 N N . ALA A 1 411 ? 4.774 -3.515 -11.442 1.00 71.94 411 ALA A N 1
ATOM 3290 C CA . ALA A 1 411 ? 5.573 -4.699 -11.763 1.00 71.94 411 ALA A CA 1
ATOM 3291 C C . ALA A 1 411 ? 4.973 -5.976 -11.154 1.00 71.94 411 ALA A C 1
ATOM 3293 O O . ALA A 1 411 ? 4.817 -6.995 -11.830 1.00 71.94 411 ALA A O 1
ATOM 3294 N N . THR A 1 412 ? 4.538 -5.909 -9.895 1.00 74.81 412 THR A N 1
ATOM 3295 C CA . THR A 1 412 ? 3.872 -7.021 -9.203 1.00 74.81 412 THR A CA 1
ATOM 3296 C C . THR A 1 412 ? 2.599 -7.445 -9.933 1.00 74.81 412 THR A C 1
ATOM 3298 O O . THR A 1 412 ? 2.416 -8.631 -10.202 1.00 74.81 412 THR A O 1
ATOM 3301 N N . LEU A 1 413 ? 1.748 -6.492 -10.329 1.00 84.12 413 LEU A N 1
ATOM 3302 C CA . LEU A 1 413 ? 0.542 -6.765 -11.112 1.00 84.12 413 LEU A CA 1
ATOM 3303 C C . LEU A 1 413 ? 0.868 -7.512 -12.414 1.00 84.12 413 LEU A C 1
ATOM 3305 O O . LEU A 1 413 ? 0.242 -8.530 -12.715 1.00 84.12 413 LEU A O 1
ATOM 3309 N N . ARG A 1 414 ? 1.856 -7.037 -13.180 1.00 83.38 414 ARG A N 1
ATOM 3310 C CA . ARG A 1 414 ? 2.269 -7.689 -14.434 1.00 83.38 414 ARG A CA 1
ATOM 3311 C C . ARG A 1 414 ? 2.769 -9.113 -14.189 1.00 83.38 414 ARG A C 1
ATOM 3313 O O . ARG A 1 414 ? 2.358 -10.034 -14.896 1.00 83.38 414 ARG A O 1
ATOM 3320 N N . ASN A 1 415 ? 3.574 -9.316 -13.149 1.00 74.50 415 ASN A N 1
ATOM 3321 C CA . ASN A 1 415 ? 4.096 -10.632 -12.788 1.00 74.50 415 ASN A CA 1
ATOM 3322 C C . ASN A 1 415 ? 3.002 -11.605 -12.326 1.00 74.50 415 ASN A C 1
ATOM 3324 O O . ASN A 1 415 ? 2.998 -12.753 -12.772 1.00 74.50 415 ASN A O 1
ATOM 3328 N N . LEU A 1 416 ? 2.029 -11.155 -11.528 1.00 76.62 416 LEU A N 1
ATOM 3329 C CA . LEU A 1 416 ? 0.869 -11.966 -11.137 1.00 76.62 416 LEU A CA 1
ATOM 3330 C C . LEU A 1 416 ? 0.049 -12.410 -12.357 1.00 76.62 416 LEU A C 1
ATOM 3332 O O . LEU A 1 416 ? -0.345 -13.573 -12.450 1.00 76.62 416 LEU A O 1
ATOM 3336 N N . ILE A 1 417 ? -0.148 -11.520 -13.336 1.00 77.88 417 ILE A N 1
ATOM 3337 C CA . ILE A 1 417 ? -0.839 -11.865 -14.586 1.00 77.88 417 ILE A CA 1
ATOM 3338 C C . ILE A 1 417 ? -0.040 -12.900 -15.393 1.00 77.88 417 ILE A C 1
ATOM 3340 O O . ILE A 1 417 ? -0.627 -13.875 -15.864 1.00 77.88 417 ILE A O 1
ATOM 3344 N N . LYS A 1 418 ? 1.285 -12.724 -15.543 1.00 79.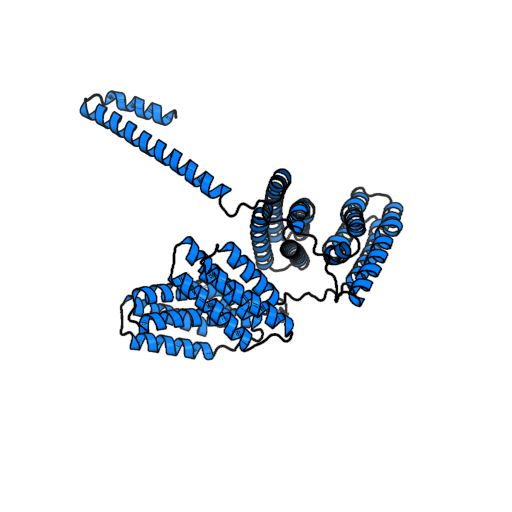06 418 LYS A N 1
ATOM 3345 C CA . LYS A 1 418 ? 2.163 -13.693 -16.236 1.00 79.06 418 LYS A CA 1
ATOM 3346 C C . LYS A 1 418 ? 2.130 -15.076 -15.578 1.00 79.06 418 LYS A C 1
ATOM 3348 O O . LYS A 1 418 ? 2.233 -16.084 -16.271 1.00 79.06 418 LYS A O 1
ATOM 3353 N N . GLN A 1 419 ? 2.006 -15.122 -14.253 1.00 84.31 419 GLN A N 1
ATOM 3354 C CA . GLN A 1 419 ? 1.972 -16.357 -13.464 1.00 84.31 419 GLN A CA 1
ATOM 3355 C C . GLN A 1 419 ? 0.584 -17.011 -13.407 1.00 84.31 419 GLN A C 1
ATOM 3357 O O . GLN A 1 419 ? 0.438 -18.060 -12.782 1.00 84.31 419 GLN A O 1
ATOM 3362 N N . GLU A 1 420 ? -0.418 -16.419 -14.063 1.00 89.81 420 GLU A N 1
ATOM 3363 C CA . GLU A 1 420 ? -1.815 -16.860 -14.013 1.00 89.81 420 GLU A CA 1
ATOM 3364 C C . GLU A 1 420 ? -2.342 -16.994 -12.569 1.00 89.81 420 GLU A C 1
ATOM 3366 O O . GLU A 1 420 ? -3.060 -17.938 -12.223 1.00 89.81 420 GLU A O 1
ATOM 3371 N N . ALA A 1 421 ? -1.977 -16.032 -11.716 1.00 84.06 421 ALA A N 1
ATOM 3372 C CA . ALA A 1 421 ? -2.386 -15.957 -10.317 1.00 84.06 421 ALA A CA 1
ATOM 3373 C C . ALA A 1 421 ? -3.925 -15.923 -10.128 1.00 84.06 421 ALA A C 1
ATOM 3375 O O . ALA A 1 421 ? -4.659 -15.465 -11.011 1.00 84.06 421 ALA A O 1
ATOM 3376 N N . PRO A 1 422 ? -4.466 -16.382 -8.987 1.00 86.94 422 PRO A N 1
ATOM 3377 C CA . PRO A 1 422 ? -5.876 -16.204 -8.644 1.00 86.94 422 PRO A CA 1
ATOM 3378 C C . PRO A 1 422 ? -6.386 -14.770 -8.860 1.00 86.94 422 PRO A C 1
ATOM 3380 O O . PRO A 1 422 ? -5.707 -13.782 -8.580 1.00 86.94 422 PRO A O 1
ATOM 3383 N N . GLN A 1 423 ? -7.612 -14.651 -9.377 1.00 80.06 423 GLN A N 1
ATOM 3384 C CA . GLN A 1 423 ? -8.195 -13.363 -9.766 1.00 80.06 423 GLN A CA 1
ATOM 3385 C C . GLN A 1 423 ? -8.309 -12.396 -8.578 1.00 80.06 423 GLN A C 1
ATOM 3387 O O . GLN A 1 423 ? -8.208 -11.184 -8.764 1.00 80.06 423 GLN A O 1
ATOM 3392 N N . GLU A 1 424 ? -8.508 -12.924 -7.373 1.00 75.25 424 GLU A N 1
ATOM 3393 C CA . GLU A 1 424 ? -8.564 -12.166 -6.126 1.00 75.25 424 GLU A CA 1
ATOM 3394 C C . GLU A 1 424 ? -7.253 -11.409 -5.851 1.00 75.25 424 GLU A C 1
ATOM 3396 O O . GLU A 1 424 ? -7.290 -10.251 -5.445 1.00 75.25 424 GLU A O 1
ATOM 3401 N N . GLU A 1 425 ? -6.103 -12.010 -6.156 1.00 64.06 425 GLU A N 1
ATOM 3402 C CA . GLU A 1 425 ? -4.772 -11.424 -5.931 1.00 64.06 425 GLU A CA 1
ATOM 3403 C C . GLU A 1 425 ? -4.515 -10.256 -6.888 1.00 64.06 425 GLU A C 1
ATOM 3405 O O . GLU A 1 425 ? -3.998 -9.204 -6.511 1.00 64.06 425 GLU A O 1
ATOM 3410 N N . ILE A 1 426 ? -4.962 -10.407 -8.137 1.00 77.12 426 ILE A N 1
ATOM 3411 C CA . ILE A 1 426 ? -4.908 -9.345 -9.147 1.00 77.12 426 ILE A CA 1
ATOM 3412 C C . ILE A 1 426 ? -5.865 -8.201 -8.790 1.00 77.12 426 ILE A C 1
ATOM 3414 O O . ILE A 1 426 ? -5.555 -7.034 -9.026 1.00 77.12 426 ILE A O 1
ATOM 3418 N N . GLN A 1 427 ? -7.025 -8.499 -8.200 1.00 68.44 427 GLN A N 1
ATOM 3419 C CA . GLN A 1 427 ? -7.929 -7.465 -7.694 1.00 68.44 427 GLN A CA 1
ATOM 3420 C C . GLN A 1 427 ? -7.314 -6.694 -6.527 1.00 68.44 427 GLN A C 1
ATOM 3422 O O . GLN A 1 427 ? -7.411 -5.468 -6.501 1.00 68.44 427 GLN A O 1
ATOM 3427 N N . GLU A 1 428 ? -6.671 -7.391 -5.593 1.00 68.31 428 GLU A N 1
ATOM 3428 C CA . GLU A 1 428 ? -6.039 -6.788 -4.423 1.00 68.31 428 GLU A CA 1
ATOM 3429 C C . GLU A 1 428 ? -4.918 -5.817 -4.815 1.00 68.31 428 GLU A C 1
ATOM 3431 O O . GLU A 1 428 ? -4.949 -4.654 -4.405 1.00 68.31 428 GLU A O 1
ATOM 3436 N N . ILE A 1 429 ? -3.991 -6.234 -5.688 1.00 72.06 429 ILE A N 1
ATOM 3437 C CA . ILE A 1 429 ? -2.911 -5.346 -6.144 1.00 72.06 429 ILE A CA 1
ATOM 3438 C C . ILE A 1 429 ? -3.459 -4.142 -6.926 1.00 72.06 429 ILE A C 1
ATOM 3440 O O . ILE A 1 429 ? -2.974 -3.028 -6.753 1.00 72.06 429 ILE A O 1
ATOM 3444 N N . ILE A 1 430 ? -4.523 -4.313 -7.723 1.00 80.12 430 ILE A N 1
ATOM 3445 C CA . ILE A 1 430 ? -5.158 -3.207 -8.462 1.00 80.12 430 ILE A CA 1
ATOM 3446 C C . ILE A 1 430 ? -5.838 -2.207 -7.521 1.00 80.12 430 ILE A C 1
ATOM 3448 O O . ILE A 1 430 ? -5.801 -1.002 -7.780 1.00 80.12 430 ILE A O 1
ATOM 3452 N N . ILE A 1 431 ? -6.447 -2.671 -6.427 1.00 69.19 431 ILE A N 1
ATOM 3453 C CA . ILE A 1 431 ? -6.982 -1.787 -5.382 1.00 69.19 431 ILE A CA 1
ATOM 3454 C C . ILE A 1 431 ? -5.841 -0.999 -4.727 1.00 69.19 431 ILE A C 1
ATOM 3456 O O . ILE A 1 431 ? -5.973 0.214 -4.551 1.00 69.19 431 ILE A O 1
ATOM 3460 N N . GLY A 1 432 ? -4.720 -1.665 -4.428 1.00 62.56 432 GLY A N 1
ATOM 3461 C CA . GLY A 1 432 ? -3.506 -1.035 -3.906 1.00 62.56 432 GLY A CA 1
ATOM 3462 C C . GLY A 1 432 ? -2.982 0.076 -4.818 1.00 62.56 432 GLY A C 1
ATOM 3463 O O . GLY A 1 432 ? -2.832 1.210 -4.363 1.00 62.56 432 GLY A O 1
ATOM 3464 N N . ILE A 1 433 ? -2.822 -0.221 -6.114 1.00 77.19 433 ILE A N 1
ATOM 3465 C CA . ILE A 1 433 ? -2.394 0.752 -7.129 1.00 77.19 433 ILE A CA 1
ATOM 3466 C C . ILE A 1 433 ? -3.356 1.940 -7.164 1.00 77.19 433 ILE A C 1
ATOM 3468 O O . ILE A 1 433 ? -2.921 3.079 -7.085 1.00 77.19 433 ILE A O 1
ATOM 3472 N N . ARG A 1 434 ? -4.675 1.711 -7.224 1.00 73.25 434 ARG A N 1
ATOM 3473 C CA . ARG A 1 434 ? -5.672 2.799 -7.275 1.00 73.25 434 ARG A CA 1
ATOM 3474 C C . ARG A 1 434 ? -5.583 3.744 -6.081 1.00 73.25 434 ARG A C 1
ATOM 3476 O O . ARG A 1 434 ? -5.641 4.954 -6.274 1.00 73.25 434 ARG A O 1
ATOM 3483 N N . ARG A 1 435 ? -5.416 3.197 -4.875 1.00 71.44 435 ARG A N 1
ATOM 3484 C CA . ARG A 1 435 ? -5.218 3.993 -3.657 1.00 71.44 435 ARG A CA 1
ATOM 3485 C C . ARG A 1 435 ? -3.939 4.825 -3.749 1.00 71.44 435 ARG A C 1
ATOM 3487 O O . ARG A 1 435 ? -3.954 6.000 -3.401 1.00 71.44 435 ARG A O 1
ATOM 3494 N N . ASN A 1 436 ? -2.857 4.231 -4.245 1.00 73.69 436 ASN A N 1
ATOM 3495 C CA . ASN A 1 436 ? -1.594 4.937 -4.406 1.00 73.69 436 ASN A CA 1
ATOM 3496 C C . ASN A 1 436 ? -1.657 5.994 -5.529 1.00 73.69 436 ASN A C 1
ATOM 3498 O O . ASN A 1 436 ? -1.032 7.034 -5.394 1.00 73.69 436 ASN A O 1
ATOM 3502 N N . LEU A 1 437 ? -2.485 5.829 -6.566 1.00 81.62 437 LEU A N 1
ATOM 3503 C CA . LEU A 1 437 ? -2.729 6.889 -7.558 1.00 81.62 437 LEU A CA 1
ATOM 3504 C C . LEU A 1 437 ? -3.457 8.098 -6.954 1.00 81.62 437 LEU A C 1
ATOM 3506 O O . LEU A 1 437 ? -3.105 9.236 -7.258 1.00 81.62 437 LEU A O 1
ATOM 3510 N N . ASP A 1 438 ? -4.455 7.872 -6.091 1.00 74.75 438 ASP A N 1
ATOM 3511 C CA . ASP A 1 438 ? -5.127 8.964 -5.368 1.00 74.75 438 ASP A CA 1
ATOM 3512 C C . ASP A 1 438 ? -4.112 9.762 -4.530 1.00 74.75 438 ASP A C 1
ATOM 3514 O O . ASP A 1 438 ? -4.156 10.994 -4.461 1.00 74.75 438 ASP A O 1
ATOM 3518 N N . GLU A 1 439 ? -3.157 9.049 -3.938 1.00 72.31 439 GLU A N 1
ATOM 3519 C CA . GLU A 1 439 ? -2.064 9.621 -3.167 1.00 72.31 439 GLU A CA 1
ATOM 3520 C C . GLU A 1 439 ? -1.032 10.346 -4.053 1.00 72.31 439 GLU A C 1
ATOM 3522 O O . GLU A 1 439 ? -0.637 11.465 -3.722 1.00 72.31 439 GLU A O 1
ATOM 3527 N N . SER A 1 440 ? -0.683 9.814 -5.232 1.00 78.69 440 SER A N 1
ATOM 3528 C CA . SER A 1 440 ? 0.144 10.504 -6.234 1.00 78.69 440 SER A CA 1
ATOM 3529 C C . SER A 1 440 ? -0.473 11.848 -6.646 1.00 78.69 440 SER A C 1
ATOM 3531 O O . SER A 1 440 ? 0.214 12.873 -6.640 1.00 78.69 440 SER A O 1
ATOM 3533 N N . GLU A 1 441 ? -1.781 11.885 -6.950 1.00 76.88 441 GLU A N 1
ATOM 3534 C CA . GLU A 1 441 ? -2.497 13.132 -7.272 1.00 76.88 441 GLU A CA 1
ATOM 3535 C C . GLU A 1 441 ? -2.418 14.121 -6.102 1.00 76.88 441 GLU A C 1
ATOM 3537 O O . GLU A 1 441 ? -2.190 15.321 -6.298 1.00 76.88 441 GLU A O 1
ATOM 3542 N N . ARG A 1 442 ? -2.576 13.633 -4.868 1.00 69.12 442 ARG A N 1
ATOM 3543 C CA . ARG A 1 442 ? -2.519 14.447 -3.650 1.00 69.12 442 ARG A CA 1
ATOM 3544 C C . ARG A 1 442 ? -1.132 15.047 -3.427 1.00 69.12 442 ARG A C 1
ATOM 3546 O O . ARG A 1 442 ? -1.038 16.248 -3.154 1.00 69.12 442 ARG A O 1
ATOM 3553 N N . ILE A 1 443 ? -0.076 14.244 -3.560 1.00 67.44 443 ILE A N 1
ATOM 3554 C CA . ILE A 1 443 ? 1.314 14.666 -3.357 1.00 67.44 443 ILE A CA 1
ATOM 3555 C C . ILE A 1 443 ? 1.700 15.742 -4.380 1.00 67.44 443 ILE A C 1
ATOM 3557 O O . ILE A 1 443 ? 2.209 16.805 -4.010 1.00 67.44 443 ILE A O 1
ATOM 3561 N N . VAL A 1 444 ? 1.377 15.520 -5.658 1.00 73.50 444 VAL A N 1
ATOM 3562 C CA . VAL A 1 444 ? 1.682 16.474 -6.733 1.00 73.50 444 VAL A CA 1
ATOM 3563 C C . VAL A 1 444 ? 0.843 17.749 -6.614 1.00 73.50 444 VAL A C 1
ATOM 3565 O O . VAL A 1 444 ? 1.357 18.859 -6.762 1.00 73.50 444 VAL A O 1
ATOM 3568 N N . SER A 1 445 ? -0.459 17.629 -6.346 1.00 68.38 445 SER A N 1
ATOM 3569 C CA . SER A 1 445 ? -1.359 18.788 -6.301 1.00 68.38 445 SER A CA 1
ATOM 3570 C C . SER A 1 445 ? -1.212 19.627 -5.033 1.00 68.38 445 SER A C 1
ATOM 3572 O O . SER A 1 445 ? -1.552 20.813 -5.048 1.00 68.38 445 SER A O 1
ATOM 3574 N N . GLY A 1 446 ? -0.736 19.030 -3.934 1.00 58.56 446 GLY A N 1
ATOM 3575 C CA . GLY A 1 446 ? -0.746 19.642 -2.603 1.00 58.56 446 GLY A CA 1
ATOM 3576 C C . GLY A 1 446 ? -2.150 19.867 -2.054 1.00 58.56 446 GLY A C 1
ATOM 3577 O O . GLY A 1 446 ? -2.323 20.495 -1.009 1.00 58.56 446 GLY A O 1
ATOM 3578 N N . THR A 1 447 ? -3.172 19.368 -2.751 1.00 51.53 447 THR A N 1
ATOM 3579 C CA . THR A 1 447 ? -4.559 19.485 -2.328 1.00 51.53 447 THR A CA 1
ATOM 3580 C C . THR A 1 447 ? -4.889 18.308 -1.418 1.00 51.53 447 THR A C 1
ATOM 3582 O O . THR A 1 447 ? -5.482 17.318 -1.824 1.00 51.53 447 THR A O 1
ATOM 3585 N N . GLY A 1 448 ? -4.513 18.397 -0.142 1.00 43.50 448 GLY A N 1
ATOM 3586 C CA . GLY A 1 448 ? -5.155 17.556 0.869 1.00 43.50 448 GLY A CA 1
ATOM 3587 C C . GLY A 1 448 ? -6.651 17.875 0.864 1.00 43.50 448 GLY A C 1
ATOM 3588 O O . GLY A 1 448 ? -6.991 18.995 1.215 1.00 43.50 448 GLY A O 1
ATOM 3589 N N . THR A 1 449 ? -7.493 16.966 0.349 1.00 37.25 449 THR A N 1
ATOM 3590 C CA . THR A 1 449 ? -8.981 16.869 0.390 1.00 37.25 449 THR A CA 1
ATOM 3591 C C . THR A 1 449 ? -9.867 18.128 0.237 1.00 37.25 449 THR A C 1
ATOM 3593 O O . THR A 1 449 ? -11.095 18.004 0.210 1.00 37.25 449 THR A O 1
ATOM 3596 N N . LEU A 1 450 ? -9.325 19.334 0.058 1.00 36.00 450 LEU A N 1
ATOM 3597 C CA . LEU A 1 450 ? -10.070 20.594 0.088 1.00 36.00 450 LEU A CA 1
ATOM 3598 C C . LEU A 1 450 ? -10.672 20.997 -1.268 1.00 36.00 450 LEU A C 1
ATOM 3600 O O . LEU A 1 450 ? -11.520 21.884 -1.294 1.00 36.00 450 LEU A O 1
ATOM 3604 N N . ALA A 1 451 ? -10.306 20.377 -2.394 1.00 37.94 451 ALA A N 1
ATOM 3605 C CA . ALA A 1 451 ? -10.810 20.821 -3.701 1.00 37.94 451 ALA A CA 1
ATOM 3606 C C . ALA A 1 451 ? -12.176 20.206 -4.107 1.00 37.94 451 ALA A C 1
ATOM 3608 O O . ALA A 1 451 ? -13.052 20.969 -4.524 1.00 37.94 451 ALA A O 1
ATOM 3609 N N . PRO A 1 452 ? -12.460 18.897 -3.938 1.00 35.69 452 PRO A N 1
ATOM 3610 C CA . PRO A 1 452 ? -13.764 18.343 -4.338 1.00 35.69 452 PRO A CA 1
ATOM 3611 C C . PRO A 1 452 ? -14.863 18.517 -3.274 1.00 35.69 452 PRO A C 1
ATOM 3613 O O . PRO A 1 452 ? -16.011 18.825 -3.598 1.00 35.69 452 PRO A O 1
ATOM 3616 N N . SER A 1 453 ? -14.520 18.375 -1.991 1.00 34.47 453 SER A N 1
ATOM 3617 C CA . SER A 1 453 ? -15.482 18.387 -0.876 1.00 34.47 453 SER A CA 1
ATOM 3618 C C . SER A 1 453 ? -16.026 19.793 -0.563 1.00 34.47 453 SER A C 1
ATOM 3620 O O . SER A 1 453 ? -17.217 19.954 -0.273 1.00 34.47 453 SER A O 1
ATOM 3622 N N . ILE A 1 454 ? -15.201 20.839 -0.710 1.00 38.91 454 ILE A N 1
ATOM 3623 C CA . ILE A 1 454 ? -15.605 22.241 -0.500 1.00 38.91 454 ILE A CA 1
ATOM 3624 C C . ILE A 1 454 ? -16.445 22.761 -1.669 1.00 38.91 454 ILE A C 1
ATOM 3626 O O . ILE A 1 454 ? -17.442 23.453 -1.441 1.00 38.91 454 ILE A O 1
ATOM 3630 N N . ALA A 1 455 ? -16.115 22.401 -2.912 1.00 37.97 455 ALA A N 1
ATOM 3631 C CA . ALA A 1 455 ? -16.925 22.757 -4.078 1.00 37.97 455 ALA A CA 1
ATOM 3632 C C . ALA A 1 455 ? -18.292 22.049 -4.056 1.00 37.97 455 ALA A C 1
ATOM 3634 O O . ALA A 1 455 ? -19.318 22.679 -4.333 1.00 37.97 455 ALA A O 1
ATOM 3635 N N . PHE A 1 456 ? -18.327 20.774 -3.649 1.00 45.44 456 PHE A N 1
ATOM 3636 C CA . PHE A 1 456 ? -19.569 20.021 -3.487 1.00 45.44 456 PHE A CA 1
ATOM 3637 C C . PHE A 1 456 ? -20.438 20.589 -2.358 1.00 45.44 456 PHE A C 1
ATOM 3639 O O . PHE A 1 456 ? -21.612 20.862 -2.587 1.00 45.44 456 PHE A O 1
ATOM 3646 N N . THR A 1 457 ? -19.878 20.860 -1.173 1.00 49.44 457 THR A N 1
ATOM 3647 C CA . THR A 1 457 ? -20.655 21.367 -0.024 1.00 49.44 457 THR A CA 1
ATOM 3648 C C . THR A 1 457 ? -21.150 22.798 -0.242 1.00 49.44 457 THR A C 1
ATOM 3650 O O . THR A 1 457 ? -22.291 23.110 0.097 1.00 49.44 457 THR A O 1
ATOM 3653 N N . SER A 1 458 ? -20.340 23.672 -0.849 1.00 44.16 458 SER A N 1
ATOM 3654 C CA . SER A 1 458 ? -20.758 25.046 -1.166 1.00 44.16 458 SER A CA 1
ATOM 3655 C C . SER A 1 458 ? -21.840 25.088 -2.249 1.00 44.16 458 SER A C 1
ATOM 3657 O O . SER A 1 458 ? -22.844 25.780 -2.076 1.00 44.16 458 SER A O 1
ATOM 3659 N N . SER A 1 459 ? -21.705 24.291 -3.315 1.00 57.56 459 SER A N 1
ATOM 3660 C CA . SER A 1 459 ? -22.720 24.191 -4.374 1.00 57.56 459 SER A CA 1
ATOM 3661 C C . SER A 1 459 ? -23.999 23.513 -3.874 1.00 57.56 459 SER A C 1
ATOM 3663 O O . SER A 1 459 ? -25.100 23.985 -4.155 1.00 57.56 459 SER A O 1
ATOM 3665 N N . PHE A 1 460 ? -23.871 22.456 -3.064 1.00 66.56 460 PHE A N 1
ATOM 3666 C CA . PHE A 1 460 ? -24.995 21.784 -2.412 1.00 66.56 460 PHE A CA 1
ATOM 3667 C C . PHE A 1 460 ? -25.740 22.727 -1.464 1.00 66.56 460 PHE A C 1
ATOM 3669 O O . PHE A 1 460 ? -26.963 22.786 -1.518 1.00 66.56 460 PHE A O 1
ATOM 3676 N N . ALA A 1 461 ? -25.038 23.518 -0.645 1.00 67.19 461 ALA A N 1
ATOM 3677 C CA . ALA A 1 461 ? -25.665 24.474 0.267 1.00 67.19 461 ALA A CA 1
ATOM 3678 C C . ALA A 1 461 ? -26.428 25.588 -0.473 1.00 67.19 461 ALA A C 1
ATOM 3680 O O . ALA A 1 461 ? -27.499 25.996 -0.016 1.00 67.19 461 ALA A O 1
ATOM 3681 N N . ILE A 1 462 ? -25.920 26.057 -1.621 1.00 74.00 462 ILE A N 1
ATOM 3682 C CA . ILE A 1 462 ? -26.609 27.045 -2.468 1.00 74.00 462 ILE A CA 1
ATOM 3683 C C . ILE A 1 462 ? -27.867 26.428 -3.087 1.00 74.00 462 ILE A C 1
ATOM 3685 O O . ILE A 1 462 ? -28.956 26.965 -2.897 1.00 74.00 462 ILE A O 1
ATOM 3689 N N . ILE A 1 463 ? -27.751 25.268 -3.742 1.00 72.12 463 ILE A N 1
ATOM 3690 C CA . ILE A 1 463 ? -28.890 24.580 -4.373 1.00 72.12 463 ILE A CA 1
ATOM 3691 C C . ILE A 1 463 ? -29.939 24.182 -3.328 1.00 72.12 463 ILE A C 1
ATOM 3693 O O . ILE A 1 463 ? -31.136 24.324 -3.563 1.00 72.12 463 ILE A O 1
ATOM 3697 N N . PHE A 1 464 ? -29.516 23.720 -2.152 1.00 74.56 464 PHE A N 1
ATOM 3698 C CA . PHE A 1 464 ? -30.416 23.351 -1.064 1.00 74.56 464 PHE A CA 1
ATOM 3699 C C . PHE A 1 464 ? -31.160 24.569 -0.505 1.00 74.56 464 PHE A C 1
ATOM 3701 O O . PHE A 1 464 ? -32.372 24.506 -0.290 1.00 74.56 464 PHE A O 1
ATOM 3708 N N . ARG A 1 465 ? -30.470 25.702 -0.322 1.00 75.56 465 ARG A N 1
ATOM 3709 C CA . ARG A 1 465 ? -31.092 26.960 0.107 1.00 75.56 465 ARG A CA 1
ATOM 3710 C C . ARG A 1 465 ? -32.079 27.489 -0.933 1.00 75.56 465 ARG A C 1
ATOM 3712 O O . ARG A 1 465 ? -33.213 27.802 -0.577 1.00 75.56 465 ARG A O 1
ATOM 3719 N N . GLU A 1 466 ? -31.679 27.556 -2.199 1.00 80.75 466 GLU A N 1
ATOM 3720 C CA . GLU A 1 466 ? -32.537 28.041 -3.288 1.00 80.75 466 GLU A CA 1
ATOM 3721 C C . GLU A 1 466 ? -33.720 27.094 -3.553 1.00 80.75 466 GLU A C 1
ATOM 3723 O O . GLU A 1 466 ? -34.845 27.540 -3.802 1.00 80.75 466 GLU A O 1
ATOM 3728 N N . GLY A 1 467 ? -33.506 25.784 -3.408 1.00 81.06 467 GLY A N 1
ATOM 3729 C CA . GLY A 1 467 ? -34.549 24.764 -3.469 1.00 81.06 467 GLY A CA 1
ATOM 3730 C C . GLY A 1 467 ? -35.571 24.906 -2.337 1.00 81.06 467 GLY A C 1
ATOM 3731 O O . GLY A 1 467 ? -36.777 24.892 -2.593 1.00 81.06 467 GLY A O 1
ATOM 3732 N N . LEU A 1 468 ? -35.117 25.118 -1.095 1.00 82.12 468 LEU A N 1
ATOM 3733 C CA . LEU A 1 468 ? -35.998 25.332 0.059 1.00 82.12 468 LEU A CA 1
ATOM 3734 C C . LEU A 1 468 ? -36.807 26.634 -0.074 1.00 82.12 468 LEU A C 1
ATOM 3736 O O . LEU A 1 468 ? -38.017 26.638 0.167 1.00 82.12 468 LEU A O 1
ATOM 3740 N N . GLU A 1 469 ? -36.163 27.731 -0.486 1.00 80.12 469 GLU A N 1
ATOM 3741 C CA . GLU A 1 469 ? -36.826 29.021 -0.723 1.00 80.12 469 GLU A CA 1
ATOM 3742 C C . GLU A 1 469 ? -37.896 28.900 -1.823 1.00 80.12 469 GLU A C 1
ATOM 3744 O O . GLU A 1 469 ? -39.022 29.378 -1.652 1.00 80.12 469 GLU A O 1
ATOM 3749 N N . SER A 1 470 ? -37.604 28.173 -2.904 1.00 88.12 470 SER A N 1
ATOM 3750 C CA . SER A 1 470 ? -38.555 27.927 -3.995 1.00 88.12 470 SER A CA 1
ATOM 3751 C C . SER A 1 470 ? -39.778 27.130 -3.533 1.00 88.12 470 SER A C 1
ATOM 3753 O O . SER A 1 470 ? -40.915 27.498 -3.843 1.00 88.12 470 SER A O 1
ATOM 3755 N N . VAL A 1 471 ? -39.582 26.079 -2.730 1.00 87.06 471 VAL A N 1
ATOM 3756 C CA . VAL A 1 471 ? -40.686 25.287 -2.160 1.00 87.06 471 VAL A CA 1
ATOM 3757 C C . VAL A 1 471 ? -41.543 26.128 -1.212 1.00 87.06 471 VAL A C 1
ATOM 3759 O O . VAL A 1 471 ? -42.773 26.038 -1.256 1.00 87.06 471 VAL A O 1
ATOM 3762 N N . LEU A 1 472 ? -40.933 26.991 -0.394 1.00 85.75 472 LEU A N 1
ATOM 3763 C CA . LEU A 1 472 ? -41.662 27.897 0.497 1.00 85.75 472 LEU A CA 1
ATOM 3764 C C . LEU A 1 472 ? -42.487 28.932 -0.277 1.00 85.75 472 LEU A C 1
ATOM 3766 O O . LEU A 1 472 ? -43.646 29.163 0.073 1.00 85.75 472 LEU A O 1
ATOM 3770 N N . ILE A 1 473 ? -41.944 29.514 -1.350 1.00 89.19 473 ILE A N 1
ATOM 3771 C CA . ILE A 1 473 ? -42.678 30.447 -2.219 1.00 89.19 473 ILE A CA 1
ATOM 3772 C C . ILE A 1 473 ? -43.855 29.733 -2.892 1.00 89.19 473 ILE A C 1
ATOM 3774 O O . ILE A 1 473 ? -44.983 30.230 -2.852 1.00 89.19 473 ILE A O 1
ATOM 3778 N N . LEU A 1 474 ? -43.633 28.543 -3.458 1.00 88.88 474 LEU A N 1
ATOM 3779 C CA . LEU A 1 474 ? -44.695 27.734 -4.063 1.00 88.88 474 LEU A CA 1
ATOM 3780 C C . LEU A 1 474 ? -45.779 27.376 -3.039 1.00 88.88 474 LEU A C 1
ATOM 3782 O O . LEU A 1 474 ? -46.972 27.495 -3.334 1.00 88.88 474 LEU A O 1
ATOM 3786 N N . GLY A 1 475 ? -45.381 27.000 -1.823 1.00 87.88 475 GLY A N 1
ATOM 3787 C CA . GLY A 1 475 ? -46.281 26.740 -0.704 1.00 87.88 475 GLY A CA 1
ATOM 3788 C C . GLY A 1 475 ? -47.095 27.975 -0.316 1.00 87.88 475 GLY A C 1
ATOM 3789 O O . GLY A 1 475 ? -48.317 27.885 -0.179 1.00 87.88 475 GLY A O 1
ATOM 3790 N N . ALA A 1 476 ? -46.458 29.143 -0.217 1.00 91.62 476 ALA A N 1
ATOM 3791 C CA . ALA A 1 476 ? -47.109 30.406 0.116 1.00 91.62 476 ALA A CA 1
ATOM 3792 C C . ALA A 1 476 ? -48.119 30.836 -0.957 1.00 91.62 476 ALA A C 1
ATOM 3794 O O . ALA A 1 476 ? -49.261 31.158 -0.626 1.00 91.62 476 ALA A O 1
ATOM 3795 N N . ILE A 1 477 ? -47.752 30.776 -2.241 1.00 90.94 477 ILE A N 1
ATOM 3796 C CA . ILE A 1 477 ? -48.654 31.116 -3.352 1.00 90.94 477 ILE A CA 1
ATOM 3797 C C . ILE A 1 477 ? -49.819 30.123 -3.405 1.00 90.94 477 ILE A C 1
ATOM 3799 O O . ILE A 1 477 ? -50.975 30.527 -3.537 1.00 90.94 477 ILE A O 1
ATOM 3803 N N . THR A 1 478 ? -49.552 28.825 -3.246 1.00 87.38 478 THR A N 1
ATOM 3804 C CA . THR A 1 478 ? -50.600 27.793 -3.258 1.00 87.38 478 THR A CA 1
ATOM 3805 C C . THR A 1 478 ? -51.569 27.964 -2.089 1.00 87.38 478 THR A C 1
ATOM 3807 O O . THR A 1 478 ? -52.784 27.854 -2.276 1.00 87.38 478 THR A O 1
ATOM 3810 N N . THR A 1 479 ? -51.049 28.285 -0.902 1.00 90.31 479 THR A N 1
ATOM 3811 C CA . THR A 1 479 ? -51.846 28.560 0.302 1.00 90.31 479 THR A CA 1
ATOM 3812 C C . THR A 1 479 ? -52.653 29.848 0.147 1.00 90.31 479 THR A C 1
ATOM 3814 O O . THR A 1 479 ? -53.833 29.875 0.486 1.00 90.31 479 THR A O 1
ATOM 3817 N N . TYR A 1 480 ? -52.072 30.899 -0.437 1.00 90.69 480 TYR A N 1
ATOM 3818 C CA . TYR A 1 480 ? -52.776 32.144 -0.743 1.00 90.69 480 TYR A CA 1
ATOM 3819 C C . TYR A 1 480 ? -53.915 31.935 -1.749 1.00 90.69 480 TYR A C 1
ATOM 3821 O O . TYR A 1 480 ? -55.014 32.463 -1.565 1.00 90.69 480 TYR A O 1
ATOM 3829 N N . LEU A 1 481 ? -53.692 31.144 -2.803 1.00 89.00 481 LEU A N 1
ATOM 3830 C CA . LEU A 1 481 ? -54.733 30.815 -3.779 1.00 89.00 481 LEU A CA 1
ATOM 3831 C C . LEU A 1 481 ? -55.879 30.016 -3.147 1.00 89.00 481 LEU A C 1
ATOM 3833 O O . LEU A 1 481 ? -57.037 30.269 -3.481 1.00 89.00 481 LEU A O 1
ATOM 3837 N N . GLU A 1 482 ? -55.568 29.122 -2.205 1.00 86.81 482 GLU A N 1
ATOM 3838 C CA . GLU A 1 482 ? -56.578 28.398 -1.424 1.00 86.81 482 GLU A CA 1
ATOM 3839 C C . GLU A 1 482 ? -57.369 29.345 -0.513 1.00 86.81 482 GLU A C 1
ATOM 3841 O O . GLU A 1 482 ? -58.599 29.377 -0.555 1.00 86.81 482 GLU A O 1
ATOM 3846 N N . ALA A 1 483 ? -56.676 30.193 0.249 1.00 87.56 483 ALA A N 1
ATOM 3847 C CA . ALA A 1 483 ? -57.299 31.144 1.165 1.00 87.56 483 ALA A CA 1
ATOM 3848 C C . ALA A 1 483 ? -58.161 32.196 0.440 1.00 87.56 483 ALA A C 1
ATOM 3850 O O . ALA A 1 483 ? -59.212 32.596 0.942 1.00 87.56 483 ALA A O 1
ATOM 3851 N N . SER A 1 484 ? -57.757 32.615 -0.763 1.00 89.44 484 SER A N 1
ATOM 3852 C CA . SER A 1 484 ? -58.490 33.579 -1.600 1.00 89.44 484 SER A CA 1
ATOM 3853 C C . SER A 1 484 ? -59.576 32.947 -2.486 1.00 89.44 484 SER A C 1
ATOM 3855 O O . SER A 1 484 ? -60.231 33.666 -3.240 1.00 89.44 484 SER A O 1
ATOM 3857 N N . ARG A 1 485 ? -59.805 31.624 -2.388 1.00 84.06 485 ARG A N 1
ATOM 3858 C CA . ARG A 1 485 ? -60.765 30.840 -3.200 1.00 84.06 485 ARG A CA 1
ATOM 3859 C C . ARG A 1 485 ? -60.527 30.910 -4.715 1.00 84.06 485 ARG A C 1
ATOM 3861 O O . ARG A 1 485 ? -61.439 30.680 -5.507 1.00 84.06 485 ARG A O 1
ATOM 3868 N N . ASN A 1 486 ? -59.289 31.160 -5.126 1.00 86.31 486 ASN A N 1
ATOM 3869 C CA . ASN A 1 486 ? -58.861 31.273 -6.520 1.00 86.31 486 ASN A CA 1
ATOM 3870 C C . ASN A 1 486 ? -58.167 29.990 -7.016 1.00 86.31 486 ASN A C 1
ATOM 3872 O O . ASN A 1 486 ? -57.198 30.022 -7.777 1.00 86.31 486 ASN A O 1
ATOM 3876 N N . ASN A 1 487 ? -58.701 28.830 -6.620 1.00 80.81 487 ASN A N 1
ATOM 3877 C CA . ASN A 1 487 ? -58.108 27.509 -6.866 1.00 80.81 487 ASN A CA 1
ATOM 3878 C C . ASN A 1 487 ? -57.908 27.169 -8.347 1.00 80.81 487 ASN A C 1
ATOM 3880 O O . ASN A 1 487 ? -57.022 26.386 -8.687 1.00 80.81 487 ASN A O 1
ATOM 3884 N N . GLN A 1 488 ? -58.673 27.799 -9.240 1.00 83.62 488 GLN A N 1
ATOM 3885 C CA . GLN A 1 488 ? -58.537 27.614 -10.685 1.00 83.62 488 GLN A CA 1
ATOM 3886 C C . GLN A 1 488 ? -57.148 27.984 -11.229 1.00 83.62 488 GLN A C 1
ATOM 3888 O O . GLN A 1 488 ? -56.779 27.502 -12.300 1.00 83.62 488 GLN A O 1
ATOM 3893 N N . PHE A 1 489 ? -56.377 28.814 -10.514 1.00 86.12 489 PHE A N 1
ATOM 3894 C CA . PHE A 1 489 ? -55.056 29.261 -10.957 1.00 86.12 489 PHE A CA 1
ATOM 3895 C C . PHE A 1 489 ? -53.900 28.360 -10.501 1.00 86.12 489 PHE A C 1
ATOM 3897 O O . PHE A 1 489 ? -52.809 28.468 -11.055 1.00 86.12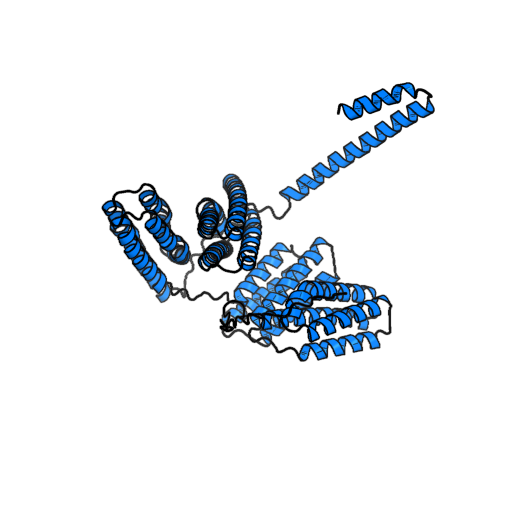 489 PHE A O 1
ATOM 3904 N N . LYS A 1 490 ? -54.132 27.404 -9.588 1.00 83.44 490 LYS A N 1
ATOM 3905 C CA . LYS A 1 490 ? -53.090 26.462 -9.130 1.00 83.44 490 LYS A CA 1
ATOM 3906 C C . LYS A 1 490 ? -52.489 25.638 -10.268 1.00 83.44 490 LYS A C 1
ATOM 3908 O O . LYS A 1 490 ? -51.298 25.358 -10.266 1.00 83.44 490 LYS A O 1
ATOM 3913 N N . LYS A 1 491 ? -53.292 25.314 -11.287 1.00 84.94 491 LYS A N 1
ATOM 3914 C CA . LYS A 1 491 ? -52.830 24.596 -12.486 1.00 84.94 491 LYS A CA 1
ATOM 3915 C C . LYS A 1 491 ? -51.664 25.297 -13.193 1.00 84.94 491 LYS A C 1
ATOM 3917 O O . LYS A 1 491 ? -50.784 24.620 -13.701 1.00 84.94 491 LYS A O 1
ATOM 3922 N N . TYR A 1 492 ? -51.627 26.632 -13.191 1.00 87.81 492 TYR A N 1
ATOM 3923 C CA . TYR A 1 492 ? -50.547 27.390 -13.828 1.00 87.81 492 TYR A CA 1
ATOM 3924 C C . TYR A 1 492 ? -49.237 27.322 -13.041 1.00 87.81 492 TYR A C 1
ATOM 3926 O O . TYR A 1 492 ? -48.177 27.372 -13.651 1.00 87.81 492 TYR A O 1
ATOM 3934 N N . ILE A 1 493 ? -49.305 27.127 -11.721 1.00 84.88 493 ILE A N 1
ATOM 3935 C CA . ILE A 1 493 ? -48.124 26.869 -10.890 1.00 84.88 493 ILE A CA 1
ATOM 3936 C C . ILE A 1 493 ? -47.513 25.520 -11.277 1.00 84.88 493 ILE A C 1
ATOM 3938 O O . ILE A 1 493 ? -46.321 25.452 -11.548 1.00 84.88 493 ILE A O 1
ATOM 3942 N N . TYR A 1 494 ? -48.332 24.469 -11.398 1.00 84.44 494 TYR A N 1
ATOM 3943 C CA . TYR A 1 494 ? -47.851 23.149 -11.821 1.00 84.44 494 TYR A CA 1
ATOM 3944 C C . TYR A 1 494 ? -47.294 23.148 -13.249 1.00 84.44 494 TYR A C 1
ATOM 3946 O O . TYR A 1 494 ? -46.283 22.502 -13.499 1.00 84.44 494 TYR A O 1
ATOM 3954 N N . TYR A 1 495 ? -47.898 23.902 -14.176 1.00 88.12 495 TYR A N 1
ATOM 3955 C CA . TYR A 1 495 ? -47.320 24.082 -15.513 1.00 88.12 495 TYR A CA 1
ATOM 3956 C C . TYR A 1 495 ? -45.968 24.800 -15.476 1.00 88.12 495 TYR A C 1
ATOM 3958 O O . TYR A 1 495 ? -45.083 24.430 -16.236 1.00 88.12 495 TYR A O 1
ATOM 3966 N N . GLY A 1 496 ? -45.800 25.788 -14.591 1.00 82.44 496 GLY A N 1
ATOM 3967 C CA . GLY A 1 496 ? -44.514 26.456 -14.383 1.00 82.44 496 GLY A CA 1
ATOM 3968 C C . GLY A 1 496 ? -43.443 25.507 -13.846 1.00 82.44 496 GLY A C 1
ATOM 3969 O O . GLY A 1 496 ? -42.337 25.500 -14.366 1.00 82.44 496 GLY A O 1
ATOM 3970 N N . VAL A 1 497 ? -43.792 24.659 -12.873 1.00 84.50 497 VAL A N 1
ATOM 3971 C CA . VAL A 1 497 ? -42.879 23.648 -12.304 1.00 84.50 497 VAL A CA 1
ATOM 3972 C C . VAL A 1 497 ? -42.483 22.580 -13.326 1.00 84.50 497 VAL A C 1
ATOM 3974 O O . VAL A 1 497 ? -41.367 22.100 -13.277 1.00 84.50 497 VAL A O 1
ATOM 3977 N N . MET A 1 498 ? -43.372 22.203 -14.249 1.00 79.94 498 MET A N 1
ATOM 3978 C CA . MET A 1 498 ? -43.071 21.204 -15.289 1.00 79.94 498 MET A CA 1
ATOM 3979 C C . MET A 1 498 ? -42.255 21.759 -16.467 1.00 79.94 498 MET A C 1
ATOM 3981 O O . MET A 1 498 ? -41.763 20.980 -17.278 1.00 79.94 498 MET A O 1
ATOM 3985 N N . ALA A 1 499 ? -42.210 23.083 -16.630 1.00 81.75 499 ALA A N 1
ATOM 3986 C CA . ALA A 1 499 ? -41.482 23.748 -17.710 1.00 81.75 499 ALA A CA 1
ATOM 3987 C C . ALA A 1 499 ? -40.068 24.195 -17.299 1.00 81.75 499 ALA A C 1
ATOM 3989 O O . ALA A 1 499 ? -39.248 24.440 -18.184 1.00 81.75 499 ALA A O 1
ATOM 3990 N N . ALA A 1 500 ? -39.832 24.348 -15.993 1.00 66.69 500 ALA A N 1
ATOM 3991 C CA . ALA A 1 500 ? -38.520 24.540 -15.382 1.00 66.69 500 ALA A CA 1
ATOM 3992 C C . ALA A 1 500 ? -37.843 23.180 -15.180 1.00 66.69 500 ALA A C 1
ATOM 3994 O O . ALA A 1 500 ? -36.608 23.129 -15.360 1.00 66.69 500 ALA A O 1
#

Fo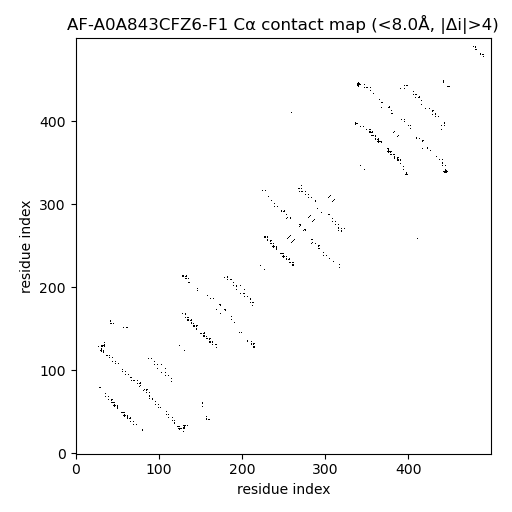ldseek 3Di:
DDDDDDDDDDPPPPPPPPPPPPPPPPPCLLVVLLLLLVLLLLLLVQLLVCLVVVNLVLNLVSLVVSLVSLVVCLVSNCVVPVVLSVVLNVLSVVLSVCSVVSPRSVVSSVSSVVSSVSSVPRDPDPQLLSSLLSLLVLLLVLLQCCLVVVDVSSLVSSVSSLVVSVVSCVVPPDPDPVLSVVLVVLSVVLVVCSVVSHDSVVNVVSSVVSSCSSVVVPPPVPVLVVLLVLLVVLVVVLLVCLVVVNLVSNLVSLCCNPQVRVVVLLVLLCQQPVPLSVQQCCLSQPVLNVCSVVSHRSVVSNCSCVVRNNVSSVVSVVRSVVCVVDPPDDDPPPPADAFQNADPVLLVLLVVLLVLLLVLLVQLLVCLVVVNLVSNLVSLSCNCSVRVVSLLVLQCSHPVPLSVVLSVLSSVLNVCSVVSHPSVVNVVSSVVNNVSSVVSSCRNNVDPPCPPVVVCVVVCVVCVVVVVVVVVVLVVVCVVCVVVVVNVCNVVVVVVVVVD

Nearest PDB structures (foldseek):
  7n9z-assembly1_H  TM=7.885E-01  e=4.989E+00  Escherichia coli
  3k1i-assembly2_B  TM=5.881E-01  e=9.729E+00  Helicobacter pylori 26695
  3iqc-assembly3_A  TM=5.614E-01  e=9.729E+00  Helicobacter pylori 26695
  8flx-assembly1_A  TM=1.449E-01  e=7.105E+00  synthetic construct

Solvent-accessible surface area (backbone atoms only — not comparable to full-atom values): 27052 Å² total; per-residue (Å²): 140,79,90,79,88,83,82,86,83,84,80,84,75,81,74,76,79,74,81,70,78,69,78,79,76,63,80,49,58,59,26,54,49,36,27,56,54,49,52,42,47,56,34,47,50,53,20,42,54,25,38,76,69,70,33,51,73,58,20,41,51,32,36,47,52,31,46,52,57,52,57,77,44,43,69,65,40,34,73,77,39,42,74,61,42,53,54,49,53,52,50,50,52,50,50,38,54,38,47,71,67,64,53,62,52,67,61,55,42,51,53,50,51,55,51,50,57,55,53,69,72,53,70,80,39,92,52,64,39,57,27,33,38,51,35,48,54,51,19,42,57,25,35,42,46,17,68,76,67,70,30,66,68,33,39,54,47,18,55,50,32,54,51,47,33,51,51,52,41,69,76,57,63,63,91,51,68,66,57,51,52,51,50,52,48,52,55,51,54,48,51,51,39,61,72,68,65,51,59,54,66,67,50,42,53,53,50,49,53,49,35,47,65,51,56,44,64,70,69,64,76,62,52,64,75,51,38,63,50,50,36,52,51,35,50,55,50,25,52,52,25,37,70,72,66,37,44,66,62,21,42,54,36,46,46,44,33,30,69,78,37,44,57,83,44,44,74,54,32,42,76,73,37,51,70,57,38,54,52,44,49,48,42,48,62,46,51,48,44,50,42,39,76,70,62,52,59,46,71,57,56,49,49,45,42,63,73,51,49,52,55,51,50,52,52,43,53,54,52,45,53,53,44,80,76,56,72,89,65,80,82,83,77,72,83,62,43,58,70,29,68,53,51,75,65,56,35,54,47,29,49,55,30,49,55,52,27,55,52,24,50,51,48,17,54,56,27,40,77,71,72,36,44,69,60,13,37,50,26,46,47,43,23,39,73,76,20,42,57,66,39,36,62,68,31,41,50,46,40,49,71,62,40,52,52,54,53,50,47,55,51,50,47,42,50,39,41,77,68,68,52,62,69,67,60,56,49,52,48,50,52,51,46,53,54,49,47,58,47,50,47,32,44,30,50,46,51,74,74,58,68,66,54,51,54,48,51,54,51,47,53,49,52,50,50,55,49,51,53,50,52,50,50,52,51,50,54,54,50,48,28,56,76,69,71,45,57,85,56,54,60,57,54,55,52,51,63,75,73,105

Sequence (500 aa):
MKSKFYWYSIIVLIFSVSTFANNGYAQNEEENYTSVITITGVSLELTKQALLTDNYDSAEKYSTLTNNFYGKNIQFLRAVNSDFSDKIHIKLLDLHSGIFSKLDSKDLINEIDQLQETFTLVPSGVNSNIIITSILSEADEQYQLAIQDDNPESYFLTLSLIKHSKIILEQNPISDSRLNQELGSFFRDLDELVANKNDFVVVGNLITAIQRDLIQTETIVIDKTNLYAVIRDLYSELFTAVNSGDYLAAEEIAIEAYLENFEYLEPDIEKVDEKLLESLEINMREKLREMIVQKENPEAIIKFIENSILPDLTKAEAMTNDLTSVVASSSSEKELKSMGDASEEEKSGVKNEIDVIRERLEETLLHYGRGDTQSAHASARSAYLDSYEFVEIPLRVIDPDFTLEVEYQFATLRNLIKQEAPQEEIQEIIIGIRRNLDESERIVSGTGTLAPSIAFTSSFAIIFREGLESVLILGAITTYLEASRNNQFKKYIYYGVMAA